Protein AF-0000000081670279 (afdb_homodimer)

Sequence (632 aa):
MAFVLDIVVDHLGWRWAYWITAVPGIIIAVVMVITVKEPPRKVHHSLCIFVLISMVISVLVLVTAVAQSLCSSFGAWIAGELVNNSSATQEDFLDSHSPFCSPLFIVLLITSALRCGGGYVFMYNIHNYFHRYYPGYPYEHFMTWIPVTMGIFGALLGGMLADKAAYYRGYIGRLYIFSISIFVSIPLSIGVLYLDPPWCFIVLIPNFAAIEMWGSVAMSAVVEQAPRGRQTLALAFYVFSINMFGGNLNIIVPFMKSVIELRYTLLVLYPGVYTLALIFCLLTIPLARIRMAHMQTLATDDERKPLLNEATESINMAFVLDIVVDHLGWRWAYWITAVPGIIIAVVMVITVKEPPRKVHHSLCIFVLISMVISVLVLVTAVAQSLCSSFGAWIAGELVNNSSATQEDFLDSHSPFCSPLFIVLLITSALRCGGGYVFMYNIHNYFHRYYPGYPYEHFMTWIPVTMGIFGALLGGMLADKAAYYRGYIGRLYIFSISIFVSIPLSIGVLYLDPPWCFIVLIPNFAAIEMWGSVAMSAVVEQAPRGRQTLALAFYVFSINMFGGNLNIIVPFMKSVIELRYTLLVLYPGVYTLALIFCLLTIPLARIRMAHMQTLATDDERKPLLNEATESIN

pLDDT: mean 71.74, std 22.95, range [26.83, 98.12]

Organism: Saccoglossus kowalevskii (NCBI:txid10224)

Structure (mmCIF, N/CA/C/O backbone):
data_AF-0000000081670279-model_v1
#
loop_
_entity.id
_entity.type
_entity.pdbx_description
1 polymer 'Uncharacterized protein LOC100373025'
#
loop_
_atom_site.group_PDB
_atom_site.id
_atom_site.type_symbol
_atom_site.label_atom_id
_atom_site.label_alt_id
_atom_site.label_comp_id
_atom_site.label_asym_id
_atom_site.label_entity_id
_atom_site.label_seq_id
_atom_site.pdbx_PDB_ins_code
_atom_site.Cartn_x
_atom_site.Cartn_y
_atom_site.Cartn_z
_atom_site.occupancy
_atom_site.B_iso_or_equiv
_atom_site.auth_seq_id
_atom_site.auth_comp_id
_atom_site.auth_asym_id
_atom_site.auth_atom_id
_atom_site.pdbx_PDB_model_num
ATOM 1 N N . MET A 1 1 ? -5.844 -9.773 31.797 1 27.08 1 MET A N 1
ATOM 2 C CA . MET A 1 1 ? -4.648 -9.984 30.969 1 27.08 1 MET A CA 1
ATOM 3 C C . MET A 1 1 ? -3.805 -8.719 30.906 1 27.08 1 MET A C 1
ATOM 5 O O . MET A 1 1 ? -2.574 -8.781 30.938 1 27.08 1 MET A O 1
ATOM 9 N N . ALA A 1 2 ? -4.457 -7.613 30.906 1 33.41 2 ALA A N 1
ATOM 10 C CA . ALA A 1 2 ? -3.797 -6.312 30.984 1 33.41 2 ALA A CA 1
ATOM 11 C C . ALA A 1 2 ? -3.104 -6.129 32.344 1 33.41 2 ALA A C 1
ATOM 13 O O . ALA A 1 2 ? -2.006 -5.566 32.406 1 33.41 2 ALA A O 1
ATOM 14 N N . PHE A 1 3 ? -3.773 -6.59 33.312 1 37.28 3 PHE A N 1
ATOM 15 C CA . PHE A 1 3 ? -3.273 -6.418 34.656 1 37.28 3 PHE A CA 1
ATOM 16 C C . PHE A 1 3 ? -1.998 -7.227 34.875 1 37.28 3 PHE A C 1
ATOM 18 O O . PHE A 1 3 ? -1.058 -6.754 35.531 1 37.28 3 PHE A O 1
ATOM 25 N N . VAL A 1 4 ? -2.018 -8.469 34.281 1 37.16 4 VAL A N 1
ATOM 26 C CA . VAL A 1 4 ? -0.835 -9.305 34.469 1 37.16 4 VAL A CA 1
ATOM 27 C C . VAL A 1 4 ? 0.332 -8.727 33.656 1 37.16 4 VAL A C 1
ATOM 29 O O . VAL A 1 4 ? 1.475 -8.742 34.125 1 37.16 4 VAL A O 1
ATOM 32 N N . LEU A 1 5 ? 0.015 -8.148 32.531 1 36.44 5 LEU A N 1
ATOM 33 C CA . LEU A 1 5 ? 1.086 -7.539 31.75 1 36.44 5 LEU A CA 1
ATOM 34 C C . LEU A 1 5 ? 1.68 -6.344 32.469 1 36.44 5 LEU A C 1
ATOM 36 O O . LEU A 1 5 ? 2.896 -6.141 32.469 1 36.44 5 LEU A O 1
ATOM 40 N N . ASP A 1 6 ? 0.858 -5.66 33.094 1 38.41 6 ASP A N 1
ATOM 41 C CA . ASP A 1 6 ? 1.332 -4.512 33.875 1 38.41 6 ASP A CA 1
ATOM 42 C C . ASP A 1 6 ? 2.256 -4.949 35 1 38.41 6 ASP A C 1
ATOM 44 O O . ASP A 1 6 ? 3.258 -4.289 35.281 1 38.41 6 ASP A O 1
ATOM 48 N N . ILE A 1 7 ? 1.92 -5.992 35.688 1 40.78 7 ILE A N 1
ATOM 49 C CA . ILE A 1 7 ? 2.701 -6.457 36.812 1 40.78 7 ILE A CA 1
ATOM 50 C C . ILE A 1 7 ? 4.059 -6.965 36.344 1 40.78 7 ILE A C 1
ATOM 52 O O . ILE A 1 7 ? 5.082 -6.715 36.969 1 40.78 7 ILE A O 1
ATOM 56 N N . VAL A 1 8 ? 4.086 -7.695 35.219 1 39.72 8 VAL A N 1
ATOM 57 C CA . VAL A 1 8 ? 5.328 -8.281 34.719 1 39.72 8 VAL A CA 1
ATOM 58 C C . VAL A 1 8 ? 6.234 -7.184 34.156 1 39.72 8 VAL A C 1
ATOM 60 O O . VAL A 1 8 ? 7.453 -7.219 34.375 1 39.72 8 VAL A O 1
ATOM 63 N N . VAL A 1 9 ? 5.707 -6.234 33.531 1 41.78 9 VAL A N 1
ATOM 64 C CA . VAL A 1 9 ? 6.527 -5.129 33.031 1 41.78 9 VAL A CA 1
ATOM 65 C C . VAL A 1 9 ? 7.117 -4.359 34.188 1 41.78 9 VAL A C 1
ATOM 67 O O . VAL A 1 9 ? 8.266 -3.908 34.156 1 41.78 9 VAL A O 1
ATOM 70 N N . ASP A 1 10 ? 6.422 -4.074 35.125 1 43.69 10 ASP A N 1
ATOM 71 C CA . ASP A 1 10 ? 6.945 -3.303 36.25 1 43.69 10 ASP A CA 1
ATOM 72 C C . ASP A 1 10 ? 8.141 -4.008 36.906 1 43.69 10 ASP A C 1
ATOM 74 O O . ASP A 1 10 ? 9.078 -3.357 37.375 1 43.69 10 ASP A O 1
ATOM 78 N N . HIS A 1 11 ? 8.039 -5.309 37.281 1 43.34 11 HIS A N 1
ATOM 79 C CA . HIS A 1 11 ? 9.109 -5.926 38.062 1 43.34 11 HIS A CA 1
ATOM 80 C C . HIS A 1 11 ? 10.188 -6.508 37.156 1 43.34 11 HIS A C 1
ATOM 82 O O . HIS A 1 11 ? 11.352 -6.605 37.562 1 43.34 11 HIS A O 1
ATOM 88 N N . LEU A 1 12 ? 9.852 -7.352 36.25 1 44 12 LEU A N 1
ATOM 89 C CA . LEU A 1 12 ? 10.906 -8.141 35.625 1 44 12 LEU A CA 1
ATOM 90 C C . LEU A 1 12 ? 11.406 -7.449 34.344 1 44 12 LEU A C 1
ATOM 92 O O . LEU A 1 12 ? 12.422 -7.855 33.781 1 44 12 LEU A O 1
ATOM 96 N N . GLY A 1 13 ? 11.305 -6.109 34.25 1 37.25 13 GLY A N 1
ATOM 97 C CA . GLY A 1 13 ? 11.766 -5.285 33.156 1 37.25 13 GLY A CA 1
ATOM 98 C C . GLY A 1 13 ? 11.188 -5.707 31.812 1 37.25 13 GLY A C 1
ATOM 99 O O . GLY A 1 13 ? 10.523 -6.742 31.703 1 37.25 13 GLY A O 1
ATOM 100 N N . TRP A 1 14 ? 11.125 -4.848 30.938 1 37.59 14 TRP A N 1
ATOM 101 C CA . TRP A 1 14 ? 10.477 -4.953 29.625 1 37.59 14 TRP A CA 1
ATOM 102 C C . TRP A 1 14 ? 11.062 -6.102 28.828 1 37.59 14 TRP A C 1
ATOM 104 O O . TRP A 1 14 ? 10.398 -6.656 27.938 1 37.59 14 TRP A O 1
ATOM 114 N N . ARG A 1 15 ? 12.258 -6.512 29.141 1 41.69 15 ARG A N 1
ATOM 115 C CA . ARG A 1 15 ? 12.938 -7.574 28.422 1 41.69 15 ARG A CA 1
ATOM 116 C C . ARG A 1 15 ? 12.273 -8.922 28.656 1 41.69 15 ARG A C 1
ATOM 118 O O . ARG A 1 15 ? 12.148 -9.734 27.734 1 41.69 15 ARG A O 1
ATOM 125 N N . TRP A 1 16 ? 12.086 -9.195 29.938 1 41.62 16 TRP A N 1
ATOM 126 C CA . TRP A 1 16 ? 11.531 -10.5 30.297 1 41.62 16 TRP A CA 1
ATOM 127 C C . TRP A 1 16 ? 10.094 -10.633 29.828 1 41.62 16 TRP A C 1
ATOM 129 O O . TRP A 1 16 ? 9.625 -11.742 29.547 1 41.62 16 TRP A O 1
ATOM 139 N N . ALA A 1 17 ? 9.422 -9.586 29.734 1 39.06 17 ALA A N 1
ATOM 140 C CA . ALA A 1 17 ? 8.07 -9.664 29.188 1 39.06 17 ALA A CA 1
ATOM 141 C C . ALA A 1 17 ? 8.094 -10.164 27.734 1 39.06 17 ALA A C 1
ATOM 143 O O . ALA A 1 17 ? 7.191 -10.891 27.312 1 39.06 17 ALA A O 1
ATOM 144 N N . TYR A 1 18 ? 9.242 -9.914 27.141 1 40.56 18 TYR A N 1
ATOM 145 C CA . TYR A 1 18 ? 9.477 -10.359 25.766 1 40.56 18 TYR A CA 1
ATOM 146 C C . TYR A 1 18 ? 9.672 -11.867 25.719 1 40.56 18 TYR A C 1
ATOM 148 O O . TYR A 1 18 ? 9.109 -12.539 24.844 1 40.56 18 TYR A O 1
ATOM 156 N N . TRP A 1 19 ? 10.516 -12.328 26.484 1 42.84 19 TRP A N 1
ATOM 157 C CA . TRP A 1 19 ? 10.828 -13.758 26.547 1 42.84 19 TRP A CA 1
ATOM 158 C C . TRP A 1 19 ? 9.609 -14.562 26.969 1 42.84 19 TRP A C 1
ATOM 160 O O . TRP A 1 19 ? 9.336 -15.633 26.406 1 42.84 19 TRP A O 1
ATOM 170 N N . ILE A 1 20 ? 8.883 -14.055 27.766 1 43.06 20 ILE A N 1
ATOM 171 C CA . ILE A 1 20 ? 7.773 -14.828 28.297 1 43.06 20 ILE A CA 1
ATOM 172 C C . ILE A 1 20 ? 6.641 -14.906 27.281 1 43.06 20 ILE A C 1
ATOM 174 O O . ILE A 1 20 ? 5.965 -15.93 27.156 1 43.06 20 ILE A O 1
ATOM 178 N N . THR A 1 21 ? 6.527 -13.852 26.484 1 41.44 21 THR A N 1
ATOM 179 C CA . THR A 1 21 ? 5.422 -13.898 25.531 1 41.44 21 THR A CA 1
ATOM 180 C C . THR A 1 21 ? 5.855 -14.547 24.219 1 41.44 21 THR A C 1
ATOM 182 O O . THR A 1 21 ? 5.078 -15.266 23.594 1 41.44 21 THR A O 1
ATOM 185 N N . ALA A 1 22 ? 7.07 -14.305 23.766 1 41.75 22 ALA A N 1
ATOM 186 C CA . ALA A 1 22 ? 7.57 -14.852 22.516 1 41.75 22 ALA A CA 1
ATOM 187 C C . ALA A 1 22 ? 7.949 -16.328 22.656 1 41.75 22 ALA A C 1
ATOM 189 O O . ALA A 1 22 ? 7.703 -17.125 21.75 1 41.75 22 ALA A O 1
ATOM 190 N N . VAL A 1 23 ? 8.562 -16.688 23.703 1 43.78 23 VAL A N 1
ATOM 191 C CA . VAL A 1 23 ? 9.062 -18.047 23.906 1 43.78 23 VAL A CA 1
ATOM 192 C C . VAL A 1 23 ? 7.898 -19.031 23.953 1 43.78 23 VAL A C 1
ATOM 194 O O . VAL A 1 23 ? 7.926 -20.062 23.281 1 43.78 23 VAL A O 1
ATOM 197 N N . PRO A 1 24 ? 6.891 -18.641 24.656 1 42.66 24 PRO A N 1
ATOM 198 C CA . PRO A 1 24 ? 5.82 -19.641 24.609 1 42.66 24 PRO A CA 1
ATOM 199 C C . PRO A 1 24 ? 5.195 -19.781 23.219 1 42.66 24 PRO A C 1
ATOM 201 O O . PRO A 1 24 ? 4.832 -20.875 22.797 1 42.66 24 PRO A O 1
ATOM 204 N N . GLY A 1 25 ? 5.16 -18.812 22.391 1 41.19 25 GLY A N 1
ATOM 205 C CA . GLY A 1 25 ? 4.625 -18.938 21.047 1 41.19 25 GLY A CA 1
ATOM 206 C C . GLY A 1 25 ? 5.512 -19.766 20.141 1 41.19 25 GLY A C 1
ATOM 207 O O . GLY A 1 25 ? 5.02 -20.625 19.406 1 41.19 25 GLY A O 1
ATOM 208 N N . ILE A 1 26 ? 6.793 -19.547 20.188 1 44.22 26 ILE A N 1
ATOM 209 C CA . ILE A 1 26 ? 7.719 -20.375 19.438 1 44.22 26 ILE A CA 1
ATOM 210 C C . ILE A 1 26 ? 7.676 -21.812 19.969 1 44.22 26 ILE A C 1
ATOM 212 O O . ILE A 1 26 ? 7.676 -22.766 19.188 1 44.22 26 ILE A O 1
ATOM 216 N N . ILE A 1 27 ? 7.672 -21.953 21.25 1 43.97 27 ILE A N 1
ATOM 217 C CA . ILE A 1 27 ? 7.617 -23.281 21.844 1 43.97 27 ILE A CA 1
ATOM 218 C C . ILE A 1 27 ? 6.324 -23.984 21.438 1 43.97 27 ILE A C 1
ATOM 220 O O . ILE A 1 27 ? 6.336 -25.156 21.047 1 43.97 27 ILE A O 1
ATOM 224 N N . ILE A 1 28 ? 5.309 -23.266 21.484 1 43.84 28 ILE A N 1
ATOM 225 C CA . ILE A 1 28 ? 4.055 -23.906 21.094 1 43.84 28 ILE A CA 1
ATOM 226 C C . ILE A 1 28 ? 4.094 -24.25 19.609 1 43.84 28 ILE A C 1
ATOM 228 O O . ILE A 1 28 ? 3.646 -25.328 19.203 1 43.84 28 ILE A O 1
ATOM 232 N N . ALA A 1 29 ? 4.703 -23.422 18.844 1 44.09 29 ALA A N 1
ATOM 233 C CA . ALA A 1 29 ? 4.84 -23.703 17.406 1 44.09 29 ALA A CA 1
ATOM 234 C C . ALA A 1 29 ? 5.734 -24.922 17.172 1 44.09 29 ALA A C 1
ATOM 236 O O . ALA A 1 29 ? 5.395 -25.797 16.391 1 44.09 29 ALA A O 1
ATOM 237 N N . VAL A 1 30 ? 6.77 -24.922 17.781 1 45.25 30 VAL A N 1
ATOM 238 C CA . VAL A 1 30 ? 7.672 -26.062 17.672 1 45.25 30 VAL A CA 1
ATOM 239 C C . VAL A 1 30 ? 7.004 -27.297 18.266 1 45.25 30 VAL A C 1
ATOM 241 O O . VAL A 1 30 ? 7.074 -28.391 17.672 1 45.25 30 VAL A O 1
ATOM 244 N N . VAL A 1 31 ? 6.41 -27.141 19.422 1 44.91 31 VAL A N 1
ATOM 245 C CA . VAL A 1 31 ? 5.762 -28.297 20.031 1 44.91 31 VAL A CA 1
ATOM 246 C C . VAL A 1 31 ? 4.625 -28.781 19.141 1 44.91 31 VAL A C 1
ATOM 248 O O . VAL A 1 31 ? 4.445 -29.984 18.969 1 44.91 31 VAL A O 1
ATOM 251 N N . MET A 1 32 ? 4 -27.812 18.641 1 41.62 32 MET A N 1
ATOM 252 C CA . MET A 1 32 ? 2.893 -28.234 17.781 1 41.62 32 MET A CA 1
ATOM 253 C C . MET A 1 32 ? 3.406 -28.938 16.531 1 41.62 32 MET A C 1
ATOM 255 O O . MET A 1 32 ? 2.832 -29.938 16.094 1 41.62 32 MET A O 1
ATOM 259 N N . VAL A 1 33 ? 4.363 -28.438 15.977 1 43.66 33 VAL A N 1
ATOM 260 C CA . VAL A 1 33 ? 4.953 -29.094 14.812 1 43.66 33 VAL A CA 1
ATOM 261 C C . VAL A 1 33 ? 5.438 -30.484 15.195 1 43.66 33 VAL A C 1
ATOM 263 O O . VAL A 1 33 ? 5.312 -31.438 14.414 1 43.66 33 VAL A O 1
ATOM 266 N N . ILE A 1 34 ? 6.012 -30.5 16.234 1 43 34 ILE A N 1
ATOM 267 C CA . ILE A 1 34 ? 6.559 -31.797 16.625 1 43 34 ILE A CA 1
ATOM 268 C C . ILE A 1 34 ? 5.441 -32.688 17.172 1 43 34 ILE A C 1
ATOM 270 O O . ILE A 1 34 ? 5.488 -33.906 17.031 1 43 34 ILE A O 1
ATOM 274 N N . THR A 1 35 ? 4.641 -32 18.031 1 41.66 35 THR A N 1
ATOM 275 C CA . THR A 1 35 ? 3.652 -32.875 18.688 1 41.66 35 THR A CA 1
ATOM 276 C C . THR A 1 35 ? 2.477 -33.125 17.75 1 41.66 35 THR A C 1
ATOM 278 O O . THR A 1 35 ? 1.667 -34.031 18 1 41.66 35 THR A O 1
ATOM 281 N N . VAL A 1 36 ? 2.023 -32 17.047 1 41.41 36 VAL A N 1
ATOM 282 C CA . VAL A 1 36 ? 0.815 -32.344 16.297 1 41.41 36 VAL A CA 1
ATOM 283 C C . VAL A 1 36 ? 1.127 -33.406 15.258 1 41.41 36 VAL A C 1
ATOM 285 O O . VAL A 1 36 ? 1.817 -33.156 14.273 1 41.41 36 VAL A O 1
ATOM 288 N N . LYS A 1 37 ? 1.425 -34.469 15.719 1 37.41 37 LYS A N 1
ATOM 289 C CA . LYS A 1 37 ? 1.266 -35.688 14.914 1 37.41 37 LYS A CA 1
ATOM 290 C C . LYS A 1 37 ? -0.096 -35.719 14.227 1 37.41 37 LYS A C 1
ATOM 292 O O . LYS A 1 37 ? -1.063 -35.156 14.727 1 37.41 37 LYS A O 1
ATOM 297 N N . GLU A 1 38 ? -0.187 -36.062 12.969 1 37.16 38 GLU A N 1
ATOM 298 C CA . GLU A 1 38 ? -1.368 -36.312 12.148 1 37.16 38 GLU A CA 1
ATOM 299 C C . GLU A 1 38 ? -2.527 -36.844 12.992 1 37.16 38 GLU A C 1
ATOM 301 O O . GLU A 1 38 ? -2.467 -37.938 13.523 1 37.16 38 GLU A O 1
ATOM 306 N N . PRO A 1 39 ? -3.156 -36 14.016 1 39.56 39 PRO A N 1
ATOM 307 C CA . PRO A 1 39 ? -4.191 -36.75 14.719 1 39.56 39 PRO A CA 1
ATOM 308 C C . PRO A 1 39 ? -5.184 -37.406 13.773 1 39.56 39 PRO A C 1
ATOM 310 O O . PRO A 1 39 ? -5.367 -36.969 12.641 1 39.56 39 PRO A O 1
ATOM 313 N N . PRO A 1 40 ? -5.715 -38.594 14.047 1 38.41 40 PRO A N 1
ATOM 314 C CA . PRO A 1 40 ? -6.812 -39.219 13.305 1 38.41 40 PRO A CA 1
ATOM 315 C C . PRO A 1 40 ? -7.941 -38.219 12.992 1 38.41 40 PRO A C 1
ATOM 317 O O . PRO A 1 40 ? -8.086 -37.219 13.672 1 38.41 40 PRO A O 1
ATOM 320 N N . ARG A 1 41 ? -8.82 -38.375 11.938 1 41.56 41 ARG A N 1
ATOM 321 C CA . ARG A 1 41 ? -9.859 -37.688 11.203 1 41.56 41 ARG A CA 1
ATOM 322 C C . ARG A 1 41 ? -10.797 -36.938 12.164 1 41.56 41 ARG A C 1
ATOM 324 O O . ARG A 1 41 ? -11.555 -36.062 11.742 1 41.56 41 ARG A O 1
ATOM 331 N N . LYS A 1 42 ? -11.172 -37.406 13.367 1 38.38 42 LYS A N 1
ATOM 332 C CA . LYS A 1 42 ? -12.312 -36.906 14.133 1 38.38 42 LYS A CA 1
ATOM 333 C C . LYS A 1 42 ? -11.922 -35.719 14.984 1 38.38 42 LYS A C 1
ATOM 335 O O . LYS A 1 42 ? -12.539 -35.438 16.016 1 38.38 42 LYS A O 1
ATOM 340 N N . VAL A 1 43 ? -10.828 -35.062 14.914 1 41.56 43 VAL A N 1
ATOM 341 C CA . VAL A 1 43 ? -10.391 -34.156 15.961 1 41.56 43 VAL A CA 1
ATOM 342 C C . VAL A 1 43 ? -11.289 -32.906 15.984 1 41.56 43 VAL A C 1
ATOM 344 O O . VAL A 1 43 ? -11.672 -32.406 14.93 1 41.56 43 VAL A O 1
ATOM 347 N N . HIS A 1 44 ? -11.914 -32.469 17.172 1 41.5 44 HIS A N 1
ATOM 348 C CA . HIS A 1 44 ? -12.914 -31.5 17.578 1 41.5 44 HIS A CA 1
ATOM 349 C C . HIS A 1 44 ? -12.547 -30.094 17.094 1 41.5 44 HIS A C 1
ATOM 351 O O . HIS A 1 44 ? -11.375 -29.703 17.141 1 41.5 44 HIS A O 1
ATOM 357 N N . HIS A 1 45 ? -13.438 -29.484 16.281 1 44.34 45 HIS A N 1
ATOM 358 C CA . HIS A 1 45 ? -13.531 -28.156 15.688 1 44.34 45 HIS A CA 1
ATOM 359 C C . HIS A 1 45 ? -13.039 -27.094 16.656 1 44.34 45 HIS A C 1
ATOM 361 O O . HIS A 1 45 ? -12.406 -26.109 16.234 1 44.34 45 HIS A O 1
ATOM 367 N N . SER A 1 46 ? -13.367 -27.375 17.969 1 44.22 46 SER A N 1
ATOM 368 C CA . SER A 1 46 ? -13.078 -26.328 18.953 1 44.22 46 SER A CA 1
ATOM 369 C C . SER A 1 46 ? -11.578 -26.172 19.172 1 44.22 46 SER A C 1
ATOM 371 O O . SER A 1 46 ? -11.078 -25.062 19.328 1 44.22 46 SER A O 1
ATOM 373 N N . LEU A 1 47 ? -10.914 -27.297 19.328 1 43.53 47 LEU A N 1
ATOM 374 C CA . LEU A 1 47 ? -9.477 -27.25 19.594 1 43.53 47 LEU A CA 1
ATOM 375 C C . LEU A 1 47 ? -8.734 -26.625 18.406 1 43.53 47 LEU A C 1
ATOM 377 O O . LEU A 1 47 ? -7.77 -25.891 18.609 1 43.53 47 LEU A O 1
ATOM 381 N N . CYS A 1 48 ? -9.336 -26.828 17.297 1 43.19 48 CYS A N 1
ATOM 382 C CA . CYS A 1 48 ? -8.719 -26.297 16.094 1 43.19 48 CYS A CA 1
ATOM 383 C C . CYS A 1 48 ? -8.789 -24.766 16.078 1 43.19 48 CYS A C 1
ATOM 385 O O . CYS A 1 48 ? -7.816 -24.109 15.711 1 43.19 48 CYS A O 1
ATOM 387 N N . ILE A 1 49 ? -9.93 -24.359 16.562 1 45.38 49 ILE A N 1
ATOM 388 C CA . ILE A 1 49 ? -10.109 -22.906 16.594 1 45.38 49 ILE A CA 1
ATOM 389 C C . ILE A 1 49 ? -9.148 -22.297 17.609 1 45.38 49 ILE A C 1
ATOM 391 O O . ILE A 1 49 ? -8.547 -21.25 17.344 1 45.38 49 ILE A O 1
ATOM 395 N N . PHE A 1 50 ? -9.031 -22.953 18.766 1 43.78 50 PHE A N 1
ATOM 396 C CA . PHE A 1 50 ? -8.141 -22.438 19.812 1 43.78 50 PHE A CA 1
ATOM 397 C C . PHE A 1 50 ? -6.691 -22.438 19.328 1 43.78 50 PHE A C 1
ATOM 399 O O . PHE A 1 50 ? -5.953 -21.484 19.562 1 43.78 50 PHE A O 1
ATOM 406 N N . VAL A 1 51 ? -6.336 -23.453 18.719 1 43.28 51 VAL A N 1
ATOM 407 C CA . VAL A 1 51 ? -4.969 -23.547 18.219 1 43.28 51 VAL A CA 1
ATOM 408 C C . VAL A 1 51 ? -4.734 -22.469 17.156 1 43.28 51 VAL A C 1
ATOM 410 O O . VAL A 1 51 ? -3.678 -21.828 17.141 1 43.28 51 VAL A O 1
ATOM 413 N N . LEU A 1 52 ? -5.77 -22.312 16.516 1 44.41 52 LEU A N 1
ATOM 414 C CA . LEU A 1 52 ? -5.695 -21.312 15.445 1 44.41 52 LEU A CA 1
ATOM 415 C C . LEU A 1 52 ? -5.547 -19.906 16.016 1 44.41 52 LEU A C 1
ATOM 417 O O . LEU A 1 52 ? -4.73 -19.125 15.531 1 44.41 52 LEU A O 1
ATOM 421 N N . ILE A 1 53 ? -6.367 -19.688 16.984 1 44.97 53 ILE A N 1
ATOM 422 C CA . ILE A 1 53 ? -6.301 -18.406 17.656 1 44.97 53 ILE A CA 1
ATOM 423 C C . ILE A 1 53 ? -4.934 -18.219 18.312 1 44.97 53 ILE A C 1
ATOM 425 O O . ILE A 1 53 ? -4.336 -17.141 18.234 1 44.97 53 ILE A O 1
ATOM 429 N N . SER A 1 54 ? -4.48 -19.234 18.797 1 44.09 54 SER A N 1
ATOM 430 C CA . SER A 1 54 ? -3.174 -19.172 19.453 1 44.09 54 SER A CA 1
ATOM 431 C C . SER A 1 54 ? -2.062 -18.938 18.438 1 44.09 54 SER A C 1
ATOM 433 O O . SER A 1 54 ? -1.128 -18.172 18.688 1 44.09 54 SER A O 1
ATOM 435 N N . MET A 1 55 ? -2.256 -19.484 17.375 1 43.34 55 MET A N 1
ATOM 436 C CA . MET A 1 55 ? -1.256 -19.312 16.328 1 43.34 55 MET A CA 1
ATOM 437 C C . MET A 1 55 ? -1.265 -17.891 15.789 1 43.34 55 MET A C 1
ATOM 439 O O . MET A 1 55 ? -0.207 -17.297 15.555 1 43.34 55 MET A O 1
ATOM 443 N N . VAL A 1 56 ? -2.445 -17.469 15.656 1 47.69 56 VAL A N 1
ATOM 444 C CA . VAL A 1 56 ? -2.582 -16.094 15.18 1 47.69 56 VAL A CA 1
ATOM 445 C C . VAL A 1 56 ? -1.993 -15.125 16.203 1 47.69 56 VAL A C 1
ATOM 447 O O . VAL A 1 56 ? -1.274 -14.188 15.836 1 47.69 56 VAL A O 1
ATOM 450 N N . ILE A 1 57 ? -2.27 -15.414 17.391 1 45.53 57 ILE A N 1
ATOM 451 C CA . ILE A 1 57 ? -1.745 -14.578 18.453 1 45.53 57 ILE A CA 1
ATOM 452 C C . ILE A 1 57 ? -0.222 -14.68 18.5 1 45.53 57 ILE A C 1
ATOM 454 O O . ILE A 1 57 ? 0.469 -13.672 18.672 1 45.53 57 ILE A O 1
ATOM 458 N N . SER A 1 58 ? 0.268 -15.789 18.234 1 42.19 58 SER A N 1
ATOM 459 C CA . SER A 1 58 ? 1.714 -15.992 18.25 1 42.19 58 SER A CA 1
ATOM 460 C C . SER A 1 58 ? 2.389 -15.234 17.109 1 42.19 58 SER A C 1
ATOM 462 O O . SER A 1 58 ? 3.447 -14.633 17.297 1 42.19 58 SER A O 1
ATOM 464 N N . VAL A 1 59 ? 1.795 -15.359 16.078 1 45 59 VAL A N 1
ATOM 465 C CA . VAL A 1 59 ? 2.357 -14.633 14.938 1 45 59 VAL A CA 1
ATOM 466 C C . VAL A 1 59 ? 2.299 -13.133 15.203 1 45 59 VAL A C 1
ATOM 468 O O . VAL A 1 59 ? 3.25 -12.406 14.898 1 45 59 VAL A O 1
ATOM 471 N N . LEU A 1 60 ? 1.229 -12.797 15.758 1 46.16 60 LEU A N 1
ATOM 472 C CA . LEU A 1 60 ? 1.056 -11.391 16.094 1 46.16 60 LEU A CA 1
ATOM 473 C C . LEU A 1 60 ? 2.105 -10.938 17.109 1 46.16 60 LEU A C 1
ATOM 475 O O . LEU A 1 60 ? 2.654 -9.844 17 1 46.16 60 LEU A O 1
ATOM 479 N N . VAL A 1 61 ? 2.297 -11.773 18.016 1 43.12 61 VAL A N 1
ATOM 480 C CA . VAL A 1 61 ? 3.311 -11.5 19.031 1 43.12 61 VAL A CA 1
ATOM 481 C C . VAL A 1 61 ? 4.691 -11.438 18.375 1 43.12 61 VAL A C 1
ATOM 483 O O . VAL A 1 61 ? 5.504 -10.57 18.703 1 43.12 61 VAL A O 1
ATOM 486 N N . LEU A 1 62 ? 4.871 -12.273 17.5 1 41.41 62 LEU A N 1
ATOM 487 C CA . LEU A 1 62 ? 6.148 -12.297 16.781 1 41.41 62 LEU A CA 1
ATOM 488 C C . LEU A 1 62 ? 6.32 -11.039 15.945 1 41.41 62 LEU A C 1
ATOM 490 O O . LEU A 1 62 ? 7.398 -10.438 15.93 1 41.41 62 LEU A O 1
ATOM 494 N N . VAL A 1 63 ? 5.336 -10.758 15.367 1 44.03 63 VAL A N 1
ATOM 495 C CA . VAL A 1 63 ? 5.41 -9.562 14.539 1 44.03 63 VAL A CA 1
ATOM 496 C C . VAL A 1 63 ? 5.621 -8.336 15.414 1 44.03 63 VAL A C 1
ATOM 498 O O . VAL A 1 63 ? 6.418 -7.453 15.078 1 44.03 63 VAL A O 1
ATOM 501 N N . THR A 1 64 ? 4.867 -8.312 16.453 1 43.44 64 THR A N 1
ATOM 502 C CA . THR A 1 64 ? 5.023 -7.199 17.375 1 43.44 64 THR A CA 1
ATOM 503 C C . THR A 1 64 ? 6.422 -7.195 17.984 1 43.44 64 THR A C 1
ATOM 505 O O . THR A 1 64 ? 7.02 -6.133 18.172 1 43.44 64 THR A O 1
ATOM 508 N N . ALA A 1 65 ? 6.863 -8.328 18.281 1 41.72 65 ALA A N 1
ATOM 509 C CA . ALA A 1 65 ? 8.203 -8.453 18.844 1 41.72 65 ALA A CA 1
ATOM 510 C C . ALA A 1 65 ? 9.266 -8.023 17.828 1 41.72 65 ALA A C 1
ATOM 512 O O . ALA A 1 65 ? 10.211 -7.316 18.172 1 41.72 65 ALA A O 1
ATOM 513 N N . VAL A 1 66 ? 9.086 -8.516 16.766 1 42 66 VAL A N 1
ATOM 514 C CA . VAL A 1 66 ? 10.031 -8.156 15.711 1 42 66 VAL A CA 1
ATOM 515 C C . VAL A 1 66 ? 9.945 -6.656 15.43 1 42 66 VAL A C 1
ATOM 517 O O . VAL A 1 66 ? 10.969 -5.984 15.289 1 42 66 VAL A O 1
ATOM 520 N N . ALA A 1 67 ? 8.75 -6.246 15.32 1 43.78 67 ALA A N 1
ATOM 521 C CA . ALA A 1 67 ? 8.555 -4.809 15.125 1 43.78 67 ALA A CA 1
ATOM 522 C C . ALA A 1 67 ? 9.18 -4.012 16.266 1 43.78 67 ALA A C 1
ATOM 524 O O . ALA A 1 67 ? 9.844 -2.996 16.031 1 43.78 67 ALA A O 1
ATOM 525 N N . GLN A 1 68 ? 8.914 -4.41 17.406 1 40.97 68 GLN A N 1
ATOM 526 C CA . GLN A 1 68 ? 9.492 -3.758 18.562 1 40.97 68 GLN A CA 1
ATOM 527 C C . GLN A 1 68 ? 11.008 -3.863 18.562 1 40.97 68 GLN A C 1
ATOM 529 O O . GLN A 1 68 ? 11.703 -2.895 18.875 1 40.97 68 GLN A O 1
ATOM 534 N N . SER A 1 69 ? 11.469 -5.082 18.359 1 41.03 69 SER A N 1
ATOM 535 C CA . SER A 1 69 ? 12.914 -5.277 18.266 1 41.03 69 SER A CA 1
ATOM 536 C C . SER A 1 69 ? 13.516 -4.449 17.141 1 41.03 69 SER A C 1
ATOM 538 O O . SER A 1 69 ? 14.57 -3.836 17.312 1 41.03 69 SER A O 1
ATOM 540 N N . LEU A 1 70 ? 12.945 -4.652 16.141 1 41.28 70 LEU A N 1
ATOM 541 C CA . LEU A 1 70 ? 13.445 -3.865 15.023 1 41.28 70 LEU A CA 1
ATOM 542 C C . LEU A 1 70 ? 13.375 -2.373 15.328 1 41.28 70 LEU A C 1
ATOM 544 O O . LEU A 1 70 ? 14.289 -1.62 14.992 1 41.28 70 LEU A O 1
ATOM 548 N N . CYS A 1 71 ? 12.234 -2.039 15.82 1 40.56 71 CYS A N 1
ATOM 549 C CA . CYS A 1 71 ? 12.094 -0.647 16.234 1 40.56 71 CYS A CA 1
ATOM 550 C C . CYS A 1 71 ? 13.148 -0.27 17.266 1 40.56 71 CYS A C 1
ATOM 552 O O . CYS A 1 71 ? 13.742 0.806 17.172 1 40.56 71 CYS A O 1
ATOM 554 N N . SER A 1 72 ? 13.352 -1.076 18.281 1 40.38 72 SER A N 1
ATOM 555 C CA . SER A 1 72 ? 14.367 -0.784 19.281 1 40.38 72 SER A CA 1
ATOM 556 C C . SER A 1 72 ? 15.766 -0.791 18.672 1 40.38 72 SER A C 1
ATOM 558 O O . SER A 1 72 ? 16.562 0.107 18.938 1 40.38 72 SER A O 1
ATOM 560 N N . SER A 1 73 ? 16.078 -1.886 18.062 1 40.22 73 SER A N 1
ATOM 561 C CA . SER A 1 73 ? 17.422 -1.996 17.531 1 40.22 73 SER A CA 1
ATOM 562 C C . SER A 1 73 ? 17.641 -1.035 16.359 1 40.22 73 SER A C 1
ATOM 564 O O . SER A 1 73 ? 18.656 -0.361 16.281 1 40.22 73 SER A O 1
ATOM 566 N N . PHE A 1 74 ? 16.828 -1.166 15.43 1 41.09 74 PHE A N 1
ATOM 567 C CA . PHE A 1 74 ? 17 -0.315 14.258 1 41.09 74 PHE A CA 1
ATOM 568 C C . PHE A 1 74 ? 16.781 1.15 14.617 1 41.09 74 PHE A C 1
ATOM 570 O O . PHE A 1 74 ? 17.484 2.029 14.125 1 41.09 74 PHE A O 1
ATOM 577 N N . GLY A 1 75 ? 15.773 1.494 15.352 1 39.09 75 GLY A N 1
ATOM 578 C CA . GLY A 1 75 ? 15.656 2.826 15.922 1 39.09 75 GLY A CA 1
ATOM 579 C C . GLY A 1 75 ? 16.922 3.275 16.641 1 39.09 75 GLY A C 1
ATOM 580 O O . GLY A 1 75 ? 17.359 4.414 16.484 1 39.09 75 GLY A O 1
ATOM 581 N N . ALA A 1 76 ? 17.453 2.373 17.469 1 40.53 76 ALA A N 1
ATOM 582 C CA . ALA A 1 76 ? 18.734 2.676 18.109 1 40.53 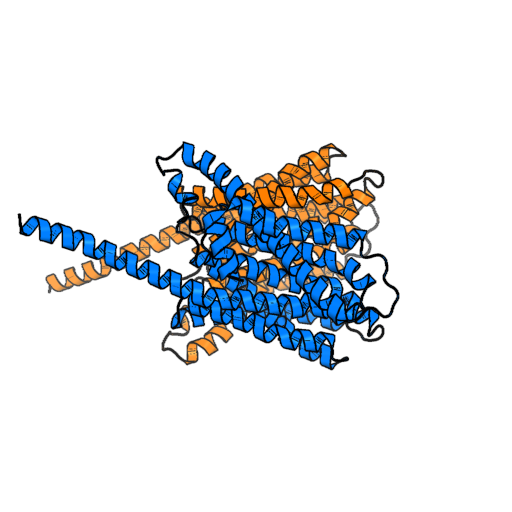76 ALA A CA 1
ATOM 583 C C . ALA A 1 76 ? 19.828 2.896 17.062 1 40.53 76 ALA A C 1
ATOM 585 O O . ALA A 1 76 ? 20.656 3.799 17.203 1 40.53 76 ALA A O 1
ATOM 586 N N . TRP A 1 77 ? 19.859 2.059 16.156 1 39.47 77 TRP A N 1
ATOM 587 C CA . TRP A 1 77 ? 20.891 2.186 15.133 1 39.47 77 TRP A CA 1
ATOM 588 C C . TRP A 1 77 ? 20.672 3.428 14.281 1 39.47 77 TRP A C 1
ATOM 590 O O . TRP A 1 77 ? 21.594 4.199 14.039 1 39.47 77 TRP A O 1
ATOM 600 N N . ILE A 1 78 ? 19.531 3.607 13.75 1 38.84 78 ILE A N 1
ATOM 601 C CA . ILE A 1 78 ? 19.234 4.805 12.969 1 38.84 78 ILE A CA 1
ATOM 602 C C . ILE A 1 78 ? 19.406 6.047 13.844 1 38.84 78 ILE A C 1
ATOM 604 O O . ILE A 1 78 ? 19.969 7.051 13.406 1 38.84 78 ILE A O 1
ATOM 608 N N . ALA A 1 79 ? 18.828 5.996 14.992 1 37.09 79 ALA A N 1
ATOM 609 C CA . ALA A 1 79 ? 19.031 7.074 15.961 1 37.09 79 ALA A CA 1
ATOM 610 C C . ALA A 1 79 ? 20.516 7.305 16.219 1 37.09 79 ALA A C 1
ATOM 612 O O . ALA A 1 79 ? 20.969 8.445 16.344 1 37.09 79 ALA A O 1
ATOM 613 N N . GLY A 1 80 ? 21.203 6.301 16.469 1 37.56 80 GLY A N 1
ATOM 614 C CA . GLY A 1 80 ? 22.625 6.52 16.672 1 37.56 80 GLY A CA 1
ATOM 615 C C . GLY A 1 80 ? 23.281 7.27 15.516 1 37.56 80 GLY A C 1
ATOM 616 O O . GLY A 1 80 ? 24.078 8.18 15.742 1 37.56 80 GLY A O 1
ATOM 617 N N . GLU A 1 81 ? 23.047 6.746 14.367 1 37.22 81 GLU A N 1
ATOM 618 C CA . GLU A 1 81 ? 23.766 7.367 13.258 1 37.22 81 GLU A CA 1
ATOM 619 C C . GLU A 1 81 ? 23.219 8.758 12.953 1 37.22 81 GLU A C 1
ATOM 621 O O . GLU A 1 81 ? 23.984 9.664 12.609 1 37.22 81 GLU A O 1
ATOM 626 N N . LEU A 1 82 ? 21.891 8.867 12.953 1 34.06 82 LEU A N 1
ATOM 627 C CA . LEU A 1 82 ? 21.359 10.203 12.727 1 34.06 82 LEU A CA 1
ATOM 628 C C . LEU A 1 82 ? 21.703 11.133 13.883 1 34.06 82 LEU A C 1
ATOM 630 O O . LEU A 1 82 ? 21.844 12.344 13.695 1 34.06 82 LEU A O 1
ATOM 634 N N . VAL A 1 83 ? 21.688 10.727 15.109 1 34.06 83 VAL A N 1
ATOM 635 C CA . VAL A 1 83 ? 22.078 11.516 16.266 1 34.06 83 VAL A CA 1
ATOM 636 C C . VAL A 1 83 ? 23.562 11.867 16.172 1 34.06 83 VAL A C 1
ATOM 638 O O . VAL A 1 83 ? 24.031 12.797 16.844 1 34.06 83 VAL A O 1
ATOM 641 N N . ASN A 1 84 ? 24.453 11.156 15.75 1 35.44 84 ASN A N 1
ATOM 642 C CA . ASN A 1 84 ? 25.781 11.758 15.82 1 35.44 84 ASN A CA 1
ATOM 643 C C . ASN A 1 84 ? 25.766 13.18 15.266 1 35.44 84 ASN A C 1
ATOM 645 O O . ASN A 1 84 ? 26.656 13.984 15.594 1 35.44 84 ASN A O 1
ATOM 649 N N . ASN A 1 85 ? 25.25 13.555 14.117 1 32.91 85 ASN A N 1
ATOM 650 C CA . ASN A 1 85 ? 25.516 14.953 13.789 1 32.91 85 ASN A CA 1
ATOM 651 C C . ASN A 1 85 ? 24.703 15.898 14.672 1 32.91 85 ASN A C 1
ATOM 653 O O . ASN A 1 85 ? 25.219 16.922 15.133 1 32.91 85 ASN A O 1
ATOM 657 N N . SER A 1 86 ? 23.406 16.359 14.461 1 32.84 86 SER A N 1
ATOM 658 C CA . SER A 1 86 ? 22.953 17.516 15.219 1 32.84 86 SER A CA 1
ATOM 659 C C . SER A 1 86 ? 22.703 17.156 16.688 1 32.84 86 SER A C 1
ATOM 661 O O . SER A 1 86 ? 22.5 15.992 17.016 1 32.84 86 SER A O 1
ATOM 663 N N . SER A 1 87 ? 22.891 18.078 17.797 1 33.12 87 SER A N 1
ATOM 664 C CA . SER A 1 87 ? 22.609 18.172 19.219 1 33.12 87 SER A CA 1
ATOM 665 C C . SER A 1 87 ? 21.312 17.469 19.578 1 33.12 87 SER A C 1
ATOM 667 O O . SER A 1 87 ? 20.797 17.641 20.688 1 33.12 87 SER A O 1
ATOM 669 N N . ALA A 1 88 ? 20.578 17.125 18.672 1 33.25 88 ALA A N 1
ATOM 670 C CA . ALA A 1 88 ? 19.281 16.578 19.062 1 33.25 88 ALA A CA 1
ATOM 671 C C . ALA A 1 88 ? 19.469 15.289 19.875 1 33.25 88 ALA A C 1
ATOM 673 O O . ALA A 1 88 ? 20.156 14.367 19.438 1 33.25 88 ALA A O 1
ATOM 674 N N . THR A 1 89 ? 19.516 15.305 21.25 1 31.33 89 THR A N 1
ATOM 675 C CA . THR A 1 89 ? 19.672 14.344 22.344 1 31.33 89 THR A CA 1
ATOM 676 C C . THR A 1 89 ? 19.062 13 21.969 1 31.33 89 THR A C 1
ATOM 678 O O . THR A 1 89 ? 18.016 12.945 21.312 1 31.33 89 THR A O 1
ATOM 681 N N . GLN A 1 90 ? 19.703 11.844 22 1 35.12 90 GLN A N 1
ATOM 682 C CA . GLN A 1 90 ? 19.422 10.414 22.062 1 35.12 90 GLN A CA 1
ATOM 683 C C . GLN A 1 90 ? 18.047 10.148 22.641 1 35.12 90 GLN A C 1
ATOM 685 O O . GLN A 1 90 ? 17.391 9.172 22.281 1 35.12 90 GLN A O 1
ATOM 690 N N . GLU A 1 91 ? 17.734 10.82 23.766 1 35.38 91 GLU A N 1
ATOM 691 C CA . GLU A 1 91 ? 16.594 10.617 24.656 1 35.38 91 GLU A CA 1
ATOM 692 C C . GLU A 1 91 ? 15.266 10.75 23.906 1 35.38 91 GLU A C 1
ATOM 694 O O . GLU A 1 91 ? 14.242 10.234 24.359 1 35.38 91 GLU A O 1
ATOM 699 N N . ASP A 1 92 ? 15.258 11.484 22.875 1 35.56 92 ASP A N 1
ATOM 700 C CA . ASP A 1 92 ? 13.938 11.844 22.359 1 35.56 92 ASP A CA 1
ATOM 701 C C . ASP A 1 92 ? 13.359 10.727 21.5 1 35.56 92 ASP A C 1
ATOM 703 O O . ASP A 1 92 ? 12.141 10.562 21.422 1 35.56 92 ASP A O 1
ATOM 707 N N . PHE A 1 93 ? 14.148 10.125 20.781 1 34.66 93 PHE A N 1
ATOM 708 C CA . PHE A 1 93 ? 13.539 9.156 19.875 1 34.66 93 PHE A CA 1
ATOM 709 C C . PHE A 1 93 ? 13.094 7.91 20.609 1 34.66 93 PHE A C 1
ATOM 711 O O . PHE A 1 93 ? 12.078 7.301 20.266 1 34.66 93 PHE A O 1
ATOM 718 N N . LEU A 1 94 ? 13.969 7.281 21.547 1 35.56 94 LEU A N 1
ATOM 719 C CA . LEU A 1 94 ? 13.664 6.098 22.344 1 35.56 94 LEU A CA 1
ATOM 720 C C . LEU A 1 94 ? 12.953 6.477 23.641 1 35.56 94 LEU A C 1
ATOM 722 O O . LEU A 1 94 ? 12.711 5.617 24.484 1 35.56 94 LEU A O 1
ATOM 726 N N . ASP A 1 95 ? 13.07 7.656 24.141 1 35.12 95 ASP A N 1
ATOM 727 C CA . ASP A 1 95 ? 12.344 7.918 25.375 1 35.12 95 ASP A CA 1
ATOM 728 C C . ASP A 1 95 ? 10.898 7.434 25.281 1 35.12 95 ASP A C 1
ATOM 730 O O . ASP A 1 95 ? 10.297 7.469 24.203 1 35.12 95 ASP A O 1
ATOM 734 N N . SER A 1 96 ? 10.516 6.547 26.219 1 38.41 96 SER A N 1
ATOM 735 C CA . SER A 1 96 ? 9.117 6.219 26.5 1 38.41 96 SER A CA 1
ATOM 736 C C . SER A 1 96 ? 8.172 7.188 25.797 1 38.41 96 SER A C 1
ATOM 738 O O . SER A 1 96 ? 6.973 6.926 25.688 1 38.41 96 SER A O 1
ATOM 740 N N . HIS A 1 97 ? 8.672 8.406 25.172 1 41.47 97 HIS A N 1
ATOM 741 C CA . HIS A 1 97 ? 7.957 9.531 24.578 1 41.47 97 HIS A CA 1
ATOM 742 C C . HIS A 1 97 ? 8.125 9.547 23.062 1 41.47 97 HIS A C 1
ATOM 744 O O . HIS A 1 97 ? 7.75 10.523 22.406 1 41.47 97 HIS A O 1
ATOM 750 N N . SER A 1 98 ? 8.945 8.562 22.562 1 48.69 98 SER A N 1
ATOM 751 C CA . SER A 1 98 ? 9.047 8.586 21.094 1 48.69 98 SER A CA 1
ATOM 752 C C . SER A 1 98 ? 7.715 8.234 20.438 1 48.69 98 SER A C 1
ATOM 754 O O . SER A 1 98 ? 7.031 7.301 20.875 1 48.69 98 SER A O 1
ATOM 756 N N . PRO A 1 99 ? 7.266 8.984 19.688 1 55.16 99 PRO A N 1
ATOM 757 C CA . PRO A 1 99 ? 5.926 8.883 19.109 1 55.16 99 PRO A CA 1
ATOM 758 C C . PRO A 1 99 ? 5.703 7.562 18.375 1 55.16 99 PRO A C 1
ATOM 760 O O . PRO A 1 99 ? 4.566 7.094 18.266 1 55.16 99 PRO A O 1
ATOM 763 N N . PHE A 1 100 ? 6.895 6.789 18.047 1 58.41 100 PHE A N 1
ATOM 764 C CA . PHE A 1 100 ? 6.691 5.527 17.328 1 58.41 100 PHE A CA 1
ATOM 765 C C . PHE A 1 100 ? 6.5 4.379 18.312 1 58.41 100 PHE A C 1
ATOM 767 O O . PHE A 1 100 ? 6.109 3.279 17.922 1 58.41 100 PHE A O 1
ATOM 774 N N . CYS A 1 101 ? 6.656 4.719 19.516 1 61.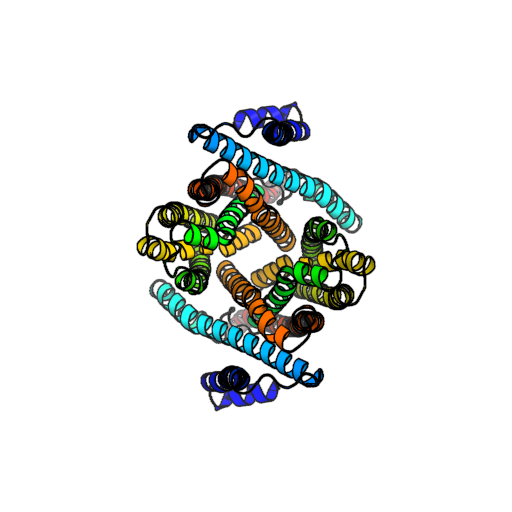81 101 CYS A N 1
ATOM 775 C CA . CYS A 1 101 ? 6.438 3.709 20.547 1 61.81 101 CYS A CA 1
ATOM 776 C C . CYS A 1 101 ? 5.148 3.979 21.312 1 61.81 101 CYS A C 1
ATOM 778 O O . CYS A 1 101 ? 4.895 3.355 22.344 1 61.81 101 CYS A O 1
ATOM 780 N N . SER A 1 102 ? 4.426 4.824 20.734 1 74.38 102 SER A N 1
ATOM 781 C CA . SER A 1 102 ? 3.131 5.062 21.359 1 74.38 102 SER A CA 1
ATOM 782 C C . SER A 1 102 ? 2.205 3.861 21.188 1 74.38 102 SER A C 1
ATOM 784 O O . SER A 1 102 ? 2.195 3.225 20.125 1 74.38 102 SER A O 1
ATOM 786 N N . PRO A 1 103 ? 1.59 3.455 22.312 1 78.25 103 PRO A N 1
ATOM 787 C CA . PRO A 1 103 ? 0.665 2.322 22.234 1 78.25 103 PRO A CA 1
ATOM 788 C C . PRO A 1 103 ? -0.345 2.467 21.094 1 78.25 103 PRO A C 1
ATOM 790 O O . PRO A 1 103 ? -0.703 1.476 20.453 1 78.25 103 PRO A O 1
ATOM 793 N N . LEU A 1 104 ? -0.75 3.658 20.859 1 85.56 104 LEU A N 1
ATOM 794 C CA . LEU A 1 104 ? -1.707 3.895 19.797 1 85.56 104 LEU A CA 1
ATOM 795 C C . LEU A 1 104 ? -1.106 3.525 18.438 1 85.56 104 LEU A C 1
ATOM 797 O O . LEU A 1 104 ? -1.747 2.846 17.641 1 85.56 104 LEU A O 1
ATOM 801 N N . PHE A 1 105 ? 0.141 3.91 18.25 1 86 105 PHE A N 1
ATOM 802 C CA . PHE A 1 105 ? 0.817 3.643 16.984 1 86 105 PHE A CA 1
ATOM 803 C C . PHE A 1 105 ? 1.021 2.145 16.781 1 86 105 PHE A C 1
ATOM 805 O O . PHE A 1 105 ? 0.731 1.61 15.711 1 86 105 PHE A O 1
ATOM 812 N N . ILE A 1 106 ? 1.328 1.506 17.75 1 81.19 106 ILE A N 1
ATOM 813 C CA . ILE A 1 106 ? 1.615 0.077 17.672 1 81.19 106 ILE A CA 1
ATOM 814 C C . ILE A 1 106 ? 0.326 -0.695 17.406 1 81.19 106 ILE A C 1
ATOM 816 O O . ILE A 1 106 ? 0.299 -1.589 16.562 1 81.19 106 ILE A O 1
ATOM 820 N N . VAL A 1 107 ? -0.707 -0.372 18.109 1 86.12 107 VAL A N 1
ATOM 821 C CA . VAL A 1 107 ? -1.979 -1.062 17.922 1 86.12 107 VAL A CA 1
ATOM 822 C C . VAL A 1 107 ? -2.516 -0.805 16.516 1 86.12 107 VAL A C 1
ATOM 824 O O . VAL A 1 107 ? -3.113 -1.691 15.906 1 86.12 107 VAL A O 1
ATOM 827 N N . LEU A 1 108 ? -2.24 0.363 16.047 1 91.06 108 LEU A N 1
ATOM 828 C CA . LEU A 1 108 ? -2.652 0.696 14.68 1 91.06 108 LEU A CA 1
ATOM 829 C C . LEU A 1 108 ? -1.911 -0.164 13.664 1 91.06 108 LEU A C 1
ATOM 831 O O . LEU A 1 108 ? -2.51 -0.647 12.703 1 91.06 108 LEU A O 1
ATOM 835 N N . LEU A 1 109 ? -0.636 -0.382 13.875 1 87.44 109 LEU A N 1
ATOM 836 C CA . LEU A 1 109 ? 0.166 -1.207 12.977 1 87.44 109 LEU A CA 1
ATOM 837 C C . LEU A 1 109 ? -0.297 -2.66 13.016 1 87.44 109 LEU A C 1
ATOM 839 O O . LEU A 1 109 ? -0.409 -3.307 11.977 1 87.44 109 LEU A O 1
ATOM 843 N N . ILE A 1 110 ? -0.646 -3.043 14.141 1 84.5 110 ILE A N 1
ATOM 844 C CA . ILE A 1 110 ? -1.097 -4.422 14.312 1 84.5 110 ILE A CA 1
ATOM 845 C C . ILE A 1 110 ? -2.447 -4.609 13.625 1 84.5 110 ILE A C 1
ATOM 847 O O . ILE A 1 110 ? -2.654 -5.594 12.906 1 84.5 110 ILE A O 1
ATOM 851 N N . THR A 1 111 ? -3.318 -3.688 13.883 1 92.12 111 THR A N 1
ATOM 852 C CA . THR A 1 111 ? -4.637 -3.734 13.258 1 92.12 111 THR A CA 1
ATOM 853 C C . THR A 1 111 ? -4.516 -3.797 11.734 1 92.12 111 THR A C 1
ATOM 855 O O . THR A 1 111 ? -5.164 -4.621 11.094 1 92.12 111 THR A O 1
ATOM 858 N N . SER A 1 112 ? -3.66 -3 11.242 1 92.75 112 SER A N 1
ATOM 859 C CA . SER A 1 112 ? -3.494 -2.93 9.797 1 92.75 112 SER A CA 1
ATOM 860 C C . SER A 1 112 ? -2.867 -4.207 9.25 1 92.75 112 SER A C 1
ATOM 862 O O . SER A 1 112 ? -3.25 -4.684 8.172 1 92.75 112 SER A O 1
ATOM 864 N N . ALA A 1 113 ? -1.956 -4.734 9.969 1 88.25 113 ALA A N 1
ATOM 865 C CA . ALA A 1 113 ? -1.303 -5.977 9.562 1 88.25 113 ALA A CA 1
ATOM 866 C C . ALA A 1 113 ? -2.297 -7.133 9.531 1 88.25 113 ALA A C 1
ATOM 868 O O . ALA A 1 113 ? -2.322 -7.91 8.57 1 88.25 113 ALA A O 1
ATOM 869 N N . LEU A 1 114 ? -3.117 -7.203 10.492 1 88.81 114 LEU A N 1
ATOM 870 C CA . LEU A 1 114 ? -4.117 -8.266 10.57 1 88.81 114 LEU A CA 1
ATOM 871 C C . LEU A 1 114 ? -5.156 -8.109 9.461 1 88.81 114 LEU A C 1
ATOM 873 O O . LEU A 1 114 ? -5.512 -9.086 8.797 1 88.81 114 LEU A O 1
ATOM 877 N N . ARG A 1 115 ? -5.551 -6.922 9.344 1 92 115 ARG A N 1
ATOM 878 C CA . ARG A 1 115 ? -6.543 -6.656 8.305 1 92 115 ARG A CA 1
ATOM 879 C C . ARG A 1 115 ? -5.996 -6.996 6.922 1 92 115 ARG A C 1
ATOM 881 O O . ARG A 1 115 ? -6.711 -7.547 6.086 1 92 115 ARG A O 1
ATOM 888 N N . CYS A 1 116 ? -4.797 -6.602 6.727 1 90.94 116 CYS A N 1
ATOM 889 C CA . CYS A 1 116 ? -4.172 -6.895 5.441 1 90.94 116 CYS A CA 1
ATOM 890 C C . CYS A 1 116 ? -3.945 -8.391 5.277 1 90.94 116 CYS A C 1
ATOM 892 O O . CYS A 1 116 ? -4.215 -8.953 4.211 1 90.94 116 CYS A O 1
ATOM 894 N N . GLY A 1 117 ? -3.529 -9.031 6.281 1 88.62 117 GLY A N 1
ATOM 895 C CA . GLY A 1 117 ? -3.264 -10.461 6.242 1 88.62 117 GLY A CA 1
ATOM 896 C C . GLY A 1 117 ? -4.492 -11.289 5.914 1 88.62 117 GLY A C 1
ATOM 897 O O . GLY A 1 117 ? -4.438 -12.18 5.066 1 88.62 117 GLY A O 1
ATOM 898 N N . GLY A 1 118 ? -5.57 -11.008 6.594 1 91.5 118 GLY A N 1
ATOM 899 C CA . GLY A 1 118 ? -6.805 -11.711 6.297 1 91.5 118 GLY A CA 1
ATOM 900 C C . GLY A 1 118 ? -7.25 -11.555 4.852 1 91.5 118 GLY A C 1
ATOM 901 O O . GLY A 1 118 ? -7.719 -12.516 4.238 1 91.5 118 GLY A O 1
ATOM 902 N N . GLY A 1 119 ? -7.09 -10.383 4.332 1 90.88 119 GLY A N 1
ATOM 903 C CA . GLY A 1 119 ? -7.445 -10.141 2.943 1 90.88 119 GLY A CA 1
ATOM 904 C C . GLY A 1 119 ? -6.582 -10.914 1.964 1 90.88 119 GLY A C 1
ATOM 905 O O . GLY A 1 119 ? -7.086 -11.461 0.979 1 90.88 119 GLY A O 1
ATOM 906 N N . TYR A 1 120 ? -5.348 -10.984 2.246 1 86.25 120 TYR A N 1
ATOM 907 C CA . TYR A 1 120 ? -4.434 -11.711 1.369 1 86.25 120 TYR A CA 1
ATOM 908 C C . TYR A 1 120 ? -4.719 -13.203 1.395 1 86.25 120 TYR A C 1
ATOM 910 O O . TYR A 1 120 ? -4.625 -13.883 0.365 1 86.25 120 TYR A O 1
ATOM 918 N N . VAL A 1 121 ? -5.012 -13.68 2.508 1 88.5 121 VAL A N 1
ATOM 919 C CA . VAL A 1 121 ? -5.359 -15.094 2.604 1 88.5 121 VAL A CA 1
ATOM 920 C C . VAL A 1 121 ? -6.535 -15.406 1.682 1 88.5 121 VAL A C 1
ATOM 922 O O . VAL A 1 121 ? -6.512 -16.391 0.949 1 88.5 121 VAL A O 1
ATOM 925 N N . PHE A 1 122 ? -7.477 -14.57 1.725 1 92 122 PHE A N 1
ATOM 926 C CA . PHE A 1 122 ? -8.641 -14.75 0.866 1 92 122 PHE A CA 1
ATOM 927 C C . PHE A 1 122 ? -8.258 -14.617 -0.603 1 92 122 PHE A C 1
ATOM 929 O O . PHE A 1 122 ? -8.633 -15.453 -1.426 1 92 122 PHE A O 1
ATOM 936 N N . MET A 1 123 ? -7.484 -13.656 -0.947 1 85.31 123 MET A N 1
ATOM 937 C CA . MET A 1 123 ? -7.121 -13.375 -2.334 1 85.31 123 MET A CA 1
ATOM 938 C C . MET A 1 123 ? -6.293 -14.516 -2.92 1 85.31 123 MET A C 1
ATOM 940 O O . MET A 1 123 ? -6.48 -14.891 -4.078 1 85.31 123 MET A O 1
ATOM 944 N N . TYR A 1 124 ? -5.484 -15.062 -2.127 1 81.12 124 TYR A N 1
ATOM 945 C CA . TYR A 1 124 ? -4.59 -16.109 -2.617 1 81.12 124 TYR A CA 1
ATOM 946 C C . TYR A 1 124 ? -5.324 -17.438 -2.734 1 81.12 124 TYR A C 1
ATOM 948 O O . TYR A 1 124 ? -4.91 -18.312 -3.498 1 81.12 124 TYR A O 1
ATOM 956 N N . ASN A 1 125 ? -6.434 -17.594 -2.07 1 88.06 125 ASN A N 1
ATOM 957 C CA . ASN A 1 125 ? -7.074 -18.906 -2.021 1 88.06 125 ASN A CA 1
ATOM 958 C C . ASN A 1 125 ? -8.461 -18.875 -2.652 1 88.06 125 ASN A C 1
ATOM 960 O O . ASN A 1 125 ? -9.164 -19.891 -2.676 1 88.06 125 ASN A O 1
ATOM 964 N N . ILE A 1 126 ? -8.82 -17.781 -3.189 1 88.81 126 ILE A N 1
ATOM 965 C CA . ILE A 1 126 ? -10.188 -17.609 -3.662 1 88.81 126 ILE A CA 1
ATOM 966 C C . ILE A 1 126 ? -10.453 -18.516 -4.852 1 88.81 126 ILE A C 1
ATOM 968 O O . ILE A 1 126 ? -11.516 -19.125 -4.953 1 88.81 126 ILE A O 1
ATOM 972 N N . HIS A 1 127 ? -9.539 -18.672 -5.711 1 84.31 127 HIS A N 1
ATOM 973 C CA . HIS A 1 127 ? -9.734 -19.516 -6.883 1 84.31 127 HIS A CA 1
ATOM 974 C C . HIS A 1 127 ? -9.781 -21 -6.492 1 84.31 127 HIS A C 1
ATOM 976 O O . HIS A 1 127 ? -10.633 -21.75 -6.977 1 84.31 127 HIS A O 1
ATOM 982 N N . ASN A 1 128 ? -8.883 -21.344 -5.648 1 87.12 128 ASN A N 1
ATOM 983 C CA . ASN A 1 128 ? -8.883 -22.719 -5.148 1 87.12 128 ASN A CA 1
ATOM 984 C C . ASN A 1 128 ? -10.188 -23.047 -4.422 1 87.12 128 ASN A C 1
ATOM 986 O O . ASN A 1 128 ? -10.695 -24.156 -4.539 1 87.12 128 ASN A O 1
ATOM 990 N N . TYR A 1 129 ? -10.664 -22.172 -3.727 1 93.31 129 TYR A N 1
ATOM 991 C CA . TYR A 1 129 ? -11.891 -22.391 -2.963 1 93.31 129 TYR A CA 1
ATOM 992 C C . TYR A 1 129 ? -13.078 -22.625 -3.889 1 93.31 129 TYR A C 1
ATOM 994 O O . TYR A 1 129 ? -13.789 -23.625 -3.746 1 93.31 129 TYR A O 1
ATOM 1002 N N . PHE A 1 130 ? -13.281 -21.828 -4.906 1 92.81 130 PHE A N 1
ATOM 1003 C CA . PHE A 1 130 ? -14.445 -21.953 -5.773 1 92.81 130 PHE A CA 1
ATOM 1004 C C . PHE A 1 130 ? -14.289 -23.109 -6.734 1 92.81 130 PHE A C 1
ATOM 1006 O O . PHE A 1 130 ? -15.273 -23.766 -7.102 1 92.81 130 PHE A O 1
ATOM 1013 N N . HIS A 1 131 ? -13.047 -23.344 -7.059 1 90.75 131 HIS A N 1
ATOM 1014 C CA . HIS A 1 131 ? -12.812 -24.5 -7.91 1 90.75 131 HIS A CA 1
ATOM 1015 C C . HIS A 1 131 ? -13.117 -25.797 -7.168 1 90.75 131 HIS A C 1
ATOM 1017 O O . HIS A 1 131 ? -13.656 -26.734 -7.754 1 90.75 131 HIS A O 1
ATOM 1023 N N . ARG A 1 132 ? -12.836 -25.875 -5.949 1 91.56 132 ARG A N 1
ATOM 1024 C CA . ARG A 1 132 ? -13.008 -27.078 -5.141 1 91.56 132 ARG A CA 1
ATOM 1025 C C . ARG A 1 132 ? -14.477 -27.297 -4.785 1 91.56 132 ARG A C 1
ATOM 1027 O O . ARG A 1 132 ? -14.984 -28.406 -4.879 1 91.56 132 ARG A O 1
ATOM 1034 N N . TYR A 1 133 ? -15.172 -26.328 -4.449 1 93.38 133 TYR A N 1
ATOM 1035 C CA . TYR A 1 133 ? -16.516 -26.5 -3.908 1 93.38 133 TYR A CA 1
ATOM 1036 C C . TYR A 1 133 ? -17.562 -26.297 -4.992 1 93.38 133 TYR A C 1
ATOM 1038 O O . TYR A 1 133 ? -18.672 -26.844 -4.895 1 93.38 133 TYR A O 1
ATOM 1046 N N . TYR A 1 134 ? -17.141 -25.578 -6.113 1 94.12 134 TYR A N 1
ATOM 1047 C CA . TYR A 1 134 ? -18.078 -25.344 -7.207 1 94.12 134 TYR A CA 1
ATOM 1048 C C . TYR A 1 134 ? -17.391 -25.484 -8.555 1 94.12 134 TYR A C 1
ATOM 1050 O O . TYR A 1 134 ? -17.406 -24.562 -9.367 1 94.12 134 TYR A O 1
ATOM 1058 N N . PRO A 1 135 ? -16.766 -26.516 -8.945 1 87.5 135 PRO A N 1
ATOM 1059 C CA . PRO A 1 135 ? -15.969 -26.703 -10.156 1 87.5 135 PRO A CA 1
ATOM 1060 C C . PRO A 1 135 ? -16.766 -26.422 -11.438 1 87.5 135 PRO A C 1
ATOM 1062 O O . PRO A 1 135 ? -16.203 -25.953 -12.43 1 87.5 135 PRO A O 1
ATOM 1065 N N . GLY A 1 136 ? -17.891 -26.375 -11.523 1 88.25 136 GLY A N 1
ATOM 1066 C CA . GLY A 1 136 ? -18.688 -26.203 -12.727 1 88.25 136 GLY A CA 1
ATOM 1067 C C . GLY A 1 136 ? -19.266 -24.812 -12.859 1 88.25 136 GLY A C 1
ATOM 1068 O O . GLY A 1 136 ? -19.828 -24.453 -13.906 1 88.25 136 GLY A O 1
ATOM 1069 N N . TYR A 1 137 ? -19.125 -24.047 -11.898 1 91.5 137 TYR A N 1
ATOM 1070 C CA . TYR A 1 137 ? -19.641 -22.688 -11.93 1 91.5 137 TYR A CA 1
ATOM 1071 C C . TYR A 1 137 ? -18.609 -21.734 -12.523 1 91.5 137 TYR A C 1
ATOM 1073 O O . TYR A 1 137 ? -17.422 -21.844 -12.25 1 91.5 137 TYR A O 1
ATOM 1081 N N . PRO A 1 138 ? -19 -20.859 -13.398 1 90.25 138 PRO A N 1
ATOM 1082 C CA . PRO A 1 138 ? -18.062 -19.906 -14.008 1 90.25 138 PRO A CA 1
ATOM 1083 C C . PRO A 1 138 ? -17.625 -18.812 -13.039 1 90.25 138 PRO A C 1
ATOM 1085 O O . PRO A 1 138 ? -17.891 -17.625 -13.281 1 90.25 138 PRO A O 1
ATOM 1088 N N . TYR A 1 139 ? -16.906 -19.078 -11.969 1 88.75 139 TYR A N 1
ATOM 1089 C CA . TYR A 1 139 ? -16.5 -18.156 -10.922 1 88.75 139 TYR A CA 1
ATOM 1090 C C . TYR A 1 139 ? -15.445 -17.172 -11.43 1 88.75 139 TYR A C 1
ATOM 1092 O O . TYR A 1 139 ? -15.32 -16.062 -10.906 1 88.75 139 TYR A O 1
ATOM 1100 N N . GLU A 1 140 ? -14.656 -17.547 -12.422 1 80.19 140 GLU A N 1
ATOM 1101 C CA . GLU A 1 140 ? -13.578 -16.719 -12.945 1 80.19 140 GLU A CA 1
ATOM 1102 C C . GLU A 1 140 ? -14.117 -15.398 -13.492 1 80.19 140 GLU A C 1
ATOM 1104 O O . GLU A 1 140 ? -13.461 -14.359 -13.367 1 80.19 140 GLU A O 1
ATOM 1109 N N . HIS A 1 141 ? -15.25 -15.539 -14.062 1 81.75 141 HIS A N 1
ATOM 1110 C CA . HIS A 1 141 ? -15.859 -14.336 -14.609 1 81.75 141 HIS A CA 1
ATOM 1111 C C . HIS A 1 141 ? -16.172 -13.328 -13.516 1 81.75 141 HIS A C 1
ATOM 1113 O O . HIS A 1 141 ? -15.906 -12.133 -13.664 1 81.75 141 HIS A O 1
ATOM 1119 N N . PHE A 1 142 ? -16.688 -13.781 -12.398 1 85.69 142 PHE A N 1
ATOM 1120 C CA . PHE A 1 142 ? -17.062 -12.914 -11.289 1 85.69 142 PHE A CA 1
ATOM 1121 C C . PHE A 1 142 ? -15.812 -12.383 -10.586 1 85.69 142 PHE A C 1
ATOM 1123 O O . PHE A 1 142 ? -15.773 -11.219 -10.18 1 85.69 142 PHE A O 1
ATOM 1130 N N . MET A 1 143 ? -14.773 -13.227 -10.578 1 85.5 143 MET A N 1
ATOM 1131 C CA . MET A 1 143 ? -13.555 -12.852 -9.875 1 85.5 143 MET A CA 1
ATOM 1132 C C . MET A 1 143 ? -12.719 -11.883 -10.703 1 85.5 143 MET A C 1
ATOM 1134 O O . MET A 1 143 ? -11.812 -11.234 -10.172 1 85.5 143 MET A O 1
ATOM 1138 N N . THR A 1 144 ? -13.047 -11.773 -11.906 1 71.56 144 THR A N 1
ATOM 1139 C CA . THR A 1 144 ? -12.297 -10.867 -12.773 1 71.56 144 THR A CA 1
ATOM 1140 C C . THR A 1 144 ? -12.758 -9.43 -12.57 1 71.56 144 THR A C 1
ATOM 1142 O O . THR A 1 144 ? -11.938 -8.523 -12.406 1 71.56 144 THR A O 1
ATOM 1145 N N . TRP A 1 145 ? -14.016 -9.211 -12.469 1 77.5 145 TRP A N 1
ATOM 1146 C CA . TRP A 1 145 ? -14.453 -7.816 -12.492 1 77.5 145 TRP A CA 1
ATOM 1147 C C . TRP A 1 145 ? -14.852 -7.344 -11.102 1 77.5 145 TRP A C 1
ATOM 1149 O O . TRP A 1 145 ? -14.727 -6.156 -10.781 1 77.5 145 TRP A O 1
ATOM 1159 N N . ILE A 1 146 ? -15.305 -8.188 -10.188 1 86.12 146 ILE A N 1
ATOM 1160 C CA . ILE A 1 146 ? -15.828 -7.766 -8.891 1 86.12 146 ILE A CA 1
ATOM 1161 C C . ILE A 1 146 ? -14.711 -7.129 -8.07 1 86.12 146 ILE A C 1
ATOM 1163 O O . ILE A 1 146 ? -14.859 -6.012 -7.562 1 86.12 146 ILE A O 1
ATOM 1167 N N . PRO A 1 147 ? -13.531 -7.762 -7.957 1 82.56 147 PRO A N 1
ATOM 1168 C CA . PRO A 1 147 ? -12.469 -7.156 -7.148 1 82.56 147 PRO A CA 1
ATOM 1169 C C . PRO A 1 147 ? -12.016 -5.801 -7.688 1 82.56 147 PRO A C 1
ATOM 1171 O O . PRO A 1 147 ? -11.75 -4.879 -6.914 1 82.56 147 PRO A O 1
ATOM 1174 N N . VAL A 1 148 ? -12.008 -5.676 -8.938 1 74 148 VAL A N 1
ATOM 1175 C CA . VAL A 1 148 ? -11.5 -4.457 -9.555 1 74 148 VAL A CA 1
ATOM 1176 C C . VAL A 1 148 ? -12.523 -3.332 -9.391 1 74 148 VAL A C 1
ATOM 1178 O O . VAL A 1 148 ? -12.188 -2.254 -8.891 1 74 148 VAL A O 1
ATOM 1181 N N . THR A 1 149 ? -13.703 -3.555 -9.742 1 79.12 149 THR A N 1
ATOM 1182 C CA . THR A 1 149 ? -14.734 -2.525 -9.719 1 79.12 149 THR A CA 1
ATOM 1183 C C . THR A 1 149 ? -15.078 -2.139 -8.281 1 79.12 149 THR A C 1
ATOM 1185 O O . THR A 1 149 ? -15.109 -0.954 -7.938 1 79.12 149 THR A O 1
ATOM 1188 N N . MET A 1 150 ? -15.281 -3.15 -7.492 1 86.75 150 MET A N 1
ATOM 1189 C CA . MET A 1 150 ? -15.68 -2.867 -6.117 1 86.75 150 MET A CA 1
ATOM 1190 C C . MET A 1 150 ? -14.477 -2.422 -5.281 1 86.75 150 MET A C 1
ATOM 1192 O O . MET A 1 150 ? -14.641 -1.71 -4.289 1 86.75 150 MET A O 1
ATOM 1196 N N . GLY A 1 151 ? -13.336 -2.838 -5.734 1 83.06 151 GLY A N 1
ATOM 1197 C CA . GLY A 1 151 ? -12.133 -2.328 -5.094 1 83.06 151 GLY A CA 1
ATOM 1198 C C . GLY A 1 151 ? -11.961 -0.83 -5.258 1 83.06 151 GLY A C 1
ATOM 1199 O O . GLY A 1 151 ? -11.641 -0.128 -4.297 1 83.06 151 GLY A O 1
ATOM 1200 N N . ILE A 1 152 ? -12.188 -0.392 -6.41 1 76.56 152 ILE A N 1
ATOM 1201 C CA . ILE A 1 152 ? -12.102 1.034 -6.707 1 76.56 152 ILE A CA 1
ATOM 1202 C C . ILE A 1 152 ? -13.164 1.792 -5.914 1 76.56 152 ILE A C 1
ATOM 1204 O O . ILE A 1 152 ? -12.859 2.773 -5.234 1 76.56 152 ILE A O 1
ATOM 1208 N N . PHE A 1 153 ? -14.273 1.271 -6.023 1 83.88 153 PHE A N 1
ATOM 1209 C CA . PHE A 1 153 ? -15.406 1.897 -5.348 1 83.88 153 PHE A CA 1
ATOM 1210 C C . PHE A 1 153 ? -15.172 1.955 -3.844 1 83.88 153 PHE A C 1
ATOM 1212 O O . PHE A 1 153 ? -15.367 3 -3.219 1 83.88 153 PHE A O 1
ATOM 1219 N N . GLY A 1 154 ? -14.773 0.89 -3.299 1 89.25 154 GLY A N 1
ATOM 1220 C CA . GLY A 1 154 ? -14.555 0.815 -1.863 1 89.25 154 GLY A CA 1
ATOM 1221 C C . GLY A 1 154 ? -13.445 1.729 -1.382 1 89.25 154 GLY A C 1
ATOM 1222 O O . GLY A 1 154 ? -13.586 2.404 -0.36 1 89.25 154 GLY A O 1
ATOM 1223 N N . ALA A 1 155 ? -12.375 1.752 -2.086 1 87.5 155 ALA A N 1
ATOM 1224 C CA . ALA A 1 155 ? -11.234 2.58 -1.706 1 87.5 155 ALA A CA 1
ATOM 1225 C C . ALA A 1 155 ? -11.609 4.059 -1.691 1 87.5 155 ALA A C 1
ATOM 1227 O O . ALA A 1 155 ? -11.297 4.777 -0.738 1 87.5 155 ALA A O 1
ATOM 1228 N N . LEU A 1 156 ? -12.25 4.5 -2.66 1 84.06 156 LEU A N 1
ATOM 1229 C CA . LEU A 1 156 ? -12.633 5.906 -2.764 1 84.06 156 LEU A CA 1
ATOM 1230 C C . LEU A 1 156 ? -13.711 6.254 -1.745 1 84.06 156 LEU A C 1
ATOM 1232 O O . LEU A 1 156 ? -13.672 7.324 -1.133 1 84.06 156 LEU A O 1
ATOM 1236 N N . LEU A 1 157 ? -14.602 5.32 -1.648 1 89.56 157 LEU A N 1
ATOM 1237 C CA . LEU A 1 157 ? -15.648 5.531 -0.649 1 89.56 157 LEU A CA 1
ATOM 1238 C C . LEU A 1 157 ? -15.047 5.641 0.748 1 89.56 157 LEU A C 1
ATOM 1240 O O . LEU A 1 157 ? -15.445 6.504 1.532 1 89.56 157 LEU A O 1
ATOM 1244 N N . GLY A 1 158 ? -14.188 4.781 1.013 1 92.25 158 GLY A N 1
ATOM 1245 C CA . GLY A 1 158 ? -13.516 4.832 2.303 1 92.25 158 GLY A CA 1
ATOM 1246 C C . GLY A 1 158 ? -12.789 6.141 2.543 1 92.25 158 GLY A C 1
ATOM 1247 O O . GLY A 1 158 ? -12.891 6.727 3.623 1 92.25 158 GLY A O 1
ATOM 1248 N N . GLY A 1 159 ? -12.031 6.57 1.566 1 91.12 159 GLY A N 1
ATOM 1249 C CA . GLY A 1 159 ? -11.328 7.836 1.682 1 91.12 159 GLY A CA 1
ATOM 1250 C C . GLY A 1 159 ? -12.258 9.016 1.897 1 91.12 159 GLY A C 1
ATOM 1251 O O . GLY A 1 159 ? -12 9.859 2.758 1 91.12 159 GLY A O 1
ATOM 1252 N N . MET A 1 160 ? -13.266 9.023 1.228 1 88.88 160 MET A N 1
ATOM 1253 C CA . MET A 1 160 ? -14.234 10.117 1.328 1 88.88 160 MET A CA 1
ATOM 1254 C C . MET A 1 160 ? -14.922 10.109 2.688 1 88.88 160 MET A C 1
ATOM 1256 O O . MET A 1 160 ? -15.055 11.148 3.328 1 88.88 160 MET A O 1
ATOM 1260 N N . LEU A 1 161 ? -15.328 8.961 3.061 1 92.75 161 LEU A N 1
ATOM 1261 C CA . LEU A 1 161 ? -16.031 8.844 4.336 1 92.75 161 LEU A CA 1
ATOM 1262 C C . LEU A 1 161 ? -15.094 9.172 5.5 1 92.75 161 LEU A C 1
ATOM 1264 O O . LEU A 1 161 ? -15.523 9.781 6.484 1 92.75 161 LEU A O 1
ATOM 1268 N N . ALA A 1 162 ? -13.898 8.766 5.34 1 95.06 162 ALA A N 1
ATOM 1269 C CA . ALA A 1 162 ? -12.93 9.023 6.402 1 95.06 162 ALA A CA 1
ATOM 1270 C C . ALA A 1 162 ? -12.648 10.523 6.535 1 95.06 162 ALA A C 1
ATOM 1272 O O . ALA A 1 162 ? -12.562 11.047 7.648 1 95.06 162 ALA A O 1
ATOM 1273 N N . ASP A 1 163 ? -12.461 11.195 5.449 1 91.12 163 ASP A N 1
ATOM 1274 C CA . ASP A 1 163 ? -12.219 12.633 5.492 1 91.12 163 ASP A CA 1
ATOM 1275 C C . ASP A 1 163 ? -13.43 13.375 6.059 1 91.12 163 ASP A C 1
ATOM 1277 O O . ASP A 1 163 ? -13.281 14.328 6.828 1 91.12 163 ASP A O 1
ATOM 1281 N N . LYS A 1 164 ? -14.555 12.906 5.656 1 90.75 164 LYS A N 1
ATOM 1282 C CA . LYS A 1 164 ? -15.781 13.516 6.18 1 90.75 164 LYS A CA 1
ATOM 1283 C C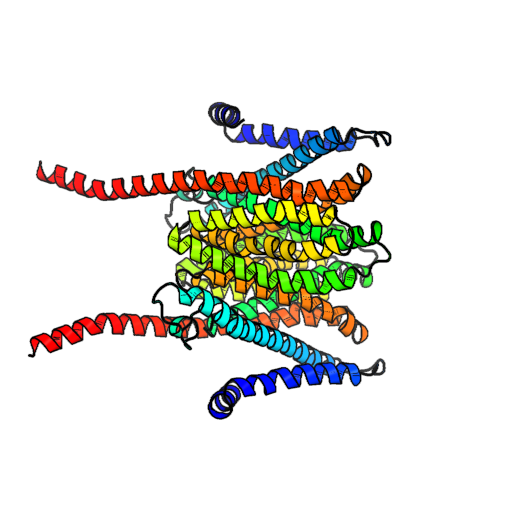 . LYS A 1 164 ? -15.906 13.281 7.684 1 90.75 164 LYS A C 1
ATOM 1285 O O . LYS A 1 164 ? -16.25 14.203 8.43 1 90.75 164 LYS A O 1
ATOM 1290 N N . ALA A 1 165 ? -15.68 12.141 8.078 1 93.88 165 ALA A N 1
ATOM 1291 C CA . ALA A 1 165 ? -15.742 11.82 9.5 1 93.88 165 ALA A CA 1
ATOM 1292 C C . ALA A 1 165 ? -14.695 12.602 10.289 1 93.88 165 ALA A C 1
ATOM 1294 O O . ALA A 1 165 ? -14.945 13.016 11.422 1 93.88 165 ALA A O 1
ATOM 1295 N N . ALA A 1 166 ? -13.586 12.719 9.711 1 92.56 166 ALA A N 1
ATOM 1296 C CA . ALA A 1 166 ? -12.523 13.484 10.367 1 92.56 166 ALA A CA 1
ATOM 1297 C C . ALA A 1 166 ? -12.906 14.953 10.5 1 92.56 166 ALA A C 1
ATOM 1299 O O . ALA A 1 166 ? -12.492 15.625 11.445 1 92.56 166 ALA A O 1
ATOM 1300 N N . TYR A 1 167 ? -13.602 15.406 9.523 1 89.44 167 TYR A N 1
ATOM 1301 C CA . TYR A 1 167 ? -14.086 16.781 9.562 1 89.44 167 TYR A CA 1
ATOM 1302 C C . TYR A 1 167 ? -14.984 17.016 10.766 1 89.44 167 TYR A C 1
ATOM 1304 O O . TYR A 1 167 ? -14.906 18.062 11.414 1 89.44 167 TYR A O 1
ATOM 1312 N N . TYR A 1 168 ? -15.766 16.031 11.117 1 90.69 168 TYR A N 1
ATOM 1313 C CA . TYR A 1 168 ? -16.75 16.203 12.18 1 90.69 168 TYR A CA 1
ATOM 1314 C C . TYR A 1 168 ? -16.172 15.781 13.523 1 90.69 168 TYR A C 1
ATOM 1316 O O . TYR A 1 168 ? -16.484 16.375 14.555 1 90.69 168 TYR A O 1
ATOM 1324 N N . ARG A 1 169 ? -15.383 14.758 13.578 1 92.81 169 ARG A N 1
ATOM 1325 C CA . ARG A 1 169 ? -14.969 14.188 14.859 1 92.81 169 ARG A CA 1
ATOM 1326 C C . ARG A 1 169 ? -13.445 14.141 14.969 1 92.81 169 ARG A C 1
ATOM 1328 O O . ARG A 1 169 ? -12.898 13.477 15.852 1 92.81 169 ARG A O 1
ATOM 1335 N N . GLY A 1 170 ? -12.789 14.703 14.023 1 92.38 170 GLY A N 1
ATOM 1336 C CA . GLY A 1 170 ? -11.336 14.727 14.062 1 92.38 170 GLY A CA 1
ATOM 1337 C C . GLY A 1 170 ? -10.711 13.367 13.805 1 92.38 170 GLY A C 1
ATOM 1338 O O . GLY A 1 170 ? -11.211 12.594 12.984 1 92.38 170 GLY A O 1
ATOM 1339 N N . TYR A 1 171 ? -9.594 13.148 14.5 1 93.12 171 TYR A N 1
ATOM 1340 C CA . TYR A 1 171 ? -8.805 11.93 14.328 1 93.12 171 TYR A CA 1
ATOM 1341 C C . TYR A 1 171 ? -9.641 10.695 14.664 1 93.12 171 TYR A C 1
ATOM 1343 O O . TYR A 1 171 ? -9.539 9.672 13.992 1 93.12 171 TYR A O 1
ATOM 1351 N N . ILE A 1 172 ? -10.531 10.797 15.656 1 95.06 172 ILE A N 1
ATOM 1352 C CA . ILE A 1 172 ? -11.336 9.672 16.109 1 95.06 172 ILE A CA 1
ATOM 1353 C C . ILE A 1 172 ? -12.352 9.289 15.039 1 95.06 172 ILE A C 1
ATOM 1355 O O . ILE A 1 172 ? -12.727 8.117 14.914 1 95.06 172 ILE A O 1
ATOM 1359 N N . GLY A 1 173 ? -12.758 10.234 14.266 1 95.5 173 GLY A N 1
ATOM 1360 C CA . GLY A 1 173 ? -13.648 9.961 13.148 1 95.5 173 GLY A CA 1
ATOM 1361 C C . GLY A 1 173 ? -13.055 8.992 12.141 1 95.5 173 GLY A C 1
ATOM 1362 O O . GLY A 1 173 ? -13.75 8.109 11.633 1 95.5 173 GLY A O 1
ATOM 1363 N N . ARG A 1 174 ? -11.828 9.148 11.859 1 94.56 174 ARG A N 1
ATOM 1364 C CA . ARG A 1 174 ? -11.133 8.25 10.938 1 94.56 174 ARG A CA 1
ATOM 1365 C C . ARG A 1 174 ? -11.086 6.832 11.484 1 94.56 174 ARG A C 1
ATOM 1367 O O . ARG A 1 174 ? -11.25 5.867 10.734 1 94.56 174 ARG A O 1
ATOM 1374 N N . LEU A 1 175 ? -10.859 6.75 12.766 1 96.62 175 LEU A N 1
ATOM 1375 C CA . LEU A 1 175 ? -10.773 5.434 13.398 1 96.62 175 LEU A CA 1
ATOM 1376 C C . LEU A 1 175 ? -12.125 4.734 13.391 1 96.62 175 LEU A C 1
ATOM 1378 O O . LEU A 1 175 ? -12.188 3.508 13.266 1 96.62 175 LEU A O 1
ATOM 1382 N N . TYR A 1 176 ? -13.164 5.539 13.453 1 96.75 176 TYR A N 1
ATOM 1383 C CA . TYR A 1 176 ? -14.5 4.965 13.375 1 96.75 176 TYR A CA 1
ATOM 1384 C C . TYR A 1 176 ? -14.75 4.355 12 1 96.75 176 TYR A C 1
ATOM 1386 O O . TYR A 1 176 ? -15.289 3.254 11.891 1 96.75 176 TYR A O 1
ATOM 1394 N N . ILE A 1 177 ? -14.391 5.066 10.992 1 96.94 177 ILE A N 1
ATOM 1395 C CA . ILE A 1 177 ? -14.602 4.562 9.641 1 96.94 177 ILE A CA 1
ATOM 1396 C C . ILE A 1 177 ? -13.758 3.309 9.422 1 96.94 177 ILE A C 1
ATOM 1398 O O . ILE A 1 177 ? -14.203 2.355 8.781 1 96.94 177 ILE A O 1
ATOM 1402 N N . PHE A 1 178 ? -12.508 3.361 9.93 1 97.19 178 PHE A N 1
ATOM 1403 C CA . PHE A 1 178 ? -11.648 2.184 9.898 1 97.19 178 PHE A CA 1
ATOM 1404 C C . PHE A 1 178 ? -12.336 0.993 10.555 1 97.19 178 PHE A C 1
ATOM 1406 O O . PHE A 1 178 ? -12.398 -0.092 9.969 1 97.19 178 PHE A O 1
ATOM 1413 N N . SER A 1 179 ? -12.938 1.171 11.703 1 97.56 179 SER A N 1
ATOM 1414 C CA . SER A 1 179 ? -13.602 0.112 12.461 1 97.56 179 SER A CA 1
ATOM 1415 C C . SER A 1 179 ? -14.859 -0.37 11.75 1 97.56 179 SER A C 1
ATOM 1417 O O . SER A 1 179 ? -15.125 -1.572 11.688 1 97.56 179 SER A O 1
ATOM 1419 N N . ILE A 1 180 ? -15.602 0.517 11.195 1 97.25 180 ILE A N 1
ATOM 1420 C CA . ILE A 1 180 ? -16.828 0.18 10.5 1 97.25 180 ILE A CA 1
ATOM 1421 C C . ILE A 1 180 ? -16.516 -0.651 9.258 1 97.25 180 ILE A C 1
ATOM 1423 O O . ILE A 1 180 ? -17.234 -1.598 8.938 1 97.25 180 ILE A O 1
ATOM 1427 N N . SER A 1 181 ? -15.508 -0.27 8.57 1 96.69 181 SER A N 1
ATOM 1428 C CA . SER A 1 181 ? -15.117 -1.015 7.375 1 96.69 181 SER A CA 1
ATOM 1429 C C . SER A 1 181 ? -14.797 -2.467 7.711 1 96.69 181 SER A C 1
ATOM 1431 O O . SER A 1 181 ? -15.188 -3.379 6.98 1 96.69 181 SER A O 1
ATOM 1433 N N . ILE A 1 182 ? -14.07 -2.693 8.828 1 97.38 182 ILE A N 1
ATOM 1434 C CA . ILE A 1 182 ? -13.727 -4.051 9.234 1 97.38 182 ILE A CA 1
ATOM 1435 C C . ILE A 1 182 ? -14.984 -4.785 9.703 1 97.38 182 ILE A C 1
ATOM 1437 O O . ILE A 1 182 ? -15.203 -5.941 9.336 1 97.38 182 ILE A O 1
ATOM 1441 N N . PHE A 1 183 ? -15.789 -4.109 10.445 1 97.69 183 PHE A N 1
ATOM 1442 C CA . PHE A 1 183 ? -17 -4.703 11.008 1 97.69 183 PHE A CA 1
ATOM 1443 C C . PHE A 1 183 ? -17.922 -5.199 9.914 1 97.69 183 PHE A C 1
ATOM 1445 O O . PHE A 1 183 ? -18.422 -6.324 9.977 1 97.69 183 PHE A O 1
ATOM 1452 N N . VAL A 1 184 ? -18.156 -4.379 8.93 1 97.75 184 VAL A N 1
ATOM 1453 C CA . VAL A 1 184 ? -19.078 -4.711 7.84 1 97.75 184 VAL A CA 1
ATOM 1454 C C . VAL A 1 184 ? -18.516 -5.867 7.023 1 97.75 184 VAL A C 1
ATOM 1456 O O . VAL A 1 184 ? -19.266 -6.707 6.52 1 97.75 184 VAL A O 1
ATOM 1459 N N . SER A 1 185 ? -17.219 -5.98 6.906 1 97.44 185 SER A N 1
ATOM 1460 C CA . SER A 1 185 ? -16.578 -6.996 6.086 1 97.44 185 SER A CA 1
ATOM 1461 C C . SER A 1 185 ? -16.688 -8.375 6.723 1 97.44 185 SER A C 1
ATOM 1463 O O . SER A 1 185 ? -16.672 -9.391 6.023 1 97.44 185 SER A O 1
ATOM 1465 N N . ILE A 1 186 ? -16.828 -8.43 8.039 1 97.31 186 ILE A N 1
ATOM 1466 C CA . ILE A 1 186 ? -16.797 -9.703 8.758 1 97.31 186 ILE A CA 1
ATOM 1467 C C . ILE A 1 186 ? -18.016 -10.539 8.367 1 97.31 186 ILE A C 1
ATOM 1469 O O . ILE A 1 186 ? -17.875 -11.641 7.82 1 97.31 186 ILE A O 1
ATOM 1473 N N . PRO A 1 187 ? -19.234 -10.062 8.531 1 97.75 187 PRO A N 1
ATOM 1474 C CA . PRO A 1 187 ? -20.391 -10.883 8.148 1 97.75 187 PRO A CA 1
ATOM 1475 C C . PRO A 1 187 ? -20.453 -11.156 6.652 1 97.75 187 PRO A C 1
ATOM 1477 O O . PRO A 1 187 ? -20.891 -12.234 6.23 1 97.75 187 PRO A O 1
ATOM 1480 N N . LEU A 1 188 ? -20.078 -10.289 5.855 1 98.12 188 LEU A N 1
ATOM 1481 C CA . LEU A 1 188 ? -20.094 -10.469 4.41 1 98.12 188 LEU A CA 1
ATOM 1482 C C . LEU A 1 188 ? -19.094 -11.547 3.984 1 98.12 188 LEU A C 1
ATOM 1484 O O . LEU A 1 188 ? -19.391 -12.344 3.094 1 98.12 188 LEU A O 1
ATOM 1488 N N . SER A 1 189 ? -17.953 -11.5 4.641 1 97.5 189 SER A N 1
ATOM 1489 C CA . SER A 1 189 ? -16.938 -12.508 4.328 1 97.5 189 SER A CA 1
ATOM 1490 C C . SER A 1 189 ? -17.422 -13.906 4.719 1 97.5 189 SER A C 1
ATOM 1492 O O . SER A 1 189 ? -17.141 -14.883 4.023 1 97.5 189 SER A O 1
ATOM 1494 N N . ILE A 1 190 ? -18.109 -14.008 5.82 1 97.25 190 ILE A N 1
ATOM 1495 C CA . ILE A 1 190 ? -18.703 -15.281 6.227 1 97.25 190 ILE A CA 1
ATOM 1496 C C . ILE A 1 190 ? -19.75 -15.711 5.207 1 97.25 190 ILE A C 1
ATOM 1498 O O . ILE A 1 190 ? -19.828 -16.891 4.832 1 97.25 190 ILE A O 1
ATOM 1502 N N . GLY A 1 191 ? -20.531 -14.766 4.727 1 96.94 191 GLY A N 1
ATOM 1503 C CA . GLY A 1 191 ? -21.547 -15.047 3.727 1 96.94 191 GLY A CA 1
ATOM 1504 C C . GLY A 1 191 ? -20.969 -15.555 2.418 1 96.94 191 GLY A C 1
ATOM 1505 O O . GLY A 1 191 ? -21.531 -16.453 1.795 1 96.94 191 GLY A O 1
ATOM 1506 N N . VAL A 1 192 ? -19.844 -15.016 2.033 1 96.69 192 VAL A N 1
ATOM 1507 C CA . VAL A 1 192 ? -19.203 -15.43 0.791 1 96.69 192 VAL A CA 1
ATOM 1508 C C . VAL A 1 192 ? -18.781 -16.891 0.887 1 96.69 192 VAL A C 1
ATOM 1510 O O . VAL A 1 192 ? -18.906 -17.641 -0.084 1 96.69 192 VAL A O 1
ATOM 1513 N N . LEU A 1 193 ? -18.375 -17.328 2.066 1 95.69 193 LEU A N 1
ATOM 1514 C CA . LEU A 1 193 ? -17.828 -18.672 2.236 1 95.69 193 LEU A CA 1
ATOM 1515 C C . LEU A 1 193 ? -18.938 -19.672 2.551 1 95.69 193 LEU A C 1
ATOM 1517 O O . LEU A 1 193 ? -18.766 -20.875 2.355 1 95.69 193 LEU A O 1
ATOM 1521 N N . TYR A 1 194 ? -20.094 -19.172 2.963 1 93.5 194 TYR A N 1
ATOM 1522 C CA . TYR A 1 194 ? -21.141 -20.094 3.408 1 93.5 194 TYR A CA 1
ATOM 1523 C C . TYR A 1 194 ? -22.25 -20.203 2.375 1 93.5 194 TYR A C 1
ATOM 1525 O O . TYR A 1 194 ? -22.922 -21.234 2.27 1 93.5 194 TYR A O 1
ATOM 1533 N N . LEU A 1 195 ? -22.453 -19.266 1.608 1 95.25 195 LEU A N 1
ATOM 1534 C CA . LEU A 1 195 ? -23.562 -19.266 0.65 1 95.25 195 LEU A CA 1
ATOM 1535 C C . LEU A 1 195 ? -23.156 -19.953 -0.644 1 95.25 195 LEU A C 1
ATOM 1537 O O . LEU A 1 195 ? -21.969 -19.953 -1.012 1 95.25 195 LEU A O 1
ATOM 1541 N N . ASP A 1 196 ? -24.094 -20.484 -1.322 1 94.88 196 ASP A N 1
ATOM 1542 C CA . ASP A 1 196 ? -23.875 -21.125 -2.617 1 94.88 196 ASP A CA 1
ATOM 1543 C C . ASP A 1 196 ? -24.062 -20.125 -3.76 1 94.88 196 ASP A C 1
ATOM 1545 O O . ASP A 1 196 ? -24.734 -19.109 -3.602 1 94.88 196 ASP A O 1
ATOM 1549 N N . PRO A 1 197 ? -23.484 -20.453 -4.855 1 93.88 197 PRO A N 1
ATOM 1550 C CA . PRO A 1 197 ? -23.734 -19.609 -6.031 1 93.88 197 PRO A CA 1
ATOM 1551 C C . PRO A 1 197 ? -25.203 -19.578 -6.449 1 93.88 197 PRO A C 1
ATOM 1553 O O . PRO A 1 197 ? -25.906 -20.594 -6.316 1 93.88 197 PRO A O 1
ATOM 1556 N N . PRO A 1 198 ? -25.719 -18.438 -6.863 1 94.19 198 PRO A N 1
ATOM 1557 C CA . PRO A 1 198 ? -25.016 -17.203 -7.184 1 94.19 198 PRO A CA 1
ATOM 1558 C C . PRO A 1 198 ? -24.953 -16.234 -6 1 94.19 198 PRO A C 1
ATOM 1560 O O . PRO A 1 198 ? -24.375 -15.156 -6.113 1 94.19 198 PRO A O 1
ATOM 1563 N N . TRP A 1 199 ? -25.531 -16.625 -4.887 1 95.38 199 TRP A N 1
ATOM 1564 C CA . TRP A 1 199 ? -25.656 -15.742 -3.729 1 95.38 199 TRP A CA 1
ATOM 1565 C C . TRP A 1 199 ? -24.281 -15.367 -3.174 1 95.38 199 TRP A C 1
ATOM 1567 O O . TRP A 1 199 ? -24.078 -14.258 -2.684 1 95.38 199 TRP A O 1
ATOM 1577 N N . CYS A 1 200 ? -23.312 -16.297 -3.195 1 96.06 200 CYS A N 1
ATOM 1578 C CA . CYS A 1 200 ? -21.969 -16 -2.701 1 96.06 200 CYS A CA 1
ATOM 1579 C C . CYS A 1 200 ? -21.328 -14.867 -3.5 1 96.06 200 CYS A C 1
ATOM 1581 O O . CYS A 1 200 ? -20.625 -14.023 -2.941 1 96.06 200 CYS A O 1
ATOM 1583 N N . PHE A 1 201 ? -21.672 -14.75 -4.77 1 95.44 201 PHE A N 1
ATOM 1584 C CA . PHE A 1 201 ? -21.094 -13.703 -5.613 1 95.44 201 PHE A CA 1
ATOM 1585 C C . PHE A 1 201 ? -21.844 -12.383 -5.418 1 95.44 201 PHE A C 1
ATOM 1587 O O . PHE A 1 201 ? -21.234 -11.312 -5.504 1 95.44 201 PHE A O 1
ATOM 1594 N N . ILE A 1 202 ? -23.062 -12.508 -5.156 1 96.12 202 ILE A N 1
ATOM 1595 C CA . ILE A 1 202 ? -23.828 -11.297 -4.871 1 96.12 202 ILE A CA 1
ATOM 1596 C C . ILE A 1 202 ? -23.328 -10.664 -3.576 1 96.12 202 ILE A C 1
ATOM 1598 O O . ILE A 1 202 ? -23.188 -9.438 -3.492 1 96.12 202 ILE A O 1
ATOM 1602 N N . VAL A 1 203 ? -23.016 -11.469 -2.625 1 97.19 203 VAL A N 1
ATOM 1603 C CA . VAL A 1 203 ? -22.516 -10.984 -1.347 1 97.19 203 VAL A CA 1
ATOM 1604 C C . VAL A 1 203 ? -21.062 -10.531 -1.502 1 97.19 203 VAL A C 1
ATOM 1606 O O . VAL A 1 203 ? -20.594 -9.641 -0.78 1 97.19 203 VAL A O 1
ATOM 1609 N N . LEU A 1 204 ? -20.438 -11.117 -2.455 1 96.69 204 LEU A N 1
ATOM 1610 C CA . LEU A 1 204 ? -19.047 -10.773 -2.721 1 96.69 204 LEU A CA 1
ATOM 1611 C C . LEU A 1 204 ? -18.922 -9.32 -3.162 1 96.69 204 LEU A C 1
ATOM 1613 O O . LEU A 1 204 ? -17.906 -8.672 -2.891 1 96.69 204 LEU A O 1
ATOM 1617 N N . ILE A 1 205 ? -19.938 -8.805 -3.752 1 95.56 205 ILE A N 1
ATOM 1618 C CA . ILE A 1 205 ? -19.922 -7.441 -4.273 1 95.56 205 ILE A CA 1
ATOM 1619 C C . ILE A 1 205 ? -19.766 -6.449 -3.121 1 95.56 205 ILE A C 1
ATOM 1621 O O . ILE A 1 205 ? -18.781 -5.723 -3.051 1 95.56 205 ILE A O 1
ATOM 1625 N N . PRO A 1 206 ? -20.641 -6.445 -2.17 1 96.38 206 PRO A N 1
ATOM 1626 C CA . PRO A 1 206 ? -20.438 -5.523 -1.049 1 96.38 206 PRO A CA 1
ATOM 1627 C C . PRO A 1 206 ? -19.25 -5.902 -0.181 1 96.38 206 PRO A C 1
ATOM 1629 O O . PRO A 1 206 ? -18.656 -5.039 0.473 1 96.38 206 PRO A O 1
ATOM 1632 N N . ASN A 1 207 ? -18.875 -7.156 -0.202 1 96.56 207 ASN A N 1
ATOM 1633 C CA . ASN A 1 207 ? -17.719 -7.578 0.582 1 96.56 207 ASN A CA 1
ATOM 1634 C C . ASN A 1 207 ? -16.422 -6.938 0.072 1 96.56 207 ASN A C 1
ATOM 1636 O O . ASN A 1 207 ? -15.648 -6.395 0.856 1 96.56 207 ASN A O 1
ATOM 1640 N N . PHE A 1 208 ? -16.297 -6.961 -1.201 1 94.12 208 PHE A N 1
ATOM 1641 C CA . PHE A 1 208 ? -15.086 -6.375 -1.776 1 94.12 208 PHE A CA 1
ATOM 1642 C C . PHE A 1 208 ? -15.078 -4.863 -1.589 1 94.12 208 PHE A C 1
ATOM 1644 O O . PHE A 1 208 ? -14.016 -4.266 -1.373 1 94.12 208 PHE A O 1
ATOM 1651 N N . ALA A 1 209 ? -16.188 -4.254 -1.627 1 92.44 209 ALA A N 1
ATOM 1652 C CA . ALA A 1 209 ? -16.281 -2.816 -1.368 1 92.44 209 ALA A CA 1
ATOM 1653 C C . ALA A 1 209 ? -15.867 -2.494 0.067 1 92.44 209 ALA A C 1
ATOM 1655 O O . ALA A 1 209 ? -15.094 -1.564 0.304 1 92.44 209 ALA A O 1
ATOM 1656 N N . ALA A 1 210 ? -16.312 -3.311 0.942 1 94.19 210 ALA A N 1
ATOM 1657 C CA . ALA A 1 210 ? -16.031 -3.092 2.359 1 94.19 210 ALA A CA 1
ATOM 1658 C C . ALA A 1 210 ? -14.57 -3.375 2.68 1 94.19 210 ALA A C 1
ATOM 1660 O O . ALA A 1 210 ? -13.945 -2.652 3.463 1 94.19 210 ALA A O 1
ATOM 1661 N N . ILE A 1 211 ? -14.023 -4.363 2.066 1 91.44 211 ILE A N 1
ATOM 1662 C CA . ILE A 1 211 ? -12.664 -4.781 2.398 1 91.44 211 ILE A CA 1
ATOM 1663 C C . ILE A 1 211 ? -11.664 -3.781 1.827 1 91.44 211 ILE A C 1
ATOM 1665 O O . ILE A 1 211 ? -10.562 -3.619 2.363 1 91.44 211 ILE A O 1
ATOM 1669 N N . GLU A 1 212 ? -12.047 -3.002 0.848 1 89.25 212 GLU A N 1
ATOM 1670 C CA . GLU A 1 212 ? -11.102 -2.086 0.22 1 89.25 212 GLU A CA 1
ATOM 1671 C C . GLU A 1 212 ? -11.18 -0.695 0.842 1 89.25 212 GLU A C 1
ATOM 1673 O O . GLU A 1 212 ? -10.352 0.169 0.557 1 89.25 212 GLU A O 1
ATOM 1678 N N . MET A 1 213 ? -12.016 -0.479 1.769 1 92.94 213 MET A N 1
ATOM 1679 C CA . MET A 1 213 ? -12.234 0.823 2.395 1 92.94 213 MET A CA 1
ATOM 1680 C C . MET A 1 213 ? -11.125 1.136 3.393 1 92.94 213 MET A C 1
ATOM 1682 O O . MET A 1 213 ? -10.836 2.303 3.66 1 92.94 213 MET A O 1
ATOM 1686 N N . TRP A 1 214 ? -10.336 0.281 3.812 1 92.31 214 TRP A N 1
ATOM 1687 C CA . TRP A 1 214 ? -9.508 0.425 5.004 1 92.31 214 TRP A CA 1
ATOM 1688 C C . TRP A 1 214 ? -8.164 1.055 4.66 1 92.31 214 TRP A C 1
ATOM 1690 O O . TRP A 1 214 ? -7.574 1.763 5.48 1 92.31 214 TRP A O 1
ATOM 1700 N N . GLY A 1 215 ? -7.602 0.798 3.525 1 92.12 215 GLY A N 1
ATOM 1701 C CA . GLY A 1 215 ? -6.203 1.08 3.229 1 92.12 215 GLY A CA 1
ATOM 1702 C C . GLY A 1 215 ? -5.848 2.547 3.383 1 92.12 215 GLY A C 1
ATOM 1703 O O . GLY A 1 215 ? -4.938 2.893 4.141 1 92.12 215 GLY A O 1
ATOM 1704 N N . SER A 1 216 ? -6.551 3.361 2.723 1 92.81 216 SER A N 1
ATOM 1705 C CA . SER A 1 216 ? -6.273 4.793 2.764 1 92.81 216 SER A CA 1
ATOM 1706 C C . SER A 1 216 ? -6.559 5.375 4.145 1 92.81 216 SER A C 1
ATOM 1708 O O . SER A 1 216 ? -5.859 6.285 4.598 1 92.81 216 SER A O 1
ATOM 1710 N N . VAL A 1 217 ? -7.523 4.781 4.75 1 95.38 217 VAL A N 1
ATOM 1711 C CA . VAL A 1 217 ? -7.902 5.258 6.074 1 95.38 217 VAL A CA 1
ATOM 1712 C C . VAL A 1 217 ? -6.793 4.945 7.074 1 95.38 217 VAL A C 1
ATOM 1714 O O . VAL A 1 217 ? -6.398 5.809 7.867 1 95.38 217 VAL A O 1
ATOM 1717 N N . ALA A 1 218 ? -6.293 3.768 6.949 1 95.62 218 ALA A N 1
ATOM 1718 C CA . ALA A 1 218 ? -5.211 3.361 7.844 1 95.62 218 ALA A CA 1
ATOM 1719 C C . ALA A 1 218 ? -3.963 4.207 7.621 1 95.62 218 ALA A C 1
ATOM 1721 O O . ALA A 1 218 ? -3.316 4.637 8.578 1 95.62 218 ALA A O 1
ATOM 1722 N N . MET A 1 219 ? -3.688 4.488 6.43 1 95.44 219 MET A N 1
ATOM 1723 C CA . MET A 1 219 ? -2.5 5.27 6.102 1 95.44 219 MET A CA 1
ATOM 1724 C C . MET A 1 219 ? -2.623 6.695 6.633 1 95.44 219 MET A C 1
ATOM 1726 O O . MET A 1 219 ? -1.673 7.238 7.199 1 95.44 219 MET A O 1
ATOM 1730 N N . SER A 1 220 ? -3.734 7.238 6.426 1 95.06 220 SER A N 1
ATOM 1731 C CA . SER A 1 220 ? -3.934 8.602 6.91 1 95.06 220 SER A CA 1
ATOM 1732 C C . SER A 1 220 ? -3.898 8.656 8.43 1 95.06 220 SER A C 1
ATOM 1734 O O . SER A 1 220 ? -3.412 9.633 9.008 1 95.06 220 SER A O 1
ATOM 1736 N N . ALA A 1 221 ? -4.426 7.621 9.023 1 94.81 221 ALA A N 1
ATOM 1737 C CA . ALA A 1 221 ? -4.371 7.562 10.484 1 94.81 221 ALA A CA 1
ATOM 1738 C C . ALA A 1 221 ? -2.928 7.48 10.977 1 94.81 221 ALA A C 1
ATOM 1740 O O . ALA A 1 221 ? -2.572 8.094 11.984 1 94.81 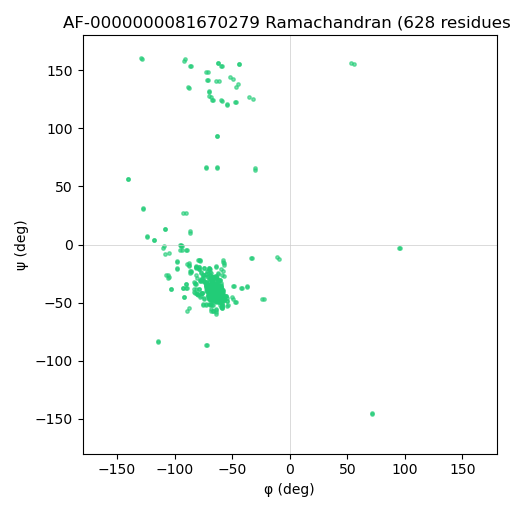221 ALA A O 1
ATOM 1741 N N . VAL A 1 222 ? -2.121 6.785 10.281 1 93.19 222 VAL A N 1
ATOM 1742 C CA . VAL A 1 222 ? -0.716 6.621 10.641 1 93.19 222 VAL A CA 1
ATOM 1743 C C . VAL A 1 222 ? 0.016 7.953 10.484 1 93.19 222 VAL A C 1
ATOM 1745 O O . VAL A 1 222 ? 0.762 8.367 11.375 1 93.19 222 VAL A O 1
ATOM 1748 N N . VAL A 1 223 ? -0.287 8.625 9.43 1 91.75 223 VAL A N 1
ATOM 1749 C CA . VAL A 1 223 ? 0.388 9.883 9.141 1 91.75 223 VAL A CA 1
ATOM 1750 C C . VAL A 1 223 ? -0.011 10.938 10.18 1 91.75 223 VAL A C 1
ATOM 1752 O O . VAL A 1 223 ? 0.832 11.703 10.648 1 91.75 223 VAL A O 1
ATOM 1755 N N . GLU A 1 224 ? -1.245 10.93 10.453 1 90.44 224 GLU A N 1
ATOM 1756 C CA . GLU A 1 224 ? -1.746 11.93 11.391 1 90.44 224 GLU A CA 1
ATOM 1757 C C . GLU A 1 224 ? -1.197 11.695 12.797 1 90.44 224 GLU A C 1
ATOM 1759 O O . GLU A 1 224 ? -1.023 12.641 13.562 1 90.44 224 GLU A O 1
ATOM 1764 N N . GLN A 1 225 ? -0.904 10.492 13.094 1 87.81 225 GLN A N 1
ATOM 1765 C CA . GLN A 1 225 ? -0.415 10.156 14.43 1 87.81 225 GLN A CA 1
ATOM 1766 C C . GLN A 1 225 ? 1.103 10.305 14.508 1 87.81 225 GLN A C 1
ATOM 1768 O O . GLN A 1 225 ? 1.667 10.359 15.602 1 87.81 225 GLN A O 1
ATOM 1773 N N . ALA A 1 226 ? 1.726 10.344 13.43 1 85.94 226 ALA A N 1
ATOM 1774 C CA . ALA A 1 226 ? 3.184 10.414 13.391 1 85.94 226 ALA A CA 1
ATOM 1775 C C . ALA A 1 226 ? 3.674 11.797 13.836 1 85.94 226 ALA A C 1
ATOM 1777 O O . ALA A 1 226 ? 3.033 12.812 13.547 1 85.94 226 ALA A O 1
ATOM 1778 N N . PRO A 1 227 ? 4.773 11.789 14.578 1 79.25 227 PRO A N 1
ATOM 1779 C CA . PRO A 1 227 ? 5.355 13.078 14.945 1 79.25 227 PRO A CA 1
ATOM 1780 C C . PRO A 1 227 ? 5.738 13.914 13.727 1 79.25 227 PRO A C 1
ATOM 1782 O O . PRO A 1 227 ? 6.035 13.367 12.664 1 79.25 227 PRO A O 1
ATOM 1785 N N . ARG A 1 228 ? 5.723 15.195 14 1 80.75 228 ARG A N 1
ATOM 1786 C CA . ARG A 1 228 ? 6.074 16.109 12.922 1 80.75 228 ARG A CA 1
ATOM 1787 C C . ARG A 1 228 ? 7.48 15.828 12.398 1 80.75 228 ARG A C 1
ATOM 1789 O O . ARG A 1 228 ? 8.422 15.672 13.18 1 80.75 228 ARG A O 1
ATOM 1796 N N . GLY A 1 229 ? 7.594 15.586 11.164 1 82.38 229 GLY A N 1
ATOM 1797 C CA . GLY A 1 229 ? 8.891 15.383 10.547 1 82.38 229 GLY A CA 1
ATOM 1798 C C . GLY A 1 229 ? 9.273 13.922 10.43 1 82.38 229 GLY A C 1
ATOM 1799 O O . GLY A 1 229 ? 10.344 13.594 9.906 1 82.38 229 GLY A O 1
ATOM 1800 N N . ARG A 1 230 ? 8.438 13.07 10.938 1 86.69 230 ARG A N 1
ATOM 1801 C CA . ARG A 1 230 ? 8.742 11.648 10.859 1 86.69 230 ARG A CA 1
ATOM 1802 C C . ARG A 1 230 ? 7.574 10.875 10.258 1 86.69 230 ARG A C 1
ATOM 1804 O O . ARG A 1 230 ? 7.324 9.727 10.625 1 86.69 230 ARG A O 1
ATOM 1811 N N . GLN A 1 231 ? 6.891 11.516 9.414 1 90.19 231 GLN A N 1
ATOM 1812 C CA . GLN A 1 231 ? 5.699 10.922 8.82 1 90.19 231 GLN A CA 1
ATOM 1813 C C . GLN A 1 231 ? 6.074 9.828 7.82 1 90.19 231 GLN A C 1
ATOM 1815 O O . GLN A 1 231 ? 5.402 8.797 7.738 1 90.19 231 GLN A O 1
ATOM 1820 N N . THR A 1 232 ? 7.148 10.078 7.141 1 91.69 232 THR A N 1
ATOM 1821 C CA . THR A 1 232 ? 7.543 9.102 6.137 1 91.69 232 THR A CA 1
ATOM 1822 C C . THR A 1 232 ? 8.047 7.82 6.805 1 91.69 232 THR A C 1
ATOM 1824 O O . THR A 1 232 ? 7.754 6.715 6.348 1 91.69 232 THR A O 1
ATOM 1827 N N . LEU A 1 233 ? 8.766 7.984 7.809 1 86.94 233 LEU A N 1
ATOM 1828 C CA . LEU A 1 233 ? 9.258 6.828 8.555 1 86.94 233 LEU A CA 1
ATOM 1829 C C . LEU A 1 233 ? 8.102 6.039 9.156 1 86.94 233 LEU A C 1
ATOM 1831 O O . LEU A 1 233 ? 8.125 4.809 9.164 1 86.94 233 LEU A O 1
ATOM 1835 N N . ALA A 1 234 ? 7.125 6.77 9.68 1 89.12 234 ALA A N 1
ATOM 1836 C CA . ALA A 1 234 ? 5.934 6.109 10.211 1 89.12 234 ALA A CA 1
ATOM 1837 C C . ALA A 1 234 ? 5.246 5.273 9.133 1 89.12 234 ALA A C 1
ATOM 1839 O O . ALA A 1 234 ? 4.836 4.141 9.391 1 89.12 234 ALA A O 1
ATOM 1840 N N . LEU A 1 235 ? 5.176 5.793 7.969 1 92.5 235 LEU A N 1
ATOM 1841 C CA . LEU A 1 235 ? 4.574 5.074 6.852 1 92.5 235 LEU A CA 1
ATOM 1842 C C . LEU A 1 235 ? 5.422 3.867 6.461 1 92.5 235 LEU A C 1
ATOM 1844 O O . LEU A 1 235 ? 4.887 2.838 6.043 1 92.5 235 LEU A O 1
ATOM 1848 N N . ALA A 1 236 ? 6.703 4.055 6.629 1 88.44 236 ALA A N 1
ATOM 1849 C CA . ALA A 1 236 ? 7.582 2.922 6.348 1 88.44 236 ALA A CA 1
ATOM 1850 C C . ALA A 1 236 ? 7.312 1.765 7.305 1 88.44 236 ALA A C 1
ATOM 1852 O O . ALA A 1 236 ? 7.258 0.605 6.887 1 88.44 236 ALA A O 1
ATOM 1853 N N . PHE A 1 237 ? 7.121 2.086 8.5 1 84.12 237 PHE A N 1
ATOM 1854 C CA . PHE A 1 237 ? 6.789 1.064 9.484 1 84.12 237 PHE A CA 1
ATOM 1855 C C . PHE A 1 237 ? 5.441 0.429 9.18 1 84.12 237 PHE A C 1
ATOM 1857 O O . PHE A 1 237 ? 5.266 -0.779 9.344 1 84.12 237 PHE A O 1
ATOM 1864 N N . TYR A 1 238 ? 4.586 1.245 8.797 1 89.25 238 TYR A N 1
ATOM 1865 C CA . TYR A 1 238 ? 3.266 0.765 8.398 1 89.25 238 TYR A CA 1
ATOM 1866 C C . TYR A 1 238 ? 3.373 -0.237 7.258 1 89.25 238 TYR A C 1
ATOM 1868 O O . TYR A 1 238 ? 2.797 -1.326 7.324 1 89.25 238 TYR A O 1
ATOM 1876 N N . VAL A 1 239 ? 4.059 0.144 6.23 1 85.06 239 VAL A N 1
ATOM 1877 C CA . VAL A 1 239 ? 4.211 -0.709 5.055 1 85.06 239 VAL A CA 1
ATOM 1878 C C . VAL A 1 239 ? 4.949 -1.989 5.438 1 85.06 239 VAL A C 1
ATOM 1880 O O . VAL A 1 239 ? 4.605 -3.076 4.969 1 85.06 239 VAL A O 1
ATOM 1883 N N . PHE A 1 240 ? 5.863 -1.807 6.27 1 79.31 240 PHE A N 1
ATOM 1884 C CA . PHE A 1 240 ? 6.594 -2.975 6.75 1 79.31 240 PHE A CA 1
ATOM 1885 C C . PHE A 1 240 ? 5.66 -3.941 7.465 1 79.31 240 PHE A C 1
ATOM 1887 O O . PHE A 1 240 ? 5.699 -5.148 7.219 1 79.31 240 PHE A O 1
ATOM 1894 N N . SER A 1 241 ? 4.891 -3.369 8.258 1 81.44 241 SER A N 1
ATOM 1895 C CA . SER A 1 241 ? 3.99 -4.191 9.062 1 81.44 241 SER A CA 1
ATOM 1896 C C . SER A 1 241 ? 3 -4.945 8.18 1 81.44 241 SER A C 1
ATOM 1898 O O . SER A 1 241 ? 2.775 -6.141 8.375 1 81.44 241 SER A O 1
ATOM 1900 N N . ILE A 1 242 ? 2.457 -4.297 7.184 1 85.75 242 ILE A N 1
ATOM 1901 C CA . ILE A 1 242 ? 1.42 -4.941 6.383 1 85.75 242 ILE A CA 1
ATOM 1902 C C . ILE A 1 242 ? 2.055 -5.945 5.426 1 85.75 242 ILE A C 1
ATOM 1904 O O . ILE A 1 242 ? 1.454 -6.977 5.109 1 85.75 242 ILE A O 1
ATOM 1908 N N . ASN A 1 243 ? 3.309 -5.707 5 1 73.19 243 ASN A N 1
ATOM 1909 C CA . ASN A 1 243 ? 3.963 -6.629 4.078 1 73.19 243 ASN A CA 1
ATOM 1910 C C . ASN A 1 243 ? 4.488 -7.863 4.801 1 73.19 243 ASN A C 1
ATOM 1912 O O . ASN A 1 243 ? 4.453 -8.969 4.258 1 73.19 243 ASN A O 1
ATOM 1916 N N . MET A 1 244 ? 4.953 -7.613 5.895 1 68.88 244 MET A N 1
ATOM 1917 C CA . MET A 1 244 ? 5.5 -8.734 6.66 1 68.88 244 MET A CA 1
ATOM 1918 C C . MET A 1 244 ? 4.391 -9.664 7.129 1 68.88 244 MET A C 1
ATOM 1920 O O . MET A 1 244 ? 4.523 -10.891 7.047 1 68.88 244 MET A O 1
ATOM 1924 N N . PHE A 1 245 ? 3.33 -9.102 7.43 1 64.62 245 PHE A N 1
ATOM 1925 C CA . PHE A 1 245 ? 2.248 -9.922 7.961 1 64.62 245 PHE A CA 1
ATOM 1926 C C . PHE A 1 245 ? 1.331 -10.398 6.84 1 64.62 245 PHE A C 1
ATOM 1928 O O . PHE A 1 245 ? 0.883 -11.547 6.844 1 64.62 245 PHE A O 1
ATOM 1935 N N . GLY A 1 246 ? 1.024 -9.523 6.023 1 60.91 246 GLY A N 1
ATOM 1936 C CA . GLY A 1 246 ? 0.074 -9.859 4.977 1 60.91 246 GLY A CA 1
ATOM 1937 C C . GLY A 1 246 ? 0.523 -11.031 4.121 1 60.91 246 GLY A C 1
ATOM 1938 O O . GLY A 1 246 ? -0.235 -11.977 3.908 1 60.91 246 GLY A O 1
ATOM 1939 N N . GLY A 1 247 ? 1.775 -11.039 3.805 1 58.84 247 GLY A N 1
ATOM 1940 C CA . GLY A 1 247 ? 2.264 -12.109 2.945 1 58.84 247 GLY A CA 1
ATOM 1941 C C . GLY A 1 247 ? 2.541 -13.398 3.695 1 58.84 247 GLY A C 1
ATOM 1942 O O . GLY A 1 247 ? 2.439 -14.484 3.125 1 58.84 247 GLY A O 1
ATOM 1943 N N . ASN A 1 248 ? 2.691 -13.336 4.926 1 65.88 248 ASN A N 1
ATOM 1944 C CA . ASN A 1 248 ? 3.139 -14.508 5.668 1 65.88 248 ASN A CA 1
ATOM 1945 C C . ASN A 1 248 ? 1.968 -15.242 6.309 1 65.88 248 ASN A C 1
ATOM 1947 O O . ASN A 1 248 ? 2.096 -16.406 6.691 1 65.88 248 ASN A O 1
ATOM 1951 N N . LEU A 1 249 ? 0.837 -14.555 6.367 1 75.31 249 LEU A N 1
ATOM 1952 C CA . LEU A 1 249 ? -0.319 -15.219 6.965 1 75.31 249 LEU A CA 1
ATOM 1953 C C . LEU A 1 249 ? -0.801 -16.359 6.082 1 75.31 249 LEU A C 1
ATOM 1955 O O . LEU A 1 249 ? -1.32 -17.359 6.582 1 75.31 249 LEU A O 1
ATOM 1959 N N . ASN A 1 250 ? -0.552 -16.203 4.844 1 78.31 250 ASN A N 1
ATOM 1960 C CA . ASN A 1 250 ? -1.001 -17.219 3.908 1 78.31 250 ASN A CA 1
ATOM 1961 C C . ASN A 1 250 ? -0.202 -18.516 4.062 1 78.31 250 ASN A C 1
ATOM 1963 O O . ASN A 1 250 ? -0.65 -19.578 3.645 1 78.31 250 ASN A O 1
ATOM 1967 N N . ILE A 1 251 ? 0.937 -18.453 4.621 1 70.62 251 ILE A N 1
ATOM 1968 C CA . ILE A 1 251 ? 1.78 -19.625 4.812 1 70.62 251 ILE A CA 1
ATOM 1969 C C . ILE A 1 251 ? 1.095 -20.609 5.762 1 70.62 251 ILE A C 1
ATOM 1971 O O . ILE A 1 251 ? 1.341 -21.812 5.703 1 70.62 251 ILE A O 1
ATOM 1975 N N . ILE A 1 252 ? 0.166 -20.156 6.496 1 76.38 252 ILE A N 1
ATOM 1976 C CA . ILE A 1 252 ? -0.516 -20.953 7.5 1 76.38 252 ILE A CA 1
ATOM 1977 C C . ILE A 1 252 ? -1.595 -21.812 6.832 1 76.38 252 ILE A C 1
ATOM 1979 O O . ILE A 1 252 ? -1.988 -22.859 7.363 1 76.38 252 ILE A O 1
ATOM 1983 N N . VAL A 1 253 ? -2.02 -21.469 5.672 1 81.81 253 VAL A N 1
ATOM 1984 C CA . VAL A 1 253 ? -3.186 -22.078 5.039 1 81.81 253 VAL A CA 1
ATOM 1985 C C . VAL A 1 253 ? -2.891 -23.547 4.711 1 81.81 253 VAL A C 1
ATOM 1987 O O . VAL A 1 253 ? -3.668 -24.438 5.066 1 81.81 253 VAL A O 1
ATOM 1990 N N . PRO A 1 254 ? -1.753 -23.828 4.086 1 75.88 254 PRO A N 1
ATOM 1991 C CA . PRO A 1 254 ? -1.497 -25.234 3.768 1 75.88 254 PRO A CA 1
ATOM 1992 C C . PRO A 1 254 ? -1.392 -26.109 5.016 1 75.88 254 PRO A C 1
ATOM 1994 O O . PRO A 1 254 ? -1.814 -27.266 4.996 1 75.88 254 PRO A O 1
ATOM 1997 N N . PHE A 1 255 ? -0.861 -25.641 6.062 1 70.38 255 PHE A N 1
ATOM 1998 C CA . PHE A 1 255 ? -0.726 -26.406 7.297 1 70.38 255 PHE A CA 1
ATOM 1999 C C . PHE A 1 255 ? -2.088 -26.641 7.941 1 70.38 255 PHE A C 1
ATOM 2001 O O . PHE A 1 255 ? -2.363 -27.734 8.453 1 70.38 255 PHE A O 1
ATOM 2008 N N . MET A 1 256 ? -2.93 -25.703 7.844 1 79.5 256 MET A N 1
ATOM 2009 C CA . MET A 1 256 ? -4.242 -25.781 8.477 1 79.5 256 MET A CA 1
ATOM 2010 C C . MET A 1 256 ? -5.215 -26.578 7.621 1 79.5 256 MET A C 1
ATOM 2012 O O . MET A 1 256 ? -6.074 -27.297 8.148 1 79.5 256 MET A O 1
ATOM 2016 N N . LYS A 1 257 ? -4.996 -26.422 6.398 1 82.12 257 LYS A N 1
ATOM 2017 C CA . LYS A 1 257 ? -5.867 -27.125 5.465 1 82.12 257 LYS A CA 1
ATOM 2018 C C . LYS A 1 257 ? -5.688 -28.641 5.59 1 82.12 257 LYS A C 1
ATOM 2020 O O . LYS A 1 257 ? -6.613 -29.406 5.309 1 82.12 257 LYS A O 1
ATOM 2025 N N . SER A 1 258 ? -4.504 -29.078 5.98 1 77.69 258 SER A N 1
ATOM 2026 C CA . SER A 1 258 ? -4.227 -30.5 6.152 1 77.69 258 SER A CA 1
ATOM 2027 C C . SER A 1 258 ? -4.973 -31.062 7.355 1 77.69 258 SER A C 1
ATOM 2029 O O . SER A 1 258 ? -5.219 -32.281 7.426 1 77.69 258 SER A O 1
ATOM 2031 N N . VAL A 1 259 ? -5.379 -30.234 8.242 1 73.19 259 VAL A N 1
ATOM 2032 C CA . VAL A 1 259 ? -6.027 -30.672 9.469 1 73.19 259 VAL A CA 1
ATOM 2033 C C . VAL A 1 259 ? -7.535 -30.453 9.367 1 73.19 259 VAL A C 1
ATOM 2035 O O . VAL A 1 259 ? -8.328 -31.281 9.82 1 73.19 259 VAL A O 1
ATOM 2038 N N . ILE A 1 260 ? -7.848 -29.375 8.773 1 83.19 260 ILE A N 1
ATOM 2039 C CA . ILE A 1 260 ? -9.258 -29.031 8.617 1 83.19 260 ILE A CA 1
ATOM 2040 C C . ILE A 1 260 ? -9.547 -28.703 7.156 1 83.19 260 ILE A C 1
ATOM 2042 O O . ILE A 1 260 ? -8.633 -28.422 6.383 1 83.19 260 ILE A O 1
ATOM 2046 N N . GLU A 1 261 ? -10.789 -28.797 6.871 1 87.94 261 GLU A N 1
ATOM 2047 C CA . GLU A 1 261 ? -11.203 -28.516 5.5 1 87.94 261 GLU A CA 1
ATOM 2048 C C . GLU A 1 261 ? -10.891 -27.078 5.113 1 87.94 261 GLU A C 1
ATOM 2050 O O . GLU A 1 261 ? -10.789 -26.203 5.98 1 87.94 261 GLU A O 1
ATOM 2055 N N . LEU A 1 262 ? -10.758 -26.859 3.857 1 91.12 262 LEU A N 1
ATOM 2056 C CA . LEU A 1 262 ? -10.359 -25.562 3.314 1 91.12 262 LEU A CA 1
ATOM 2057 C C . LEU A 1 262 ? -11.344 -24.469 3.729 1 91.12 262 LEU A C 1
ATOM 2059 O O . LEU A 1 262 ? -10.938 -23.359 4.074 1 91.12 262 LEU A O 1
ATOM 2063 N N . ARG A 1 263 ? -12.594 -24.828 3.74 1 92.5 263 ARG A N 1
ATOM 2064 C CA . ARG A 1 263 ? -13.609 -23.844 4.082 1 92.5 263 ARG A CA 1
ATOM 2065 C C . ARG A 1 263 ? -13.422 -23.328 5.504 1 92.5 263 ARG A C 1
ATOM 2067 O O . ARG A 1 263 ? -13.445 -22.109 5.742 1 92.5 263 ARG A O 1
ATOM 2074 N N . TYR A 1 264 ? -13.188 -24.156 6.363 1 89.75 264 TYR A N 1
ATOM 2075 C CA . TYR A 1 264 ? -13.016 -23.781 7.762 1 89.75 264 TYR A CA 1
ATOM 2076 C C . TYR A 1 264 ? -11.688 -23.078 7.98 1 89.75 264 TYR A C 1
ATOM 2078 O O . TYR A 1 264 ? -11.578 -22.172 8.82 1 89.75 264 TYR A O 1
ATOM 2086 N N . THR A 1 265 ? -10.711 -23.516 7.23 1 90.56 265 THR A N 1
ATOM 2087 C CA . THR A 1 265 ? -9.43 -22.844 7.273 1 90.56 265 THR A CA 1
ATOM 2088 C C . THR A 1 265 ? -9.578 -21.375 6.875 1 90.56 265 THR A C 1
ATOM 2090 O O . THR A 1 265 ? -9.078 -20.484 7.566 1 90.56 265 THR A O 1
ATOM 2093 N N . LEU A 1 266 ? -10.375 -21.156 5.871 1 94.38 266 LEU A N 1
ATOM 2094 C CA . LEU A 1 266 ? -10.578 -19.797 5.387 1 94.38 266 LEU A CA 1
ATOM 2095 C C . LEU A 1 266 ? -11.469 -19 6.336 1 94.38 266 LEU A C 1
ATOM 2097 O O . LEU A 1 266 ? -11.297 -17.797 6.492 1 94.38 266 LEU A O 1
ATOM 2101 N N . LEU A 1 267 ? -12.359 -19.672 6.957 1 93 267 LEU A N 1
ATOM 2102 C CA . LEU A 1 267 ? -13.227 -19 7.914 1 93 267 LEU A CA 1
ATOM 2103 C C . LEU A 1 267 ? -12.414 -18.469 9.094 1 93 267 LEU A C 1
ATOM 2105 O O . LEU A 1 267 ? -12.695 -17.375 9.609 1 93 267 LEU A O 1
ATOM 2109 N N . VAL A 1 268 ? -11.453 -19.125 9.414 1 89.25 268 VAL A N 1
ATOM 2110 C CA . VAL A 1 268 ? -10.633 -18.734 10.555 1 89.25 268 VAL A CA 1
ATOM 2111 C C . VAL A 1 268 ? -9.641 -17.656 10.133 1 89.25 268 VAL A C 1
ATOM 2113 O O . VAL A 1 268 ? -9.461 -16.656 10.844 1 89.25 268 VAL A O 1
ATOM 2116 N N . LEU A 1 269 ? -9.055 -17.797 8.984 1 91.12 269 LEU A N 1
ATOM 2117 C CA . LEU A 1 269 ? -7.918 -16.953 8.602 1 91.12 269 LEU A CA 1
ATOM 2118 C C . LEU A 1 269 ? -8.383 -15.734 7.816 1 91.12 269 LEU A C 1
ATOM 2120 O O . LEU A 1 269 ? -7.578 -14.859 7.5 1 91.12 269 LEU A O 1
ATOM 2124 N N . TYR A 1 270 ? -9.625 -15.719 7.551 1 93.75 270 TYR A N 1
ATOM 2125 C CA . TYR A 1 270 ? -10.164 -14.562 6.844 1 93.75 270 TYR A CA 1
ATOM 2126 C C . TYR A 1 270 ? -11.133 -13.789 7.727 1 93.75 270 TYR A C 1
ATOM 2128 O O . TYR A 1 270 ? -10.727 -12.938 8.516 1 93.75 270 TYR A O 1
ATOM 2136 N N . PRO A 1 271 ? -12.43 -14.094 7.887 1 95.81 271 PRO A N 1
ATOM 2137 C CA . PRO A 1 271 ? -13.273 -13.352 8.82 1 95.81 271 PRO A CA 1
ATOM 2138 C C . PRO A 1 271 ? -12.812 -13.484 10.266 1 95.81 271 PRO A C 1
ATOM 2140 O O . PRO A 1 271 ? -12.992 -12.555 11.062 1 95.81 271 PRO A O 1
ATOM 2143 N N . GLY A 1 272 ? -12.227 -14.609 10.625 1 92.25 272 GLY A N 1
ATOM 2144 C CA . GLY A 1 272 ? -11.672 -14.75 11.969 1 92.25 272 GLY A CA 1
ATOM 2145 C C . GLY A 1 272 ? -10.586 -13.742 12.273 1 92.25 272 GLY A C 1
ATOM 2146 O O . GLY A 1 272 ? -10.609 -13.102 13.328 1 92.25 272 GLY A O 1
ATOM 2147 N N . VAL A 1 273 ? -9.688 -13.609 11.414 1 92.31 273 VAL A N 1
ATOM 2148 C CA . VAL A 1 273 ? -8.602 -12.656 11.594 1 92.31 273 VAL A CA 1
ATOM 2149 C C . VAL A 1 273 ? -9.156 -11.234 11.531 1 92.31 273 VAL A C 1
ATOM 2151 O O . VAL A 1 273 ? -8.672 -10.344 12.234 1 92.31 273 VAL A O 1
ATOM 2154 N N . TYR A 1 274 ? -10.188 -10.961 10.688 1 95.19 274 TYR A N 1
ATOM 2155 C CA . TYR A 1 274 ? -10.852 -9.656 10.656 1 95.19 274 TYR A CA 1
ATOM 2156 C C . TYR A 1 274 ? -11.469 -9.328 12.008 1 95.19 274 TYR A C 1
ATOM 2158 O O . TYR A 1 274 ? -11.477 -8.172 12.43 1 95.19 274 TYR A O 1
ATOM 2166 N N . THR A 1 275 ? -12 -10.344 12.641 1 94.25 275 THR A N 1
ATOM 2167 C CA . THR A 1 275 ? -12.578 -10.125 13.961 1 94.25 275 THR A CA 1
ATOM 2168 C C . THR A 1 275 ? -11.508 -9.695 14.961 1 94.25 275 THR A C 1
ATOM 2170 O O . THR A 1 275 ? -11.727 -8.766 15.742 1 94.25 275 THR A O 1
ATOM 2173 N N . LEU A 1 276 ? -10.406 -10.328 14.883 1 88.94 276 LEU A N 1
ATOM 2174 C CA . LEU A 1 276 ? -9.289 -9.938 15.727 1 88.94 276 LEU A CA 1
ATOM 2175 C C . LEU A 1 276 ? -8.836 -8.516 15.406 1 88.94 276 LEU A C 1
ATOM 2177 O O . LEU A 1 276 ? -8.547 -7.73 16.312 1 88.94 276 LEU A O 1
ATOM 2181 N N . ALA A 1 277 ? -8.75 -8.195 14.117 1 93.12 277 ALA A N 1
ATOM 2182 C CA . ALA A 1 277 ? -8.383 -6.848 13.688 1 93.12 277 ALA A CA 1
ATOM 2183 C C . ALA A 1 277 ? -9.367 -5.812 14.219 1 93.12 277 ALA A C 1
ATOM 2185 O O . ALA A 1 277 ? -8.961 -4.711 14.617 1 93.12 277 ALA A O 1
ATOM 2186 N N . LEU A 1 278 ? -10.641 -6.191 14.227 1 95.19 278 LEU A N 1
ATOM 2187 C CA . LEU A 1 278 ? -11.664 -5.277 14.711 1 95.19 278 LEU A CA 1
ATOM 2188 C C . LEU A 1 278 ? -11.469 -4.98 16.203 1 95.19 278 LEU A C 1
ATOM 2190 O O . LEU A 1 278 ? -11.617 -3.838 16.625 1 95.19 278 LEU A O 1
ATOM 2194 N N . ILE A 1 279 ? -11.125 -5.973 16.969 1 91.75 279 ILE A N 1
ATOM 2195 C CA . ILE A 1 279 ? -10.906 -5.809 18.391 1 91.75 279 ILE A CA 1
ATOM 2196 C C . ILE A 1 279 ? -9.75 -4.836 18.641 1 91.75 279 ILE A C 1
ATOM 2198 O O . ILE A 1 279 ? -9.867 -3.902 19.438 1 91.75 279 ILE A O 1
ATOM 2202 N N . PHE A 1 280 ? -8.68 -4.984 17.938 1 89.56 280 PHE A N 1
ATOM 2203 C CA . PHE A 1 280 ? -7.539 -4.09 18.078 1 89.56 280 PHE A CA 1
ATOM 2204 C C . PHE A 1 280 ? -7.883 -2.691 17.562 1 89.56 280 PHE A C 1
ATOM 2206 O O . PHE A 1 280 ? -7.438 -1.693 18.141 1 89.56 280 PHE A O 1
ATOM 2213 N N . CYS A 1 281 ? -8.633 -2.682 16.5 1 95.5 281 CYS A N 1
ATOM 2214 C CA . CYS A 1 281 ? -9.023 -1.383 15.961 1 95.5 281 CYS A CA 1
ATOM 2215 C C . CYS A 1 281 ? -9.875 -0.605 16.953 1 95.5 281 CYS A C 1
ATOM 2217 O O . CYS A 1 281 ? -9.68 0.599 17.141 1 95.5 281 CYS A O 1
ATOM 2219 N N . LEU A 1 282 ? -10.805 -1.291 17.578 1 94.44 282 LEU A N 1
ATOM 2220 C CA . LEU A 1 282 ? -11.656 -0.641 18.578 1 94.44 282 LEU A CA 1
ATOM 2221 C C . LEU A 1 282 ? -10.836 -0.175 19.766 1 94.44 282 LEU A C 1
ATOM 2223 O O . LEU A 1 282 ? -11.18 0.82 20.422 1 94.44 282 LEU A O 1
ATOM 2227 N N . LEU A 1 283 ? -9.758 -0.819 20.031 1 89.25 283 LEU A N 1
ATOM 2228 C CA . LEU A 1 283 ? -8.875 -0.435 21.125 1 89.25 283 LEU A CA 1
ATOM 2229 C C . LEU A 1 283 ? -8.133 0.855 20.797 1 89.25 283 LEU A C 1
ATOM 2231 O O . LEU A 1 283 ? -7.676 1.559 21.703 1 89.25 283 LEU A O 1
ATOM 2235 N N . THR A 1 284 ? -8.008 1.153 19.531 1 92.06 284 THR A N 1
ATOM 2236 C CA . THR A 1 284 ? -7.316 2.379 19.156 1 92.06 284 THR A CA 1
ATOM 2237 C C . THR A 1 284 ? -8.133 3.607 19.547 1 92.06 284 THR A C 1
ATOM 2239 O O . THR A 1 284 ? -7.57 4.676 19.797 1 92.06 284 THR A O 1
ATOM 2242 N N . ILE A 1 285 ? -9.469 3.51 19.656 1 93.25 285 ILE A N 1
ATOM 2243 C CA . ILE A 1 285 ? -10.344 4.648 19.922 1 93.25 285 ILE A CA 1
ATOM 2244 C C . ILE A 1 285 ? -10.125 5.152 21.344 1 93.25 285 ILE A C 1
ATOM 2246 O O . ILE A 1 285 ? -9.797 6.324 21.547 1 93.25 285 ILE A O 1
ATOM 2250 N N . PRO A 1 286 ? -10.172 4.281 22.359 1 89.19 286 PRO A N 1
ATOM 2251 C CA . PRO A 1 286 ? -9.875 4.785 23.703 1 89.19 286 PRO A CA 1
ATOM 2252 C C . PRO A 1 286 ? -8.422 5.223 23.875 1 89.19 286 PRO A C 1
ATOM 2254 O O . PRO A 1 286 ? -8.133 6.172 24.609 1 89.19 286 PRO A O 1
ATOM 2257 N N . LEU A 1 287 ? -7.516 4.59 23.25 1 85.88 287 LEU A N 1
ATOM 2258 C CA . LEU A 1 287 ? -6.113 4.988 23.297 1 85.88 287 LEU A CA 1
ATOM 2259 C C . LEU A 1 287 ? -5.922 6.375 22.688 1 85.88 287 LEU A C 1
ATOM 2261 O O . LEU A 1 287 ? -5.129 7.176 23.203 1 85.88 287 LEU A O 1
ATOM 2265 N N . ALA A 1 288 ? -6.613 6.586 21.625 1 90.5 288 ALA A N 1
ATOM 2266 C CA . ALA A 1 288 ? -6.543 7.895 20.984 1 90.5 288 ALA A CA 1
ATOM 2267 C C . ALA A 1 288 ? -7.133 8.984 21.875 1 90.5 288 ALA A C 1
ATOM 2269 O O . ALA A 1 288 ? -6.602 10.094 21.938 1 90.5 288 ALA A O 1
ATOM 2270 N N . ARG A 1 289 ? -8.188 8.703 22.562 1 89.44 289 ARG A N 1
ATOM 2271 C CA . ARG A 1 289 ? -8.812 9.656 23.469 1 89.44 289 ARG A CA 1
ATOM 2272 C C . ARG A 1 289 ? -7.883 9.992 24.641 1 89.44 289 ARG A C 1
ATOM 2274 O O . ARG A 1 289 ? -7.789 11.148 25.062 1 89.44 289 ARG A O 1
ATOM 2281 N N . ILE A 1 290 ? -7.211 8.977 25.094 1 83.62 290 ILE A N 1
ATOM 2282 C CA . ILE A 1 290 ? -6.273 9.172 26.203 1 83.62 290 ILE A CA 1
ATOM 2283 C C . ILE A 1 290 ? -5.109 10.047 25.734 1 83.62 290 ILE A C 1
ATOM 2285 O O . ILE A 1 290 ? -4.688 10.953 26.453 1 83.62 290 ILE A O 1
ATOM 2289 N N . ARG A 1 291 ? -4.652 9.789 24.609 1 80.94 291 ARG A N 1
ATOM 2290 C CA . ARG A 1 291 ? -3.527 10.555 24.078 1 80.94 291 ARG A CA 1
ATOM 2291 C C . ARG A 1 291 ? -3.92 12.008 23.828 1 80.94 291 ARG A C 1
ATOM 2293 O O . ARG A 1 291 ? -3.143 12.922 24.109 1 80.94 291 ARG A O 1
ATOM 2300 N N . MET A 1 292 ? -5.051 12.203 23.297 1 82.44 292 MET A N 1
ATOM 2301 C CA . MET A 1 292 ? -5.531 13.555 23.031 1 82.44 292 MET A CA 1
ATOM 2302 C C . MET A 1 292 ? -5.73 14.32 24.344 1 82.44 292 MET A C 1
ATOM 2304 O O . MET A 1 292 ? -5.453 15.516 24.406 1 82.44 292 MET A O 1
ATOM 2308 N N . ALA A 1 293 ? -6.176 13.648 25.297 1 78.31 293 ALA A N 1
ATOM 2309 C CA . ALA A 1 293 ? -6.359 14.273 26.609 1 78.31 293 ALA A CA 1
ATOM 2310 C C . ALA A 1 293 ? -5.02 14.656 27.219 1 78.31 293 ALA A C 1
ATOM 2312 O O . ALA A 1 293 ? -4.895 15.719 27.844 1 78.31 293 ALA A O 1
ATOM 2313 N N . HIS A 1 294 ? -4.109 13.781 27.016 1 75 294 HIS A N 1
ATOM 2314 C CA . HIS A 1 294 ? -2.775 14.047 27.547 1 75 294 HIS A CA 1
ATOM 2315 C C . HIS A 1 294 ? -2.139 15.25 26.844 1 75 294 HIS A C 1
ATOM 2317 O O . HIS A 1 294 ? -1.479 16.062 27.5 1 75 294 HIS A O 1
ATOM 2323 N N . MET A 1 295 ? -2.332 15.352 25.562 1 74.88 295 MET A N 1
ATOM 2324 C CA . MET A 1 295 ? -1.754 16.453 24.781 1 74.88 295 MET A CA 1
ATOM 2325 C C . MET A 1 295 ? -2.416 17.781 25.141 1 74.88 295 MET A C 1
ATOM 2327 O O . MET A 1 295 ? -1.768 18.828 25.125 1 74.88 295 MET A O 1
ATOM 2331 N N . GLN A 1 296 ? -3.607 17.766 25.375 1 70.81 296 GLN A N 1
ATOM 2332 C CA . GLN A 1 296 ? -4.32 18.984 25.781 1 70.81 296 GLN A CA 1
ATOM 2333 C C . GLN A 1 296 ? -3.861 19.453 27.156 1 70.81 296 GLN A C 1
ATOM 2335 O O . GLN A 1 296 ? -3.729 20.656 27.391 1 70.81 296 GLN A O 1
ATOM 2340 N N . THR A 1 297 ? -3.592 18.484 28 1 68.5 297 THR A N 1
ATOM 2341 C CA . THR A 1 297 ? -3.115 18.828 29.328 1 68.5 297 THR A CA 1
ATOM 2342 C C . THR A 1 297 ? -1.719 19.438 29.266 1 68.5 297 THR A C 1
ATOM 2344 O O . THR A 1 297 ? -1.419 20.406 29.984 1 68.5 297 THR A O 1
ATOM 2347 N N . LEU A 1 298 ? -0.921 18.922 28.422 1 67 298 LEU A N 1
ATOM 2348 C CA . LEU A 1 298 ? 0.426 19.453 28.25 1 67 298 LEU A CA 1
ATOM 2349 C C . LEU A 1 298 ? 0.384 20.859 27.641 1 67 298 LEU A C 1
ATOM 2351 O O . LEU A 1 298 ? 1.171 21.734 28.031 1 67 298 LEU A O 1
ATOM 2355 N N . ALA A 1 299 ? -0.477 21.156 26.734 1 69.5 299 ALA A N 1
ATOM 2356 C CA . ALA A 1 299 ? -0.625 22.453 26.094 1 69.5 299 ALA A CA 1
ATOM 2357 C C . ALA A 1 299 ? -1.123 23.5 27.094 1 69.5 299 ALA A C 1
ATOM 2359 O O . ALA A 1 299 ? -0.664 24.641 27.094 1 69.5 299 ALA A O 1
ATOM 2360 N N . THR A 1 300 ? -1.956 23.047 27.891 1 69.88 300 THR A N 1
ATOM 2361 C CA . THR A 1 300 ? -2.477 23.938 28.922 1 69.88 300 THR A CA 1
ATOM 2362 C C . THR A 1 300 ? -1.409 24.25 29.969 1 69.88 300 THR A C 1
ATOM 2364 O O . THR A 1 300 ? -1.31 25.375 30.453 1 69.88 300 THR A O 1
ATOM 2367 N N . ASP A 1 301 ? -0.602 23.266 30.219 1 65.69 301 ASP A N 1
ATOM 2368 C CA . ASP A 1 301 ? 0.471 23.453 31.188 1 65.69 301 ASP A CA 1
ATOM 2369 C C . ASP A 1 301 ? 1.557 24.375 30.641 1 65.69 301 ASP A C 1
ATOM 2371 O O . ASP A 1 301 ? 2.123 25.188 31.375 1 65.69 301 ASP A O 1
ATOM 2375 N N . ASP A 1 302 ? 1.872 24.203 29.359 1 63.22 302 ASP A N 1
ATOM 2376 C CA . ASP A 1 302 ? 2.873 25.047 28.719 1 63.22 302 ASP A CA 1
ATOM 2377 C C . ASP A 1 302 ? 2.404 26.5 28.641 1 63.22 302 ASP A C 1
ATOM 2379 O O . ASP A 1 302 ? 3.215 27.422 28.703 1 63.22 302 ASP A O 1
ATOM 2383 N N . GLU A 1 303 ? 1.139 26.719 28.375 1 63.31 303 GLU A N 1
ATOM 2384 C CA . GLU A 1 303 ? 0.577 28.062 28.359 1 63.31 303 GLU A CA 1
ATOM 2385 C C . GLU A 1 303 ? 0.562 28.672 29.766 1 63.31 303 GLU A C 1
ATOM 2387 O O . GLU A 1 303 ? 0.687 29.875 29.922 1 63.31 303 GLU A O 1
ATOM 2392 N N . ARG A 1 304 ? 0.463 27.969 30.75 1 63.5 304 ARG A N 1
ATOM 2393 C CA . ARG A 1 304 ? 0.399 28.453 32.125 1 63.5 304 ARG A CA 1
ATOM 2394 C C . ARG A 1 304 ? 1.791 28.766 32.656 1 63.5 304 ARG A C 1
ATOM 2396 O O . ARG A 1 304 ? 1.94 29.594 33.562 1 63.5 304 ARG A O 1
ATOM 2403 N N . LYS A 1 305 ? 2.699 28.094 32.094 1 66.62 305 LYS A N 1
ATOM 2404 C CA . LYS A 1 305 ? 4.055 28.25 32.625 1 66.62 305 LYS A CA 1
ATOM 2405 C C . LYS A 1 305 ? 4.512 29.703 32.531 1 66.62 305 LYS A C 1
ATOM 2407 O O . LYS A 1 305 ? 5.008 30.281 33.5 1 66.62 305 LYS A O 1
ATOM 2412 N N . PRO A 1 306 ? 4.398 30.172 31.297 1 61.38 306 PRO A N 1
ATOM 2413 C CA . PRO A 1 306 ? 4.832 31.578 31.281 1 61.38 306 PRO A CA 1
ATOM 2414 C C . PRO A 1 306 ? 3.992 32.469 32.219 1 61.38 306 PRO A C 1
ATOM 2416 O O . PRO A 1 306 ? 4.508 33.406 32.781 1 61.38 306 PRO A O 1
ATOM 2419 N N . LEU A 1 307 ? 2.793 32.156 32.344 1 64.44 307 LEU A N 1
ATOM 2420 C CA . LEU A 1 307 ? 1.917 32.969 33.188 1 64.44 307 LEU A CA 1
ATOM 2421 C C . LEU A 1 307 ? 2.314 32.844 34.656 1 64.44 307 LEU A C 1
ATOM 2423 O O . LEU A 1 307 ? 2.268 33.844 35.406 1 64.44 307 LEU A O 1
ATOM 2427 N N . LEU A 1 308 ? 2.695 31.734 34.969 1 62.16 308 LEU A N 1
ATOM 2428 C CA . LEU A 1 308 ? 3.143 31.516 36.344 1 62.16 308 LEU A CA 1
ATOM 2429 C C . LEU A 1 308 ? 4.492 32.188 36.594 1 62.16 308 LEU A C 1
ATOM 2431 O O . LEU A 1 308 ? 4.73 32.75 37.656 1 62.16 308 LEU A O 1
ATOM 2435 N N . ASN A 1 309 ? 5.289 32.062 35.562 1 63.06 309 ASN A N 1
ATOM 2436 C CA . ASN A 1 309 ? 6.574 32.719 35.688 1 63.06 309 ASN A CA 1
ATOM 2437 C C . ASN A 1 309 ? 6.402 34.25 35.781 1 63.06 309 ASN A C 1
ATOM 2439 O O . ASN A 1 309 ? 7.109 34.906 36.531 1 63.06 309 ASN A O 1
ATOM 2443 N N . GLU A 1 310 ? 5.559 34.75 35 1 63.09 310 GLU A N 1
ATOM 2444 C CA . GLU A 1 310 ? 5.266 36.188 35.062 1 63.09 310 GLU A CA 1
ATOM 2445 C C . GLU A 1 310 ? 4.648 36.594 36.375 1 63.09 310 GLU A C 1
ATOM 2447 O O . GLU A 1 310 ? 4.969 37.625 36.938 1 63.09 310 GLU A O 1
ATOM 2452 N N . ALA A 1 311 ? 3.861 35.844 36.938 1 69.69 311 ALA A N 1
ATOM 2453 C CA . ALA A 1 311 ? 3.242 36.094 38.219 1 69.69 311 ALA A CA 1
ATOM 2454 C C . ALA A 1 311 ? 4.277 36.062 39.344 1 69.69 311 ALA A C 1
ATOM 2456 O O . ALA A 1 311 ? 4.246 36.875 40.25 1 69.69 311 ALA A O 1
ATOM 2457 N N . THR A 1 312 ? 5.145 35.219 39.188 1 66.5 312 THR A N 1
ATOM 2458 C CA . THR A 1 312 ? 6.195 35.125 40.188 1 66.5 312 THR A CA 1
ATOM 2459 C C . THR A 1 312 ? 7.152 36.312 40.094 1 66.5 312 THR A C 1
ATOM 2461 O O . THR A 1 312 ? 7.641 36.812 41.094 1 66.5 312 THR A O 1
ATOM 2464 N N . GLU A 1 313 ? 7.312 36.781 38.906 1 66.69 313 GLU A N 1
ATOM 2465 C CA . GLU A 1 313 ? 8.18 37.938 38.719 1 66.69 313 GLU A CA 1
ATOM 2466 C C . GLU A 1 313 ? 7.504 39.219 39.188 1 66.69 313 GLU A C 1
ATOM 2468 O O . GLU A 1 313 ? 8.172 40.125 39.688 1 66.69 313 GLU A O 1
ATOM 2473 N N . SER A 1 314 ? 6.258 39.219 39.156 1 64.88 314 SER A N 1
ATOM 2474 C CA . SER A 1 314 ? 5.547 40.406 39.625 1 64.88 314 SER A CA 1
ATOM 2475 C C . SER A 1 314 ? 5.477 40.469 41.156 1 64.88 314 SER A C 1
ATOM 2477 O O . SER A 1 314 ? 5.215 41.5 41.75 1 64.88 314 SER A O 1
ATOM 2479 N N . ILE A 1 315 ? 5.633 39.375 41.719 1 67.5 315 ILE A N 1
ATOM 2480 C CA . ILE A 1 315 ? 5.59 39.344 43.156 1 67.5 315 ILE A CA 1
ATOM 2481 C C . ILE A 1 315 ? 6.969 39.656 43.75 1 67.5 315 ILE A C 1
ATOM 2483 O O . ILE A 1 315 ? 7.082 40.156 44.875 1 67.5 315 ILE A O 1
ATOM 2487 N N . ASN A 1 316 ? 7.906 39.406 42.969 1 52.97 316 ASN A N 1
ATOM 2488 C CA . ASN A 1 316 ? 9.211 39.812 43.469 1 52.97 316 ASN A CA 1
ATOM 2489 C C . ASN A 1 316 ? 9.508 41.281 43.094 1 52.97 316 ASN A C 1
ATOM 2491 O O . ASN A 1 316 ? 9.352 41.656 41.938 1 52.97 316 ASN A O 1
ATOM 2495 N N . MET B 1 1 ? 6.32 18.375 -27.688 1 26.83 1 MET B N 1
ATOM 2496 C CA . MET B 1 1 ? 5.184 17.531 -27.328 1 26.83 1 MET B CA 1
ATOM 2497 C C . MET B 1 1 ? 4.262 18.219 -26.344 1 26.83 1 MET B C 1
ATOM 2499 O O . MET B 1 1 ? 3.039 18.125 -26.453 1 26.83 1 MET B O 1
ATOM 2503 N N . ALA B 1 2 ? 4.859 18.984 -25.453 1 33.38 2 ALA B N 1
ATOM 2504 C CA . ALA B 1 2 ? 4.102 19.828 -24.547 1 33.38 2 ALA B CA 1
ATOM 2505 C C . ALA B 1 2 ? 3.357 20.938 -25.297 1 33.38 2 ALA B C 1
ATOM 2507 O O . ALA B 1 2 ? 2.219 21.266 -24.953 1 33.38 2 ALA B O 1
ATOM 2508 N N . PHE B 1 3 ? 4.031 21.406 -26.25 1 36.97 3 PHE B N 1
ATOM 2509 C CA . PHE B 1 3 ? 3.484 22.516 -27.016 1 36.97 3 PHE B CA 1
ATOM 2510 C C . PHE B 1 3 ? 2.262 22.078 -27.812 1 36.97 3 PHE B C 1
ATOM 2512 O O . PHE B 1 3 ? 1.277 22.812 -27.906 1 36.97 3 PHE B O 1
ATOM 2519 N N . VAL B 1 4 ? 2.391 20.812 -28.375 1 36.47 4 VAL B N 1
ATOM 2520 C CA . VAL B 1 4 ? 1.268 20.344 -29.172 1 36.47 4 VAL B CA 1
ATOM 2521 C C . VAL B 1 4 ? 0.077 20.047 -28.266 1 36.47 4 VAL B C 1
ATOM 2523 O O . VAL B 1 4 ? -1.07 20.312 -28.625 1 36.47 4 VAL B O 1
ATOM 2526 N N . LEU B 1 5 ? 0.359 19.578 -27.094 1 35.97 5 LEU B N 1
ATOM 2527 C CA . LEU B 1 5 ? -0.737 19.297 -26.172 1 35.97 5 LEU B CA 1
ATOM 2528 C C . LEU B 1 5 ? -1.428 20.594 -25.75 1 35.97 5 LEU B C 1
ATOM 2530 O O . LEU B 1 5 ? -2.654 20.641 -25.641 1 35.97 5 LEU B O 1
ATOM 2534 N N . ASP B 1 6 ? -0.667 21.547 -25.594 1 37.88 6 ASP B N 1
ATOM 2535 C CA . ASP B 1 6 ? -1.237 22.844 -25.234 1 37.88 6 ASP B CA 1
ATOM 2536 C C . ASP B 1 6 ? -2.152 23.375 -26.344 1 37.88 6 ASP B C 1
ATOM 2538 O O . ASP B 1 6 ? -3.205 23.953 -26.062 1 37.88 6 ASP B O 1
ATOM 2542 N N . ILE B 1 7 ? -1.767 23.234 -27.562 1 40.31 7 ILE B N 1
ATOM 2543 C CA . ILE B 1 7 ? -2.537 23.766 -28.688 1 40.31 7 ILE B CA 1
ATOM 2544 C C . ILE B 1 7 ? -3.846 23 -28.828 1 40.31 7 ILE B C 1
ATOM 2546 O O . ILE B 1 7 ? -4.895 23.578 -29.094 1 40.31 7 ILE B O 1
ATOM 2550 N N . VAL B 1 8 ? -3.801 21.672 -28.641 1 39.41 8 VAL B N 1
ATOM 2551 C CA . VAL B 1 8 ? -4.992 20.844 -28.844 1 39.41 8 VAL B CA 1
ATOM 2552 C C . VAL B 1 8 ? -5.965 21.078 -27.688 1 39.41 8 VAL B C 1
ATOM 2554 O O . VAL B 1 8 ? -7.18 21.125 -27.891 1 39.41 8 VAL B O 1
ATOM 2557 N N . VAL B 1 9 ? -5.492 21.234 -26.531 1 41.38 9 VAL B N 1
ATOM 2558 C CA . VAL B 1 9 ? -6.383 21.516 -25.406 1 41.38 9 VAL B CA 1
ATOM 2559 C C . VAL B 1 9 ? -7.039 22.875 -25.609 1 41.38 9 VAL B C 1
ATOM 2561 O O . VAL B 1 9 ? -8.219 23.062 -25.281 1 41.38 9 VAL B O 1
ATOM 2564 N N . ASP B 1 10 ? -6.379 23.828 -25.969 1 43.5 10 ASP B N 1
ATOM 2565 C CA . ASP B 1 10 ? -6.969 25.156 -26.109 1 43.5 10 ASP B CA 1
ATOM 2566 C C . ASP B 1 10 ? -8.117 25.125 -27.109 1 43.5 10 ASP B C 1
ATOM 2568 O O . ASP B 1 10 ? -9.102 25.859 -26.953 1 43.5 10 ASP B O 1
ATOM 2572 N N . HIS B 1 11 ? -7.953 24.562 -28.328 1 43 11 HIS B N 1
ATOM 2573 C CA . HIS B 1 11 ? -8.984 24.719 -29.359 1 43 11 HIS B CA 1
ATOM 2574 C C . HIS B 1 11 ? -10.016 23.594 -29.25 1 43 11 HIS B C 1
ATOM 2576 O O . HIS B 1 11 ? -11.18 23.781 -29.641 1 43 11 HIS B O 1
ATOM 2582 N N . LEU B 1 12 ? -9.641 22.391 -29.328 1 43.31 12 LEU B N 1
ATOM 2583 C CA . LEU B 1 12 ? -10.633 21.344 -29.562 1 43.31 12 LEU B CA 1
ATOM 2584 C C . LEU B 1 12 ? -11.18 20.812 -28.234 1 43.31 12 LEU B C 1
ATOM 2586 O O . LEU B 1 12 ? -12.164 20.078 -28.219 1 43.31 12 LEU B O 1
ATOM 2590 N N . GLY B 1 13 ? -11.188 21.609 -27.156 1 36.41 13 GLY B N 1
ATOM 2591 C CA . GLY B 1 13 ? -11.695 21.297 -25.828 1 36.41 13 GLY B CA 1
ATOM 2592 C C . GLY B 1 13 ? -11.109 20.016 -25.266 1 36.41 13 GLY B C 1
ATOM 2593 O O . GLY B 1 13 ? -10.391 19.297 -25.953 1 36.41 13 GLY B O 1
ATOM 2594 N N . TRP B 1 14 ? -11.109 19.922 -24.047 1 36.88 14 TRP B N 1
ATOM 2595 C CA . TRP B 1 14 ? -10.461 18.891 -23.25 1 36.88 14 TRP B CA 1
ATOM 2596 C C . TRP B 1 14 ? -10.992 17.5 -23.609 1 36.88 14 TRP B C 1
ATOM 2598 O O . TRP B 1 14 ? -10.32 16.5 -23.391 1 36.88 14 TRP B O 1
ATOM 2608 N N . ARG B 1 15 ? -12.164 17.469 -24.188 1 40.84 15 ARG B N 1
ATOM 2609 C CA . ARG B 1 15 ? -12.805 16.203 -24.547 1 40.84 15 ARG B CA 1
ATOM 2610 C C . ARG B 1 15 ? -12.062 15.523 -25.703 1 40.84 15 ARG B C 1
ATOM 2612 O O . ARG B 1 15 ? -11.906 14.305 -25.719 1 40.84 15 ARG B O 1
ATOM 2619 N N . TRP B 1 16 ? -11.859 16.328 -26.734 1 40.88 16 TRP B N 1
ATOM 2620 C CA . TRP B 1 16 ? -11.242 15.773 -27.938 1 40.88 16 TRP B CA 1
ATOM 2621 C C . TRP B 1 16 ? -9.805 15.359 -27.672 1 40.88 16 TRP B C 1
ATOM 2623 O O . TRP B 1 16 ? -9.273 14.469 -28.328 1 40.88 16 TRP B O 1
ATOM 2633 N N . ALA B 1 17 ? -9.188 15.992 -26.781 1 38.59 17 ALA B N 1
ATOM 2634 C CA . ALA B 1 17 ? -7.836 15.562 -26.438 1 38.59 17 ALA B CA 1
ATOM 2635 C C . ALA B 1 17 ? -7.84 14.133 -25.875 1 38.59 17 ALA B C 1
ATOM 2637 O O . ALA B 1 17 ? -6.902 13.367 -26.125 1 38.59 17 ALA B O 1
ATOM 2638 N N . TYR B 1 18 ? -9 13.805 -25.344 1 39.78 18 TYR B N 1
ATOM 2639 C CA . TYR B 1 18 ? -9.211 12.461 -24.812 1 39.78 18 TYR B CA 1
ATOM 2640 C C . TYR B 1 18 ? -9.344 11.438 -25.922 1 39.78 18 TYR B C 1
ATOM 2642 O O . TYR B 1 18 ? -8.75 10.359 -25.859 1 39.78 18 TYR B O 1
ATOM 2650 N N . TRP B 1 19 ? -10.164 11.711 -26.812 1 41.97 19 TRP B N 1
ATOM 2651 C CA . TRP B 1 19 ? -10.406 10.828 -27.953 1 41.97 19 TRP B CA 1
ATOM 2652 C C . TRP B 1 19 ? -9.148 10.664 -28.797 1 41.97 19 TRP B C 1
ATOM 2654 O O . TRP B 1 19 ? -8.836 9.555 -29.234 1 41.97 19 TRP B O 1
ATOM 2664 N N . ILE B 1 20 ? -8.438 11.609 -28.891 1 42.53 20 ILE B N 1
ATOM 2665 C CA . ILE B 1 20 ? -7.293 11.539 -29.797 1 42.53 20 ILE B CA 1
ATOM 2666 C C . ILE B 1 20 ? -6.168 10.742 -29.141 1 42.53 20 ILE B C 1
ATOM 2668 O O . ILE B 1 20 ? -5.441 10.008 -29.812 1 42.53 20 ILE B O 1
ATOM 2672 N N . THR B 1 21 ? -6.09 10.828 -27.812 1 40.59 21 THR B N 1
ATOM 2673 C CA . THR B 1 21 ? -4.98 10.109 -27.188 1 40.59 21 THR B CA 1
ATOM 2674 C C . THR B 1 21 ? -5.387 8.68 -26.844 1 40.59 21 THR B C 1
ATOM 2676 O O . THR B 1 21 ? -4.578 7.758 -26.953 1 40.59 21 THR B O 1
ATOM 2679 N N . ALA B 1 22 ? -6.613 8.461 -26.406 1 41.12 22 ALA B N 1
ATOM 2680 C CA . ALA B 1 22 ? -7.09 7.141 -26.016 1 41.12 22 ALA B CA 1
ATOM 2681 C C . ALA B 1 22 ? -7.414 6.293 -27.25 1 41.12 22 ALA B C 1
ATOM 2683 O O . ALA B 1 22 ? -7.145 5.09 -27.266 1 41.12 22 ALA B O 1
ATOM 2684 N N . VAL B 1 23 ? -8.008 6.824 -28.219 1 43.25 23 VAL B N 1
ATOM 2685 C CA . VAL B 1 23 ? -8.461 6.094 -29.406 1 43.25 23 VAL B CA 1
ATOM 2686 C C . VAL B 1 23 ? -7.254 5.527 -30.141 1 43.25 23 VAL B C 1
ATOM 2688 O O . VAL B 1 23 ? -7.238 4.344 -30.5 1 43.25 23 VAL B O 1
ATOM 2691 N N . PRO B 1 24 ? -6.266 6.344 -30.266 1 41.84 24 PRO B N 1
ATOM 2692 C CA . PRO B 1 24 ? -5.16 5.688 -30.969 1 41.84 24 PRO B CA 1
ATOM 2693 C C . PRO B 1 24 ? -4.523 4.566 -30.156 1 41.84 24 PRO B C 1
ATOM 2695 O O . PRO B 1 24 ? -4.125 3.539 -30.703 1 41.84 24 PRO B O 1
ATOM 2698 N N . GLY B 1 25 ? -4.508 4.566 -28.891 1 40.84 25 GLY B N 1
ATOM 2699 C CA . GLY B 1 25 ? -3.967 3.475 -28.094 1 40.84 25 GLY B CA 1
ATOM 2700 C C . GLY B 1 25 ? -4.816 2.219 -28.156 1 40.84 25 GLY B C 1
ATOM 2701 O O . GLY B 1 25 ? -4.293 1.116 -28.328 1 40.84 25 GLY B O 1
ATOM 2702 N N . ILE B 1 26 ? -6.113 2.359 -28.047 1 43.94 26 ILE B N 1
ATOM 2703 C CA . ILE B 1 26 ? -7.004 1.218 -28.219 1 43.94 26 ILE B CA 1
ATOM 2704 C C . ILE B 1 26 ? -6.906 0.708 -29.656 1 43.94 26 ILE B C 1
ATOM 2706 O O . ILE B 1 26 ? -6.867 -0.503 -29.891 1 43.94 26 ILE B O 1
ATOM 2710 N N . ILE B 1 27 ? -6.891 1.592 -30.578 1 43.66 27 ILE B N 1
ATOM 2711 C CA . ILE B 1 27 ? -6.785 1.195 -31.984 1 43.66 27 ILE B CA 1
ATOM 2712 C C . ILE B 1 27 ? -5.461 0.47 -32.219 1 43.66 27 ILE B C 1
ATOM 2714 O O . ILE B 1 27 ? -5.426 -0.577 -32.875 1 43.66 27 ILE B O 1
ATOM 2718 N N . ILE B 1 28 ? -4.473 0.984 -31.672 1 43.66 28 ILE B N 1
ATOM 2719 C CA . ILE B 1 28 ? -3.195 0.308 -31.875 1 43.66 28 ILE B CA 1
ATOM 2720 C C . ILE B 1 28 ? -3.215 -1.049 -31.172 1 43.66 28 ILE B C 1
ATOM 2722 O O . ILE B 1 28 ? -2.727 -2.043 -31.719 1 43.66 28 ILE B O 1
ATOM 2726 N N . ALA B 1 29 ? -3.855 -1.137 -30.047 1 44.03 29 ALA B N 1
ATOM 2727 C CA . ALA B 1 29 ? -3.979 -2.414 -29.359 1 44.03 29 ALA B CA 1
ATOM 2728 C C . ALA B 1 29 ? -4.828 -3.396 -30.156 1 44.03 29 ALA B C 1
ATOM 2730 O O . ALA B 1 29 ? -4.461 -4.562 -30.312 1 44.03 29 ALA B O 1
ATOM 2731 N N . VAL B 1 30 ? -5.863 -2.951 -30.578 1 44.72 30 VAL B N 1
ATOM 2732 C CA . VAL B 1 30 ? -6.723 -3.791 -31.406 1 44.72 30 VAL B CA 1
ATOM 2733 C C . VAL B 1 30 ? -6.012 -4.125 -32.719 1 44.72 30 VAL B C 1
ATOM 2735 O O . VAL B 1 30 ? -6.039 -5.27 -33.156 1 44.72 30 VAL B O 1
ATOM 2738 N N . VAL B 1 31 ? -5.418 -3.117 -33.312 1 44.47 31 VAL B N 1
ATOM 2739 C CA . VAL B 1 31 ? -4.734 -3.373 -34.594 1 44.47 31 VAL B CA 1
ATOM 2740 C C . VAL B 1 31 ? -3.57 -4.336 -34.344 1 44.47 31 VAL B C 1
ATOM 2742 O O . VAL B 1 31 ? -3.342 -5.246 -35.156 1 44.47 31 VAL B O 1
ATOM 2745 N N . MET B 1 32 ? -2.975 -4.098 -33.281 1 41.47 32 MET B N 1
ATOM 2746 C CA . MET B 1 32 ? -1.852 -4.992 -33 1 41.47 32 MET B CA 1
ATOM 2747 C C . MET B 1 32 ? -2.338 -6.418 -32.75 1 41.47 32 MET B C 1
ATOM 2749 O O . MET B 1 32 ? -1.723 -7.379 -33.219 1 41.47 32 MET B O 1
ATOM 2753 N N . VAL B 1 33 ? -3.316 -6.547 -32.062 1 43.41 33 VAL B N 1
ATOM 2754 C CA . VAL B 1 33 ? -3.879 -7.871 -31.828 1 43.41 33 VAL B CA 1
ATOM 2755 C C . VAL B 1 33 ? -4.312 -8.484 -33.156 1 43.41 33 VAL B C 1
ATOM 2757 O O . VAL B 1 33 ? -4.148 -9.688 -33.375 1 43.41 33 VAL B O 1
ATOM 2760 N N . ILE B 1 34 ? -4.898 -7.727 -33.844 1 42.47 34 ILE B N 1
ATOM 2761 C CA . ILE B 1 34 ? -5.391 -8.266 -35.125 1 42.47 34 ILE B CA 1
ATOM 2762 C C . ILE B 1 34 ? -4.242 -8.375 -36.125 1 42.47 34 ILE B C 1
ATOM 2764 O O . ILE B 1 34 ? -4.23 -9.281 -36.969 1 42.47 34 ILE B O 1
ATOM 2768 N N . THR B 1 35 ? -3.465 -7.273 -36.125 1 41.28 35 THR B N 1
ATOM 2769 C CA . THR B 1 35 ? -2.445 -7.305 -37.156 1 41.28 35 THR B CA 1
ATOM 2770 C C . THR B 1 35 ? -1.259 -8.164 -36.719 1 41.28 35 THR B C 1
ATOM 2772 O O . THR B 1 35 ? -0.417 -8.531 -37.562 1 41.28 35 THR B O 1
ATOM 2775 N N . VAL B 1 36 ? -0.853 -7.977 -35.406 1 41.31 36 VAL B N 1
ATOM 2776 C CA . VAL B 1 36 ? 0.37 -8.727 -35.156 1 41.31 36 VAL B CA 1
ATOM 2777 C C . VAL B 1 36 ? 0.108 -10.219 -35.312 1 41.31 36 VAL B C 1
ATOM 2779 O O . VAL B 1 36 ? -0.588 -10.836 -34.531 1 41.31 36 VAL B O 1
ATOM 2782 N N . LYS B 1 37 ? -0.181 -10.562 -36.469 1 37.16 37 LYS B N 1
ATOM 2783 C CA . LYS B 1 37 ? 0.038 -11.945 -36.875 1 37.16 37 LYS B CA 1
ATOM 2784 C C . LYS B 1 37 ? 1.402 -12.453 -36.406 1 37.16 37 LYS B C 1
ATOM 2786 O O . LYS B 1 37 ? 2.338 -11.664 -36.25 1 37.16 37 LYS B O 1
ATOM 2791 N N . GLU B 1 38 ? 1.521 -13.656 -35.906 1 36.97 38 GLU B N 1
ATOM 2792 C CA . GLU B 1 38 ? 2.715 -14.422 -35.531 1 36.97 38 GLU B CA 1
ATOM 2793 C C . GLU B 1 38 ? 3.898 -14.039 -36.406 1 36.97 38 GLU B C 1
ATOM 2795 O O . GLU B 1 38 ? 3.891 -14.305 -37.625 1 36.97 38 GLU B O 1
ATOM 2800 N N . PRO B 1 39 ? 4.465 -12.695 -36.375 1 39.38 39 PRO B N 1
ATOM 2801 C CA . PRO B 1 39 ? 5.531 -12.555 -37.375 1 39.38 39 PRO B CA 1
ATOM 2802 C C . PRO B 1 39 ? 6.555 -13.68 -37.312 1 39.38 39 PRO B C 1
ATOM 2804 O O . PRO B 1 39 ? 6.727 -14.297 -36.25 1 39.38 39 PRO B O 1
ATOM 2807 N N . PRO B 1 40 ? 7.098 -14.195 -38.375 1 38.25 40 PRO B N 1
ATOM 2808 C CA . PRO B 1 40 ? 8.227 -15.133 -38.375 1 38.25 40 PRO B CA 1
ATOM 2809 C C . PRO B 1 40 ? 9.32 -14.719 -37.406 1 38.25 40 PRO B C 1
ATOM 2811 O O . PRO B 1 40 ? 9.422 -13.547 -37.031 1 38.25 40 PRO B O 1
ATOM 2814 N N . ARG B 1 41 ? 10.219 -15.609 -36.844 1 41.34 41 ARG B N 1
ATOM 2815 C CA . ARG B 1 41 ? 11.258 -15.688 -35.812 1 41.34 41 ARG B CA 1
ATOM 2816 C C . ARG B 1 41 ? 12.125 -14.438 -35.812 1 41.34 41 ARG B C 1
ATOM 2818 O O . ARG B 1 41 ? 12.859 -14.18 -34.875 1 41.34 41 ARG B O 1
ATOM 2825 N N . LYS B 1 42 ? 12.492 -13.781 -36.969 1 37.84 42 LYS B N 1
ATOM 2826 C CA . LYS B 1 42 ? 13.594 -12.82 -37.031 1 37.84 42 LYS B CA 1
ATOM 2827 C C . LYS B 1 42 ? 13.133 -11.422 -36.656 1 37.84 42 LYS B C 1
ATOM 2829 O O . LYS B 1 42 ? 13.703 -10.43 -37.125 1 37.84 42 LYS B O 1
ATOM 2834 N N . VAL B 1 43 ? 12.023 -11.109 -36.156 1 41.56 43 VAL B N 1
ATOM 2835 C CA . VAL B 1 43 ? 11.531 -9.734 -36.125 1 41.56 43 VAL B CA 1
ATOM 2836 C C . VAL B 1 43 ? 12.391 -8.906 -35.156 1 41.56 43 VAL B C 1
ATOM 2838 O O . VAL B 1 43 ? 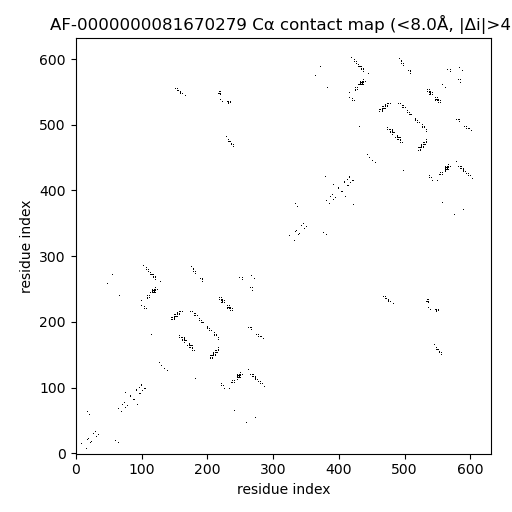12.773 -9.367 -34.094 1 41.56 43 VAL B O 1
ATOM 2841 N N . HIS B 1 44 ? 12.992 -7.695 -35.594 1 41 44 HIS B N 1
ATOM 2842 C CA . HIS B 1 44 ? 13.961 -6.727 -35.094 1 41 44 HIS B CA 1
ATOM 2843 C C . HIS B 1 44 ? 13.562 -6.195 -33.719 1 41 44 HIS B C 1
ATOM 2845 O O . HIS B 1 44 ? 12.375 -5.938 -33.469 1 41 44 HIS B O 1
ATOM 2851 N N . HIS B 1 45 ? 14.43 -6.406 -32.688 1 44.31 45 HIS B N 1
ATOM 2852 C CA . HIS B 1 45 ? 14.492 -6.004 -31.297 1 44.31 45 HIS B CA 1
ATOM 2853 C C . HIS B 1 45 ? 13.969 -4.586 -31.109 1 44.31 45 HIS B C 1
ATOM 2855 O O . HIS B 1 45 ? 13.312 -4.289 -30.109 1 44.31 45 HIS B O 1
ATOM 2861 N N . SER B 1 46 ? 14.305 -3.76 -32.188 1 43.88 46 SER B N 1
ATOM 2862 C CA . SER B 1 46 ? 13.992 -2.342 -32.031 1 43.88 46 SER B CA 1
ATOM 2863 C C . SER B 1 46 ? 12.492 -2.094 -32.062 1 43.88 46 SER B C 1
ATOM 2865 O O . SER B 1 46 ? 11.969 -1.265 -31.312 1 43.88 46 SER B O 1
ATOM 2867 N N . LEU B 1 47 ? 11.836 -2.699 -33.031 1 43.19 47 LEU B N 1
ATOM 2868 C CA . LEU B 1 47 ? 10.398 -2.49 -33.188 1 43.19 47 LEU B CA 1
ATOM 2869 C C . LEU B 1 47 ? 9.648 -2.996 -31.953 1 43.19 47 LEU B C 1
ATOM 2871 O O . LEU B 1 47 ? 8.664 -2.389 -31.531 1 43.19 47 LEU B O 1
ATOM 2875 N N . CYS B 1 48 ? 10.234 -3.975 -31.391 1 42.78 48 CYS B N 1
ATOM 2876 C CA . CYS B 1 48 ? 9.609 -4.562 -30.203 1 42.78 48 CYS B CA 1
ATOM 2877 C C . CYS B 1 48 ? 9.656 -3.596 -29.031 1 42.78 48 CYS B C 1
ATOM 2879 O O . CYS B 1 48 ? 8.672 -3.457 -28.297 1 42.78 48 CYS B O 1
ATOM 2881 N N . ILE B 1 49 ? 10.781 -2.936 -29.016 1 45.06 49 ILE B N 1
ATOM 2882 C CA . ILE B 1 49 ? 10.938 -1.974 -27.938 1 45.06 49 ILE B CA 1
ATOM 2883 C C . ILE B 1 49 ? 9.961 -0.816 -28.125 1 45.06 49 ILE B C 1
ATOM 2885 O O . ILE B 1 49 ? 9.336 -0.352 -27.172 1 45.06 49 ILE B O 1
ATOM 2889 N N . PHE B 1 50 ? 9.852 -0.354 -29.391 1 43.47 50 PHE B N 1
ATOM 2890 C CA . PHE B 1 50 ? 8.945 0.755 -29.672 1 43.47 50 PHE B CA 1
ATOM 2891 C C . PHE B 1 50 ? 7.504 0.367 -29.375 1 43.47 50 PHE B C 1
ATOM 2893 O O . PHE B 1 50 ? 6.746 1.156 -28.812 1 43.47 50 PHE B O 1
ATOM 2900 N N . VAL B 1 51 ? 7.164 -0.754 -29.75 1 43.16 51 VAL B N 1
ATOM 2901 C CA . VAL B 1 51 ? 5.801 -1.217 -29.516 1 43.16 51 VAL B CA 1
ATOM 2902 C C . VAL B 1 51 ? 5.551 -1.34 -28.016 1 43.16 51 VAL B C 1
ATOM 2904 O O . VAL B 1 51 ? 4.484 -0.964 -27.531 1 43.16 51 VAL B O 1
ATOM 2907 N N . LEU B 1 52 ? 6.582 -1.711 -27.484 1 44.12 52 LEU B N 1
ATOM 2908 C CA . LEU B 1 52 ? 6.5 -1.893 -26.031 1 44.12 52 LEU B CA 1
ATOM 2909 C C . LEU B 1 52 ? 6.32 -0.553 -25.328 1 44.12 52 LEU B C 1
ATOM 2911 O O . LEU B 1 52 ? 5.492 -0.43 -24.422 1 44.12 52 LEU B O 1
ATOM 2915 N N . ILE B 1 53 ? 7.137 0.345 -25.781 1 44.81 53 ILE B N 1
ATOM 2916 C CA . ILE B 1 53 ? 7.043 1.688 -25.219 1 44.81 53 ILE B CA 1
ATOM 2917 C C . ILE B 1 53 ? 5.664 2.275 -25.531 1 44.81 53 ILE B C 1
ATOM 2919 O O . ILE B 1 53 ? 5.047 2.898 -24.656 1 44.81 53 ILE B O 1
ATOM 2923 N N . SER B 1 54 ? 5.227 2.004 -26.625 1 43.94 54 SER B N 1
ATOM 2924 C CA . SER B 1 54 ? 3.916 2.514 -27.016 1 43.94 54 SER B CA 1
ATOM 2925 C C . SER B 1 54 ? 2.805 1.872 -26.188 1 43.94 54 SER B C 1
ATOM 2927 O O . SER B 1 54 ? 1.854 2.545 -25.781 1 43.94 54 SER B O 1
ATOM 2929 N N . MET B 1 55 ? 3.02 0.707 -25.922 1 43.25 55 MET B N 1
ATOM 2930 C CA . MET B 1 55 ? 2.023 -0.004 -25.125 1 43.25 55 MET B CA 1
ATOM 2931 C C . MET B 1 55 ? 2.006 0.509 -23.688 1 43.25 55 MET B C 1
ATOM 2933 O O . MET B 1 55 ? 0.937 0.69 -23.109 1 43.25 55 MET B O 1
ATOM 2937 N N . VAL B 1 56 ? 3.172 0.696 -23.266 1 47.5 56 VAL B N 1
ATOM 2938 C CA . VAL B 1 56 ? 3.285 1.216 -21.906 1 47.5 56 VAL B CA 1
ATOM 2939 C C . VAL B 1 56 ? 2.67 2.611 -21.844 1 47.5 56 VAL B C 1
ATOM 2941 O O . VAL B 1 56 ? 1.934 2.924 -20.891 1 47.5 56 VAL B O 1
ATOM 2944 N N . ILE B 1 57 ? 2.941 3.328 -22.828 1 45.28 57 ILE B N 1
ATOM 2945 C CA . ILE B 1 57 ? 2.395 4.68 -22.875 1 45.28 57 ILE B CA 1
ATOM 2946 C C . ILE B 1 57 ? 0.874 4.613 -23 1 45.28 57 ILE B C 1
ATOM 2948 O O . ILE B 1 57 ? 0.161 5.383 -22.344 1 45.28 57 ILE B O 1
ATOM 2952 N N . SER B 1 58 ? 0.411 3.693 -23.688 1 42.09 58 SER B N 1
ATOM 2953 C CA . SER B 1 58 ? -1.03 3.551 -23.875 1 42.09 58 SER B CA 1
ATOM 2954 C C . SER B 1 58 ? -1.714 3.154 -22.562 1 42.09 58 SER B C 1
ATOM 2956 O O . SER B 1 58 ? -2.785 3.668 -22.234 1 42.09 58 SER B O 1
ATOM 2958 N N . VAL B 1 59 ? -1.109 2.293 -21.984 1 44.84 59 VAL B N 1
ATOM 2959 C CA . VAL B 1 59 ? -1.678 1.875 -20.703 1 44.84 59 VAL B CA 1
ATOM 2960 C C . VAL B 1 59 ? -1.653 3.043 -19.719 1 44.84 59 VAL B C 1
ATOM 2962 O O . VAL B 1 59 ? -2.619 3.264 -18.984 1 44.84 59 VAL B O 1
ATOM 2965 N N . LEU B 1 60 ? -0.597 3.705 -19.812 1 45.88 60 LEU B N 1
ATOM 2966 C CA . LEU B 1 60 ? -0.457 4.875 -18.953 1 45.88 60 LEU B CA 1
ATOM 2967 C C . LEU B 1 60 ? -1.52 5.918 -19.266 1 45.88 60 LEU B C 1
ATOM 2969 O O . LEU B 1 60 ? -2.094 6.527 -18.359 1 45.88 60 LEU B O 1
ATOM 2973 N N . VAL B 1 61 ? -1.697 6.082 -20.5 1 43.12 61 VAL B N 1
ATOM 2974 C CA . VAL B 1 61 ? -2.721 7.016 -20.953 1 43.12 61 VAL B CA 1
ATOM 2975 C C . VAL B 1 61 ? -4.098 6.527 -20.516 1 43.12 61 VAL B C 1
ATOM 2977 O O . VAL B 1 61 ? -4.934 7.324 -20.078 1 43.12 61 VAL B O 1
ATOM 2980 N N . LEU B 1 62 ? -4.258 5.305 -20.594 1 41.31 62 LEU B N 1
ATOM 2981 C CA . LEU B 1 62 ? -5.527 4.727 -20.156 1 41.31 62 LEU B CA 1
ATOM 2982 C C . LEU B 1 62 ? -5.727 4.895 -18.656 1 41.31 62 LEU B C 1
ATOM 2984 O O . LEU B 1 62 ? -6.816 5.25 -18.203 1 41.31 62 LEU B O 1
ATOM 2988 N N . VAL B 1 63 ? -4.742 4.656 -18.078 1 43.94 63 VAL B N 1
ATOM 2989 C CA . VAL B 1 63 ? -4.836 4.797 -16.625 1 43.94 63 VAL B CA 1
ATOM 2990 C C . VAL B 1 63 ? -5.082 6.258 -16.25 1 43.94 63 VAL B C 1
ATOM 2992 O O . VAL B 1 63 ? -5.891 6.555 -15.375 1 43.94 63 VAL B O 1
ATOM 2995 N N . THR B 1 64 ? -4.336 7.062 -16.891 1 43.09 64 THR B N 1
ATOM 2996 C CA . THR B 1 64 ? -4.527 8.492 -16.656 1 43.09 64 THR B CA 1
ATOM 2997 C C . THR B 1 64 ? -5.93 8.93 -17.062 1 43.09 64 THR B C 1
ATOM 2999 O O . THR B 1 64 ? -6.555 9.742 -16.375 1 43.09 64 THR B O 1
ATOM 3002 N N . ALA B 1 65 ? -6.336 8.422 -18.125 1 41.56 65 ALA B N 1
ATOM 3003 C CA . ALA B 1 65 ? -7.684 8.734 -18.594 1 41.56 65 ALA B CA 1
ATOM 3004 C C . ALA B 1 65 ? -8.742 8.219 -17.625 1 41.56 65 ALA B C 1
ATOM 3006 O O . ALA B 1 65 ? -9.711 8.914 -17.328 1 41.56 65 ALA B O 1
ATOM 3007 N N . VAL B 1 66 ? -8.531 7.094 -17.297 1 41.72 66 VAL B N 1
ATOM 3008 C CA . VAL B 1 66 ? -9.469 6.504 -16.359 1 41.72 66 VAL B CA 1
ATOM 3009 C C . VAL B 1 66 ? -9.422 7.258 -15.031 1 41.72 66 VAL B C 1
ATOM 3011 O O . VAL B 1 66 ? -10.453 7.566 -14.438 1 41.72 66 VAL B O 1
ATOM 3014 N N . ALA B 1 67 ? -8.227 7.473 -14.641 1 43.38 67 ALA B N 1
ATOM 3015 C CA . ALA B 1 67 ? -8.062 8.258 -13.422 1 43.38 67 ALA B CA 1
ATOM 3016 C C . ALA B 1 67 ? -8.719 9.633 -13.562 1 43.38 67 ALA B C 1
ATOM 3018 O O . ALA B 1 67 ? -9.406 10.094 -12.641 1 43.38 67 ALA B O 1
ATOM 3019 N N . GLN B 1 68 ? -8.445 10.234 -14.617 1 40.47 68 GLN B N 1
ATOM 3020 C CA . GLN B 1 68 ? -9.055 11.539 -14.891 1 40.47 68 GLN B CA 1
ATOM 3021 C C . GLN B 1 68 ? -10.578 11.422 -14.977 1 40.47 68 GLN B C 1
ATOM 3023 O O . GLN B 1 68 ? -11.297 12.273 -14.453 1 40.47 68 GLN B O 1
ATOM 3028 N N . SER B 1 69 ? -11 10.461 -15.758 1 40.78 69 SER B N 1
ATOM 3029 C CA . SER B 1 69 ? -12.438 10.242 -15.867 1 40.78 69 SER B CA 1
ATOM 3030 C C . SER B 1 69 ? -13.055 9.898 -14.508 1 40.78 69 SER B C 1
ATOM 3032 O O . SER B 1 69 ? -14.125 10.398 -14.164 1 40.78 69 SER B O 1
ATOM 3034 N N . LEU B 1 70 ? -12.469 9.023 -14.016 1 40.97 70 LEU B N 1
ATOM 3035 C CA . LEU B 1 70 ? -12.969 8.664 -12.695 1 40.97 70 LEU B CA 1
ATOM 3036 C C . LEU B 1 70 ? -12.938 9.875 -11.758 1 40.97 70 LEU B C 1
ATOM 3038 O O . LEU B 1 70 ? -13.867 10.078 -10.977 1 40.97 70 LEU B O 1
ATOM 3042 N N . CYS B 1 71 ? -11.82 10.484 -11.812 1 40.12 71 CYS B N 1
ATOM 3043 C CA . CYS B 1 71 ? -11.719 11.703 -11.023 1 40.12 71 CYS B CA 1
ATOM 3044 C C . CYS B 1 71 ? -12.797 12.703 -11.422 1 40.12 71 CYS B C 1
ATOM 3046 O O . CYS B 1 71 ? -13.422 13.32 -10.555 1 40.12 71 CYS B O 1
ATOM 3048 N N . SER B 1 72 ? -13 12.953 -12.688 1 39.94 72 SER B N 1
ATOM 3049 C CA . SER B 1 72 ? -14.039 13.875 -13.125 1 39.94 72 SER B CA 1
ATOM 3050 C C . SER B 1 72 ? -15.422 13.359 -12.75 1 39.94 72 SER B C 1
ATOM 3052 O O . SER B 1 72 ? -16.25 14.117 -12.242 1 39.94 72 SER B O 1
ATOM 3054 N N . SER B 1 73 ? -15.711 12.188 -13.188 1 39.78 73 SER B N 1
ATOM 3055 C CA . SER B 1 73 ? -17.047 11.664 -12.93 1 39.78 73 SER B CA 1
ATOM 3056 C C . SER B 1 73 ? -17.25 11.375 -11.453 1 39.78 73 SER B C 1
ATOM 3058 O O . SER B 1 73 ? -18.297 11.711 -10.891 1 39.78 73 SER B O 1
ATOM 3060 N N . PHE B 1 74 ? -16.438 10.594 -10.969 1 40.78 74 PHE B N 1
ATOM 3061 C CA . PHE B 1 74 ? -16.609 10.234 -9.562 1 40.78 74 PHE B CA 1
ATOM 3062 C C . PHE B 1 74 ? -16.438 11.453 -8.664 1 40.78 74 PHE B C 1
ATOM 3064 O O . PHE B 1 74 ? -17.172 11.625 -7.691 1 40.78 74 PHE B O 1
ATOM 3071 N N . GLY B 1 75 ? -15.445 12.281 -8.859 1 38.59 75 GLY B N 1
ATOM 3072 C CA . GLY B 1 75 ? -15.383 13.578 -8.211 1 38.59 75 GLY B CA 1
ATOM 3073 C C . GLY B 1 75 ? -16.656 14.383 -8.359 1 38.59 75 GLY B C 1
ATOM 3074 O O . GLY B 1 75 ? -17.125 14.984 -7.391 1 38.59 75 GLY B O 1
ATOM 3075 N N . ALA B 1 76 ? -17.188 14.406 -9.586 1 39.91 76 ALA B N 1
ATOM 3076 C CA . ALA B 1 76 ? -18.484 15.047 -9.781 1 39.91 76 ALA B CA 1
ATOM 3077 C C . ALA B 1 76 ? -19.562 14.367 -8.953 1 39.91 76 ALA B C 1
ATOM 3079 O O . ALA B 1 76 ? -20.422 15.031 -8.367 1 39.91 76 ALA B O 1
ATOM 3080 N N . TRP B 1 77 ? -19.578 13.117 -9.008 1 38.88 77 TRP B N 1
ATOM 3081 C CA . TRP B 1 77 ? -20.594 12.398 -8.266 1 38.88 77 TRP B CA 1
ATOM 3082 C C . TRP B 1 77 ? -20.391 12.547 -6.762 1 38.88 77 TRP B C 1
ATOM 3084 O O . TRP B 1 77 ? -21.344 12.836 -6.027 1 38.88 77 TRP B O 1
ATOM 3094 N N . ILE B 1 78 ? -19.25 12.289 -6.277 1 38.56 78 ILE B N 1
ATOM 3095 C CA . ILE B 1 78 ? -18.984 12.469 -4.855 1 38.56 78 ILE B CA 1
ATOM 3096 C C . ILE B 1 78 ? -19.188 13.93 -4.473 1 38.56 78 ILE B C 1
ATOM 3098 O O . ILE B 1 78 ? -19.766 14.234 -3.426 1 38.56 78 ILE B O 1
ATOM 3102 N N . ALA B 1 79 ? -18.625 14.789 -5.23 1 36.41 79 ALA B N 1
ATOM 3103 C CA . ALA B 1 79 ? -18.875 16.219 -5.035 1 36.41 79 ALA B CA 1
ATOM 3104 C C . ALA B 1 79 ? -20.359 16.531 -5.051 1 36.41 79 ALA B C 1
ATOM 3106 O O . ALA B 1 79 ? -20.844 17.359 -4.277 1 36.41 79 ALA B O 1
ATOM 3107 N N . GLY B 1 80 ? -21.031 16.047 -5.988 1 36.91 80 GLY B N 1
ATOM 3108 C CA . GLY B 1 80 ? -22.469 16.312 -5.969 1 36.91 80 GLY B CA 1
ATOM 3109 C C . GLY B 1 80 ? -23.125 15.906 -4.664 1 36.91 80 GLY B C 1
ATOM 3110 O O . GLY B 1 80 ? -23.938 16.656 -4.125 1 36.91 80 GLY B O 1
ATOM 3111 N N . GLU B 1 81 ? -22.891 14.695 -4.309 1 36.62 81 GLU B N 1
ATOM 3112 C CA . GLU B 1 81 ? -23.609 14.25 -3.127 1 36.62 81 GLU B CA 1
ATOM 3113 C C . GLU B 1 81 ? -23.094 14.93 -1.865 1 36.62 81 GLU B C 1
ATOM 3115 O O . GLU B 1 81 ? -23.875 15.242 -0.957 1 36.62 81 GLU B O 1
ATOM 3120 N N . LEU B 1 82 ? -21.781 15.023 -1.761 1 33.72 82 LEU B N 1
ATOM 3121 C CA . LEU B 1 82 ? -21.281 15.734 -0.591 1 33.72 82 LEU B CA 1
ATOM 3122 C C . LEU B 1 82 ? -21.656 17.219 -0.644 1 33.72 82 LEU B C 1
ATOM 3124 O O . LEU B 1 82 ? -21.812 17.859 0.397 1 33.72 82 LEU B O 1
ATOM 3128 N N . VAL B 1 83 ? -21.656 17.859 -1.748 1 33.88 83 VAL B N 1
ATOM 3129 C CA . VAL B 1 83 ? -22.078 19.25 -1.907 1 33.88 83 VAL B CA 1
ATOM 3130 C C . VAL B 1 83 ? -23.562 19.375 -1.597 1 33.88 83 VAL B C 1
ATOM 3132 O O . VAL B 1 83 ? -24.062 20.469 -1.338 1 33.88 83 VAL B O 1
ATOM 3135 N N . ASN B 1 84 ? -24.438 18.578 -1.882 1 35.19 84 ASN B N 1
ATOM 3136 C CA . ASN B 1 84 ? -25.781 19 -1.491 1 35.19 84 ASN B CA 1
ATOM 3137 C C . ASN B 1 84 ? -25.812 19.516 -0.056 1 35.19 84 ASN B C 1
ATOM 3139 O O . ASN B 1 84 ? -26.688 20.297 0.315 1 35.19 84 ASN B O 1
ATOM 3143 N N . ASN B 1 85 ? -25.312 18.906 0.989 1 33.06 85 ASN B N 1
ATOM 3144 C CA . ASN B 1 85 ? -25.625 19.562 2.256 1 33.06 85 ASN B CA 1
ATOM 3145 C C . ASN B 1 85 ? -24.828 20.844 2.43 1 33.06 85 ASN B C 1
ATOM 3147 O O . ASN B 1 85 ? -25.359 21.844 2.916 1 33.06 85 ASN B O 1
ATOM 3151 N N . SER B 1 86 ? -23.547 21.016 2.951 1 32.88 86 SER B N 1
ATOM 3152 C CA . SER B 1 86 ? -23.109 22.344 3.355 1 32.88 86 SER B CA 1
ATOM 3153 C C . SER B 1 86 ? -22.875 23.234 2.143 1 32.88 86 SER B C 1
ATOM 3155 O O . SER B 1 86 ? -22.641 22.75 1.037 1 32.88 86 SER B O 1
ATOM 3157 N N . SER B 1 87 ? -23.078 24.672 2.127 1 33.09 87 SER B N 1
ATOM 3158 C CA . SER B 1 87 ? -22.812 25.844 1.292 1 33.09 87 SER B CA 1
ATOM 3159 C C . SER B 1 87 ? -21.5 25.688 0.532 1 33.09 87 SER B C 1
ATOM 3161 O O . SER B 1 87 ? -20.984 26.641 -0.052 1 33.09 87 SER B O 1
ATOM 3163 N N . ALA B 1 88 ? -20.75 24.781 0.855 1 33.19 88 ALA B N 1
ATOM 3164 C CA . ALA B 1 88 ? -19.453 24.734 0.187 1 33.19 88 ALA B CA 1
ATOM 3165 C C . ALA B 1 88 ? -19.609 24.516 -1.315 1 33.19 88 ALA B C 1
ATOM 3167 O O . ALA B 1 88 ? -20.266 23.562 -1.746 1 33.19 88 ALA B O 1
ATOM 3168 N N . THR B 1 89 ? -19.656 25.578 -2.189 1 31.19 89 THR B N 1
ATOM 3169 C CA . THR B 1 89 ? -19.828 25.797 -3.625 1 31.19 89 THR B CA 1
ATOM 3170 C C . THR B 1 89 ? -19.172 24.672 -4.414 1 31.19 89 THR B C 1
ATOM 3172 O O . THR B 1 89 ? -18.141 24.125 -4.004 1 31.19 89 THR B O 1
ATOM 3175 N N . GLN B 1 90 ? -19.781 23.953 -5.352 1 35 90 GLN B N 1
ATOM 3176 C CA . GLN B 1 90 ? -19.469 23.078 -6.484 1 35 90 GLN B CA 1
ATOM 3177 C C . GLN B 1 90 ? -18.078 23.375 -7.039 1 35 90 GLN B C 1
ATOM 3179 O O . GLN B 1 90 ? -17.422 22.5 -7.598 1 35 90 GLN B O 1
ATOM 3184 N N . GLU B 1 91 ? -17.766 24.672 -7.242 1 35.09 91 GLU B N 1
ATOM 3185 C CA . GLU B 1 91 ? -16.641 25.234 -7.953 1 35.09 91 GLU B CA 1
ATOM 3186 C C . GLU B 1 91 ? -15.312 24.781 -7.344 1 35.09 91 GLU B C 1
ATOM 3188 O O . GLU B 1 91 ? -14.273 24.828 -8 1 35.09 91 GLU B O 1
ATOM 3193 N N . ASP B 1 92 ? -15.32 24.453 -6.098 1 35.31 92 ASP B N 1
ATOM 3194 C CA . ASP B 1 92 ? -14.008 24.344 -5.477 1 35.31 92 ASP B CA 1
ATOM 3195 C C . ASP B 1 92 ? -13.383 22.984 -5.75 1 35.31 92 ASP B C 1
ATOM 3197 O O . ASP B 1 92 ? -12.156 22.844 -5.812 1 35.31 92 ASP B O 1
ATOM 3201 N N . PHE B 1 93 ? -14.141 22.016 -5.746 1 34.81 93 PHE B N 1
ATOM 3202 C CA . PHE B 1 93 ? -13.5 20.719 -5.863 1 34.81 93 PHE B CA 1
ATOM 3203 C C . PHE B 1 93 ? -13.016 20.469 -7.289 1 34.81 93 PHE B C 1
ATOM 3205 O O . PHE B 1 93 ? -11.984 19.844 -7.504 1 34.81 93 PHE B O 1
ATOM 3212 N N . LEU B 1 94 ? -13.875 20.734 -8.391 1 35.59 94 LEU B N 1
ATOM 3213 C CA . LEU B 1 94 ? -13.547 20.578 -9.805 1 35.59 94 LEU B CA 1
ATOM 3214 C C . LEU B 1 94 ? -12.867 21.828 -10.352 1 35.59 94 LEU B C 1
ATOM 3216 O O . LEU B 1 94 ? -12.625 21.922 -11.555 1 35.59 94 LEU B O 1
ATOM 3220 N N . ASP B 1 95 ? -13.023 22.984 -9.789 1 35 95 ASP B N 1
ATOM 3221 C CA . ASP B 1 95 ? -12.32 24.125 -10.383 1 35 95 ASP B CA 1
ATOM 3222 C C . ASP B 1 95 ? -10.859 23.766 -10.68 1 35 95 ASP B C 1
ATOM 3224 O O . ASP B 1 95 ? -10.25 22.984 -9.945 1 35 95 ASP B O 1
ATOM 3228 N N . SER B 1 96 ? -10.477 23.906 -11.953 1 38.16 96 SER B N 1
ATOM 3229 C CA . SER B 1 96 ? -9.078 23.953 -12.367 1 38.16 96 SER B CA 1
ATOM 3230 C C . SER B 1 96 ? -8.148 24.062 -11.164 1 38.16 96 SER B C 1
ATOM 3232 O O . SER B 1 96 ? -6.938 23.844 -11.281 1 38.16 96 SER B O 1
ATOM 3234 N N . HIS B 1 97 ? -8.664 24.375 -9.844 1 41.06 97 HIS B N 1
ATOM 3235 C CA . HIS B 1 97 ? -7.965 24.672 -8.594 1 41.06 97 HIS B CA 1
ATOM 3236 C C . HIS B 1 97 ? -8.117 23.531 -7.598 1 41.06 97 HIS B C 1
ATOM 3238 O O . HIS B 1 97 ? -7.762 23.672 -6.426 1 41.06 97 HIS B O 1
ATOM 3244 N N . SER B 1 98 ? -8.898 22.469 -8.039 1 48.66 98 SER B N 1
ATOM 3245 C CA . SER B 1 98 ? -8.992 21.375 -7.078 1 48.66 98 SER B CA 1
ATOM 3246 C C . SER B 1 98 ? -7.641 20.688 -6.902 1 48.66 98 SER B C 1
ATOM 3248 O O . SER B 1 98 ? -6.949 20.406 -7.883 1 48.66 98 SER B O 1
ATOM 3250 N N . PRO B 1 99 ? -7.199 20.609 -5.844 1 54.88 99 PRO B N 1
ATOM 3251 C CA . PRO B 1 99 ? -5.848 20.141 -5.531 1 54.88 99 PRO B CA 1
ATOM 3252 C C . PRO B 1 99 ? -5.578 18.719 -6.055 1 54.88 99 PRO B C 1
ATOM 3254 O O . PRO B 1 99 ? -4.43 18.375 -6.34 1 54.88 99 PRO B O 1
ATOM 3257 N N . PHE B 1 100 ? -6.734 17.938 -6.457 1 58.12 100 PHE B N 1
ATOM 3258 C CA . PHE B 1 100 ? -6.492 16.578 -6.957 1 58.12 100 PHE B CA 1
ATOM 3259 C C . PHE B 1 100 ? -6.285 16.594 -8.469 1 58.12 100 PHE B C 1
ATOM 3261 O O . PHE B 1 100 ? -5.863 15.594 -9.047 1 58.12 100 PHE B O 1
ATOM 3268 N N . CYS B 1 101 ? -6.461 17.719 -8.977 1 61.78 101 CYS B N 1
ATOM 3269 C CA . CYS B 1 101 ? -6.238 17.859 -10.414 1 61.78 101 CYS B CA 1
ATOM 3270 C C . CYS B 1 101 ? -4.965 18.656 -10.695 1 61.78 101 CYS B C 1
ATOM 3272 O O . CYS B 1 101 ? -4.699 19.031 -11.836 1 61.78 101 CYS B O 1
ATOM 3274 N N . SER B 1 102 ? -4.266 18.781 -9.672 1 74.12 102 SER B N 1
ATOM 3275 C CA . SER B 1 102 ? -2.982 19.438 -9.883 1 74.12 102 SER B CA 1
ATOM 3276 C C . SER B 1 102 ? -2.029 18.562 -10.68 1 74.12 102 SER B C 1
ATOM 3278 O O . SER B 1 102 ? -1.99 17.344 -10.477 1 74.12 102 SER B O 1
ATOM 3280 N N . PRO B 1 103 ? -1.416 19.156 -11.719 1 78.12 103 PRO B N 1
ATOM 3281 C CA . PRO B 1 103 ? -0.461 18.391 -12.516 1 78.12 103 PRO B CA 1
ATOM 3282 C C . PRO B 1 103 ? 0.557 17.641 -11.656 1 78.12 103 PRO B C 1
ATOM 3284 O O . PRO B 1 103 ? 0.945 16.516 -11.992 1 78.12 103 PRO B O 1
ATOM 3287 N N . LEU B 1 104 ? 0.923 18.25 -10.602 1 85.44 104 LEU B N 1
ATOM 3288 C CA . LEU B 1 104 ? 1.887 17.609 -9.711 1 85.44 104 LEU B CA 1
ATOM 3289 C C . LEU B 1 104 ? 1.312 16.328 -9.125 1 85.44 104 LEU B C 1
ATOM 3291 O O . LEU B 1 104 ? 1.977 15.289 -9.117 1 85.44 104 LEU B O 1
ATOM 3295 N N . PHE B 1 105 ? 0.072 16.391 -8.727 1 85.94 105 PHE B N 1
ATOM 3296 C CA . PHE B 1 105 ? -0.583 15.242 -8.117 1 85.94 105 PHE B CA 1
ATOM 3297 C C . PHE B 1 105 ? -0.747 14.117 -9.133 1 85.94 105 PHE B C 1
ATOM 3299 O O . PHE B 1 105 ? -0.429 12.961 -8.844 1 85.94 105 PHE B O 1
ATOM 3306 N N . ILE B 1 106 ? -1.052 14.422 -10.242 1 81.12 106 ILE B N 1
ATOM 3307 C CA . ILE B 1 106 ? -1.303 13.445 -11.289 1 81.12 106 ILE B CA 1
ATOM 3308 C C . ILE B 1 106 ? 0.007 12.766 -11.688 1 81.12 106 ILE B C 1
ATOM 3310 O O . ILE B 1 106 ? 0.067 11.539 -11.82 1 81.12 106 ILE B O 1
ATOM 3314 N N . VAL B 1 107 ? 1.017 13.539 -11.883 1 85.88 107 VAL B N 1
ATOM 3315 C CA . VAL B 1 107 ? 2.309 12.984 -12.281 1 85.88 107 VAL B CA 1
ATOM 3316 C C . VAL B 1 107 ? 2.854 12.094 -11.164 1 85.88 107 VAL B C 1
ATOM 3318 O O . VAL B 1 107 ? 3.479 11.062 -11.438 1 85.88 107 VAL B O 1
ATOM 3321 N N . LEU B 1 108 ? 2.559 12.484 -9.961 1 90.88 108 LEU B N 1
ATOM 3322 C CA . LEU B 1 108 ? 2.979 11.672 -8.828 1 90.88 108 LEU B CA 1
ATOM 3323 C C . LEU B 1 108 ? 2.27 10.32 -8.828 1 90.88 108 LEU B C 1
ATOM 3325 O O . LEU B 1 108 ? 2.891 9.289 -8.562 1 90.88 108 LEU B O 1
ATOM 3329 N N . LEU B 1 109 ? 1.005 10.305 -9.148 1 87.38 109 LEU B N 1
ATOM 3330 C CA . LEU B 1 109 ? 0.236 9.062 -9.203 1 87.38 109 LEU B CA 1
ATOM 3331 C C . LEU B 1 109 ? 0.734 8.164 -10.328 1 87.38 109 LEU B C 1
ATOM 3333 O O . LEU B 1 109 ? 0.877 6.953 -10.148 1 87.38 109 LEU B O 1
ATOM 3337 N N . ILE B 1 110 ? 1.07 8.781 -11.359 1 84.44 110 ILE B N 1
ATOM 3338 C CA . ILE B 1 110 ? 1.553 8.031 -12.516 1 84.44 110 ILE B CA 1
ATOM 3339 C C . ILE B 1 110 ? 2.916 7.418 -12.195 1 84.44 110 ILE B C 1
ATOM 3341 O O . ILE B 1 110 ? 3.156 6.242 -12.477 1 84.44 110 ILE B O 1
ATOM 3345 N N . THR B 1 111 ? 3.756 8.242 -11.648 1 92.06 111 THR B N 1
ATOM 3346 C CA . THR B 1 111 ? 5.082 7.77 -11.266 1 92.06 111 THR B CA 1
ATOM 3347 C C . THR B 1 111 ? 4.98 6.566 -10.328 1 92.06 111 THR B C 1
ATOM 3349 O O . THR B 1 111 ? 5.66 5.559 -10.531 1 92.06 111 THR B O 1
ATOM 3352 N N . SER B 1 112 ? 4.109 6.684 -9.406 1 92.75 112 SER B N 1
ATOM 3353 C CA . SER B 1 112 ? 3.961 5.621 -8.422 1 92.75 112 SER B CA 1
ATOM 3354 C C . SER B 1 112 ? 3.375 4.359 -9.047 1 92.75 112 SER B C 1
ATOM 3356 O O . SER B 1 112 ? 3.787 3.248 -8.711 1 92.75 112 SER B O 1
ATOM 3358 N N . ALA B 1 113 ? 2.469 4.543 -9.93 1 88.25 113 ALA B N 1
ATOM 3359 C CA . ALA B 1 113 ? 1.854 3.412 -10.617 1 88.25 113 ALA B CA 1
ATOM 3360 C C . ALA B 1 113 ? 2.877 2.662 -11.461 1 88.25 113 ALA B C 1
ATOM 3362 O O . ALA B 1 113 ? 2.932 1.431 -11.438 1 88.25 113 ALA B O 1
ATOM 3363 N N . LEU B 1 114 ? 3.684 3.375 -12.133 1 88.81 114 LEU B N 1
ATOM 3364 C CA . LEU B 1 114 ? 4.711 2.773 -12.977 1 88.81 114 LEU B CA 1
ATOM 3365 C C . LEU B 1 114 ? 5.758 2.053 -12.133 1 88.81 114 LEU B C 1
ATOM 3367 O O . LEU B 1 114 ? 6.141 0.923 -12.445 1 88.81 114 LEU B O 1
ATOM 3371 N N . ARG B 1 115 ? 6.133 2.742 -11.133 1 92.06 115 ARG B N 1
ATOM 3372 C CA . ARG B 1 115 ? 7.129 2.148 -10.25 1 92.06 115 ARG B CA 1
ATOM 3373 C C . ARG B 1 115 ? 6.605 0.862 -9.625 1 92.06 115 ARG B C 1
ATOM 3375 O O . ARG B 1 115 ? 7.344 -0.116 -9.484 1 92.06 115 ARG B O 1
ATOM 3382 N N . CYS B 1 116 ? 5.402 0.94 -9.211 1 90.94 116 CYS B N 1
ATOM 3383 C CA . CYS B 1 116 ? 4.801 -0.245 -8.609 1 90.94 116 CYS B CA 1
ATOM 3384 C C . CYS B 1 116 ? 4.613 -1.348 -9.648 1 90.94 116 CYS B C 1
ATOM 3386 O O . CYS B 1 116 ? 4.91 -2.514 -9.383 1 90.94 116 CYS B O 1
ATOM 3388 N N . GLY B 1 117 ? 4.207 -1 -10.797 1 88.69 117 GLY B N 1
ATOM 3389 C CA . GLY B 1 117 ? 3.977 -1.964 -11.859 1 88.69 117 GLY B CA 1
ATOM 3390 C C . GLY B 1 117 ? 5.227 -2.719 -12.258 1 88.69 117 GLY B C 1
ATOM 3391 O O . GLY B 1 117 ? 5.203 -3.945 -12.391 1 88.69 117 GLY B O 1
ATOM 3392 N N . GLY B 1 118 ? 6.293 -1.993 -12.477 1 91.56 118 GLY B N 1
ATOM 3393 C CA . GLY B 1 118 ? 7.547 -2.646 -12.812 1 91.56 118 GLY B CA 1
ATOM 3394 C C . GLY B 1 118 ? 8 -3.635 -11.75 1 91.56 118 GLY B C 1
ATOM 3395 O O . GLY B 1 118 ? 8.508 -4.715 -12.078 1 91.56 118 GLY B O 1
ATOM 3396 N N . GLY B 1 119 ? 7.812 -3.281 -10.508 1 90.81 119 GLY B N 1
ATOM 3397 C CA . GLY B 1 119 ? 8.18 -4.172 -9.422 1 90.81 119 GLY B CA 1
ATOM 3398 C C . GLY B 1 119 ? 7.344 -5.441 -9.383 1 90.81 119 GLY B C 1
ATOM 3399 O O . GLY B 1 119 ? 7.875 -6.531 -9.156 1 90.81 119 GLY B O 1
ATOM 3400 N N . TYR B 1 120 ? 6.113 -5.301 -9.656 1 86.19 120 TYR B N 1
ATOM 3401 C CA . TYR B 1 120 ? 5.227 -6.461 -9.648 1 86.19 120 TYR B CA 1
ATOM 3402 C C . TYR B 1 120 ? 5.555 -7.402 -10.797 1 86.19 120 TYR B C 1
ATOM 3404 O O . TYR B 1 120 ? 5.5 -8.625 -10.641 1 86.19 120 TYR B O 1
ATOM 3412 N N . VAL B 1 121 ? 5.844 -6.859 -11.875 1 88.62 121 VAL B N 1
ATOM 3413 C CA . VAL B 1 121 ? 6.223 -7.691 -13.016 1 88.62 121 VAL B CA 1
ATOM 3414 C C . VAL B 1 121 ? 7.422 -8.562 -12.641 1 88.62 121 VAL B C 1
ATOM 3416 O O . VAL B 1 121 ? 7.438 -9.758 -12.922 1 88.62 121 VAL B O 1
ATOM 3419 N N . PHE B 1 122 ? 8.344 -7.969 -12.016 1 92 122 PHE B N 1
ATOM 3420 C CA . PHE B 1 122 ? 9.523 -8.711 -11.586 1 92 122 PHE B CA 1
ATOM 3421 C C . PHE B 1 122 ? 9.156 -9.75 -10.531 1 92 122 PHE B C 1
ATOM 3423 O O . PHE B 1 122 ? 9.562 -10.914 -10.633 1 92 122 PHE B O 1
ATOM 3430 N N . MET B 1 123 ? 8.359 -9.406 -9.594 1 85.25 123 MET B N 1
ATOM 3431 C CA . MET B 1 123 ? 8.008 -10.289 -8.484 1 85.25 123 MET B CA 1
ATOM 3432 C C . MET B 1 123 ? 7.215 -11.5 -8.977 1 85.25 123 MET B C 1
ATOM 3434 O O . MET B 1 123 ? 7.434 -12.617 -8.516 1 85.25 123 MET B O 1
ATOM 3438 N N . TYR B 1 124 ? 6.41 -11.273 -9.914 1 81.12 124 TYR B N 1
ATOM 3439 C CA . TYR B 1 124 ? 5.551 -12.344 -10.406 1 81.12 124 TYR B CA 1
ATOM 3440 C C . TYR B 1 124 ? 6.312 -13.273 -11.336 1 81.12 124 TYR B C 1
ATOM 3442 O O . TYR B 1 124 ? 5.93 -14.43 -11.523 1 81.12 124 TYR B O 1
ATOM 3450 N N . ASN B 1 125 ? 7.422 -12.852 -11.883 1 88 125 ASN B N 1
ATOM 3451 C CA . ASN B 1 125 ? 8.094 -13.641 -12.906 1 88 125 ASN B CA 1
ATOM 3452 C C . ASN B 1 125 ? 9.492 -14.07 -12.461 1 88 125 ASN B C 1
ATOM 3454 O O . ASN B 1 125 ? 10.219 -14.711 -13.219 1 88 125 ASN B O 1
ATOM 3458 N N . ILE B 1 126 ? 9.82 -13.758 -11.281 1 88.69 126 ILE B N 1
ATOM 3459 C CA . ILE B 1 126 ? 11.188 -13.969 -10.82 1 88.69 126 ILE B CA 1
ATOM 3460 C C . ILE B 1 126 ? 11.484 -15.469 -10.75 1 88.69 126 ILE B C 1
ATOM 3462 O O . ILE B 1 126 ? 12.57 -15.906 -11.141 1 88.69 126 ILE B O 1
ATOM 3466 N N . HIS B 1 127 ? 10.594 -16.234 -10.328 1 84.19 127 HIS B N 1
ATOM 3467 C CA . HIS B 1 127 ? 10.812 -17.672 -10.219 1 84.19 127 HIS B CA 1
ATOM 3468 C C . HIS B 1 127 ? 10.898 -18.328 -11.594 1 84.19 127 HIS B C 1
ATOM 3470 O O . HIS B 1 127 ? 11.773 -19.156 -11.836 1 84.19 127 HIS B O 1
ATOM 3476 N N . ASN B 1 128 ? 10.008 -17.922 -12.406 1 87 128 ASN B N 1
ATOM 3477 C CA . ASN B 1 128 ? 10.031 -18.422 -13.781 1 87 128 ASN B CA 1
ATOM 3478 C C . ASN B 1 128 ? 11.336 -18.047 -14.484 1 87 128 ASN B C 1
ATOM 3480 O O . ASN B 1 128 ? 11.875 -18.844 -15.25 1 87 128 ASN B O 1
ATOM 3484 N N . TYR B 1 129 ? 11.797 -16.953 -14.25 1 93.44 129 TYR B N 1
ATOM 3485 C CA . TYR B 1 129 ? 13.016 -16.469 -14.883 1 93.44 129 TYR B CA 1
ATOM 3486 C C . TYR B 1 129 ? 14.219 -17.297 -14.461 1 93.44 129 TYR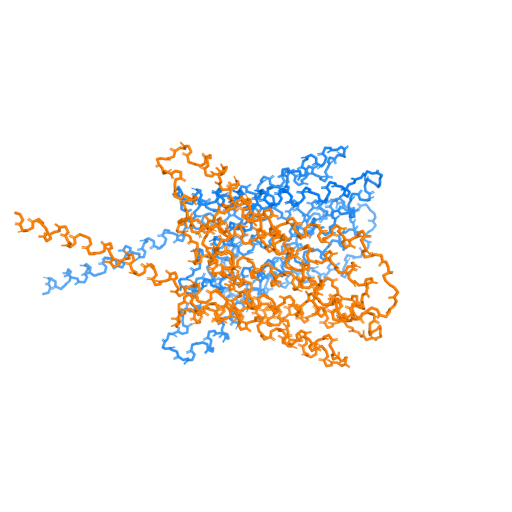 B C 1
ATOM 3488 O O . TYR B 1 129 ? 14.953 -17.812 -15.305 1 93.44 129 TYR B O 1
ATOM 3496 N N . PHE B 1 130 ? 14.406 -17.562 -13.203 1 92.62 130 PHE B N 1
ATOM 3497 C CA . PHE B 1 130 ? 15.594 -18.266 -12.727 1 92.62 130 PHE B CA 1
ATOM 3498 C C . PHE B 1 130 ? 15.477 -19.766 -13 1 92.62 130 PHE B C 1
ATOM 3500 O O . PHE B 1 130 ? 16.484 -20.422 -13.25 1 92.62 130 PHE B O 1
ATOM 3507 N N . HIS B 1 131 ? 14.25 -20.188 -12.977 1 90.56 131 HIS B N 1
ATOM 3508 C CA . HIS B 1 131 ? 14.055 -21.594 -13.32 1 90.56 131 HIS B CA 1
ATOM 3509 C C . HIS B 1 131 ? 14.383 -21.859 -14.789 1 90.56 131 HIS B C 1
ATOM 3511 O O . HIS B 1 131 ? 14.953 -22.891 -15.125 1 90.56 131 HIS B O 1
ATOM 3517 N N . ARG B 1 132 ? 14.086 -20.984 -15.625 1 91.62 132 ARG B N 1
ATOM 3518 C CA . ARG B 1 132 ? 14.273 -21.141 -17.062 1 91.62 132 ARG B CA 1
ATOM 3519 C C . ARG B 1 132 ? 15.734 -20.969 -17.453 1 91.62 132 ARG B C 1
ATOM 3521 O O . ARG B 1 132 ? 16.266 -21.75 -18.25 1 91.62 132 ARG B O 1
ATOM 3528 N N . TYR B 1 133 ? 16.406 -20.078 -16.938 1 93.44 133 TYR B N 1
ATOM 3529 C CA . TYR B 1 133 ? 17.734 -19.719 -17.406 1 93.44 133 TYR B CA 1
ATOM 3530 C C . TYR B 1 133 ? 18.812 -20.406 -16.547 1 93.44 133 TYR B C 1
ATOM 3532 O O . TYR B 1 133 ? 19.922 -20.641 -17.016 1 93.44 133 TYR B O 1
ATOM 3540 N N . TYR B 1 134 ? 18.375 -20.812 -15.281 1 94.19 134 TYR B N 1
ATOM 3541 C CA . TYR B 1 134 ? 19.328 -21.469 -14.391 1 94.19 134 TYR B CA 1
ATOM 3542 C C . TYR B 1 134 ? 18.656 -22.625 -13.633 1 94.19 134 TYR B C 1
ATOM 3544 O O . TYR B 1 134 ? 18.672 -22.641 -12.398 1 94.19 134 TYR B O 1
ATOM 3552 N N . PRO B 1 135 ? 18.062 -23.609 -14.172 1 87.44 135 PRO B N 1
ATOM 3553 C CA . PRO B 1 135 ? 17.281 -24.672 -13.547 1 87.44 135 PRO B CA 1
ATOM 3554 C C . PRO B 1 135 ? 18.094 -25.453 -12.5 1 87.44 135 PRO B C 1
ATOM 3556 O O . PRO B 1 135 ? 17.531 -25.906 -11.508 1 87.44 135 PRO B O 1
ATOM 3559 N N . GLY B 1 136 ? 19.203 -25.422 -12.352 1 88.44 136 GLY B N 1
ATOM 3560 C CA . GLY B 1 136 ? 20.016 -26.203 -11.43 1 88.44 136 GLY B CA 1
ATOM 3561 C C . GLY B 1 136 ? 20.562 -25.391 -10.273 1 88.44 136 GLY B C 1
ATOM 3562 O O . GLY B 1 136 ? 21.125 -25.938 -9.328 1 88.44 136 GLY B O 1
ATOM 3563 N N . TYR B 1 137 ? 20.391 -24.188 -10.352 1 91.56 137 TYR B N 1
ATOM 3564 C CA . TYR B 1 137 ? 20.875 -23.312 -9.281 1 91.56 137 TYR B CA 1
ATOM 3565 C C . TYR B 1 137 ? 19.828 -23.172 -8.18 1 91.56 137 TYR B C 1
ATOM 3567 O O . TYR B 1 137 ? 18.641 -23.078 -8.461 1 91.56 137 TYR B O 1
ATOM 3575 N N . PRO B 1 138 ? 20.203 -23.266 -6.934 1 90.31 138 PRO B N 1
ATOM 3576 C CA . PRO B 1 138 ? 19.25 -23.141 -5.828 1 90.31 138 PRO B CA 1
ATOM 3577 C C . PRO B 1 138 ? 18.781 -21.719 -5.617 1 90.31 138 PRO B C 1
ATOM 3579 O O . PRO B 1 138 ? 19.016 -21.125 -4.559 1 90.31 138 PRO B O 1
ATOM 3582 N N . TYR B 1 139 ? 18.047 -21.094 -6.52 1 88.81 139 TYR B N 1
ATOM 3583 C CA . TYR B 1 139 ? 17.609 -19.703 -6.492 1 88.81 139 TYR B CA 1
ATOM 3584 C C . TYR B 1 139 ? 16.547 -19.484 -5.422 1 88.81 139 TYR B C 1
ATOM 3586 O O . TYR B 1 139 ? 16.391 -18.375 -4.914 1 88.81 139 TYR B O 1
ATOM 3594 N N . GLU B 1 140 ? 15.773 -20.5 -5.074 1 80.44 140 GLU B N 1
ATOM 3595 C CA . GLU B 1 140 ? 14.68 -20.391 -4.113 1 80.44 140 GLU B CA 1
ATOM 3596 C C . GLU B 1 140 ? 15.188 -19.938 -2.746 1 80.44 140 GLU B C 1
ATOM 3598 O O . GLU B 1 140 ? 14.508 -19.188 -2.041 1 80.44 140 GLU B O 1
ATOM 3603 N N . HIS B 1 141 ? 16.344 -20.438 -2.484 1 81.88 141 HIS B N 1
ATOM 3604 C CA . HIS B 1 141 ? 16.922 -20.062 -1.204 1 81.88 141 HIS B CA 1
ATOM 3605 C C . HIS B 1 141 ? 17.203 -18.562 -1.143 1 81.88 141 HIS B C 1
ATOM 3607 O O . HIS B 1 141 ? 16.906 -17.906 -0.134 1 81.88 141 HIS B O 1
ATOM 3613 N N . PHE B 1 142 ? 17.703 -17.984 -2.193 1 85.88 142 PHE B N 1
ATOM 3614 C CA . PHE B 1 142 ? 18.031 -16.562 -2.248 1 85.88 142 PHE B CA 1
ATOM 3615 C C . PHE B 1 142 ? 16.766 -15.719 -2.307 1 85.88 142 PHE B C 1
ATOM 3617 O O . PHE B 1 142 ? 16.703 -14.648 -1.69 1 85.88 142 PHE B O 1
ATOM 3624 N N . MET B 1 143 ? 15.75 -16.297 -2.959 1 85.81 143 MET B N 1
ATOM 3625 C CA . MET B 1 143 ? 14.508 -15.539 -3.146 1 85.81 143 MET B CA 1
ATOM 3626 C C . MET B 1 143 ? 13.664 -15.57 -1.882 1 85.81 143 MET B C 1
ATOM 3628 O O . MET B 1 143 ? 12.727 -14.773 -1.738 1 85.81 143 MET B O 1
ATOM 3632 N N . THR B 1 144 ? 14 -16.406 -1.016 1 71.62 144 THR B N 1
ATOM 3633 C CA . THR B 1 144 ? 13.242 -16.5 0.228 1 71.62 144 THR B CA 1
ATOM 3634 C C . THR B 1 144 ? 13.664 -15.406 1.2 1 71.62 144 THR B C 1
ATOM 3636 O O . THR B 1 144 ? 12.82 -14.727 1.782 1 71.62 144 THR B O 1
ATOM 3639 N N . TRP B 1 145 ? 14.906 -15.141 1.31 1 77.56 145 TRP B N 1
ATOM 3640 C CA . TRP B 1 145 ? 15.312 -14.25 2.393 1 77.56 145 TRP B CA 1
ATOM 3641 C C . TRP B 1 145 ? 15.672 -12.867 1.854 1 77.56 145 TRP B C 1
ATOM 3643 O O . TRP B 1 145 ? 15.516 -11.859 2.551 1 77.56 145 TRP B O 1
ATOM 3653 N N . ILE B 1 146 ? 16.156 -12.711 0.621 1 86.31 146 ILE B N 1
ATOM 3654 C CA . ILE B 1 146 ? 16.641 -11.43 0.111 1 86.31 146 ILE B CA 1
ATOM 3655 C C . ILE B 1 146 ? 15.5 -10.422 0.05 1 86.31 146 ILE B C 1
ATOM 3657 O O . ILE B 1 146 ? 15.617 -9.312 0.573 1 86.31 146 ILE B O 1
ATOM 3661 N N . PRO B 1 147 ? 14.336 -10.789 -0.522 1 82.75 147 PRO B N 1
ATOM 3662 C CA . PRO B 1 147 ? 13.258 -9.805 -0.596 1 82.75 147 PRO B CA 1
ATOM 3663 C C . PRO B 1 147 ? 12.773 -9.352 0.78 1 82.75 147 PRO B C 1
ATOM 3665 O O . PRO B 1 147 ? 12.484 -8.172 0.978 1 82.75 147 PRO B O 1
ATOM 3668 N N . VAL B 1 148 ? 12.789 -10.219 1.685 1 74 148 VAL B N 1
ATOM 3669 C CA . VAL B 1 148 ? 12.258 -9.914 3.008 1 74 148 VAL B CA 1
ATOM 3670 C C . VAL B 1 148 ? 13.242 -9.031 3.773 1 74 148 VAL B C 1
ATOM 3672 O O . VAL B 1 148 ? 12.883 -7.965 4.273 1 74 148 VAL B O 1
ATOM 3675 N N . THR B 1 149 ? 14.43 -9.414 3.85 1 79.25 149 THR B N 1
ATOM 3676 C CA . THR B 1 149 ? 15.438 -8.711 4.629 1 79.25 149 THR B CA 1
ATOM 3677 C C . THR B 1 149 ? 15.75 -7.355 4 1 79.25 149 THR B C 1
ATOM 3679 O O . THR B 1 149 ? 15.75 -6.328 4.684 1 79.25 149 THR B O 1
ATOM 3682 N N . MET B 1 150 ? 15.969 -7.395 2.717 1 86.81 150 MET B N 1
ATOM 3683 C CA . MET B 1 150 ? 16.344 -6.152 2.047 1 86.81 150 MET B CA 1
ATOM 3684 C C . MET B 1 150 ? 15.125 -5.262 1.832 1 86.81 150 MET B C 1
ATOM 3686 O O . MET B 1 150 ? 15.258 -4.039 1.732 1 86.81 150 MET B O 1
ATOM 3690 N N . GLY B 1 151 ? 14 -5.91 1.802 1 83.31 151 GLY B N 1
ATOM 3691 C CA . GLY B 1 151 ? 12.773 -5.121 1.763 1 83.31 151 GLY B CA 1
ATOM 3692 C C . GLY B 1 151 ? 12.562 -4.281 3.008 1 83.31 151 GLY B C 1
ATOM 3693 O O . GLY B 1 151 ? 12.219 -3.102 2.914 1 83.31 151 GLY B O 1
ATOM 3694 N N . ILE B 1 152 ? 12.797 -4.867 4.086 1 76.88 152 ILE B N 1
ATOM 3695 C CA . ILE B 1 152 ? 12.68 -4.176 5.363 1 76.88 152 ILE B CA 1
ATOM 3696 C C . ILE B 1 152 ? 13.719 -3.057 5.441 1 76.88 152 ILE B C 1
ATOM 3698 O O . ILE B 1 152 ? 13.383 -1.91 5.746 1 76.88 152 ILE B O 1
ATOM 3702 N N . PHE B 1 153 ? 14.844 -3.449 5.137 1 84.12 153 PHE B N 1
ATOM 3703 C CA . PHE B 1 153 ? 15.945 -2.504 5.191 1 84.12 153 PHE B CA 1
ATOM 3704 C C . PHE B 1 153 ? 15.703 -1.323 4.258 1 84.12 153 PHE B C 1
ATOM 3706 O O . PHE B 1 153 ? 15.867 -0.168 4.652 1 84.12 153 PHE B O 1
ATOM 3713 N N . GLY B 1 154 ? 15.32 -1.604 3.088 1 89.25 154 GLY B N 1
ATOM 3714 C CA . GLY B 1 154 ? 15.086 -0.562 2.1 1 89.25 154 GLY B CA 1
ATOM 3715 C C . GLY B 1 154 ? 13.945 0.367 2.473 1 89.25 154 GLY B C 1
ATOM 3716 O O . GLY B 1 154 ? 14.055 1.586 2.33 1 89.25 154 GLY B O 1
ATOM 3717 N N . ALA B 1 155 ? 12.883 -0.18 2.938 1 87.62 155 ALA B N 1
ATOM 3718 C CA . ALA B 1 155 ? 11.719 0.616 3.309 1 87.62 155 ALA B CA 1
ATOM 3719 C C . ALA B 1 155 ? 12.055 1.592 4.434 1 87.62 155 ALA B C 1
ATOM 3721 O O . ALA B 1 155 ? 11.711 2.773 4.359 1 87.62 155 ALA B O 1
ATOM 3722 N N . LEU B 1 156 ? 12.695 1.156 5.387 1 84.12 156 LEU B N 1
ATOM 3723 C CA . LEU B 1 156 ? 13.039 1.995 6.531 1 84.12 156 LEU B CA 1
ATOM 3724 C C . LEU B 1 156 ? 14.094 3.025 6.148 1 84.12 156 LEU B C 1
ATOM 3726 O O . LEU B 1 156 ? 14.016 4.184 6.57 1 84.12 156 LEU B O 1
ATOM 3730 N N . LEU B 1 157 ? 15.016 2.527 5.395 1 89.81 157 LEU B N 1
ATOM 3731 C CA . LEU B 1 157 ? 16.047 3.449 4.918 1 89.81 157 LEU B CA 1
ATOM 3732 C C . LEU B 1 157 ? 15.422 4.57 4.094 1 89.81 157 LEU B C 1
ATOM 3734 O O . LEU B 1 157 ? 15.781 5.738 4.25 1 89.81 157 LEU B O 1
ATOM 3738 N N . GLY B 1 158 ? 14.57 4.184 3.254 1 92.44 158 GLY B N 1
ATOM 3739 C CA . GLY B 1 158 ? 13.883 5.184 2.451 1 92.44 158 GLY B CA 1
ATOM 3740 C C . GLY B 1 158 ? 13.117 6.191 3.285 1 92.44 158 GLY B C 1
ATOM 3741 O O . GLY B 1 158 ? 13.188 7.398 3.037 1 92.44 158 GLY B O 1
ATOM 3742 N N . GLY B 1 159 ? 12.375 5.707 4.246 1 91.31 159 GLY 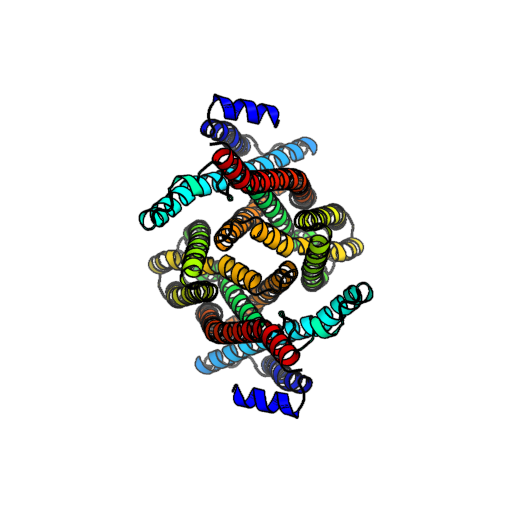B N 1
ATOM 3743 C CA . GLY B 1 159 ? 11.641 6.594 5.133 1 91.31 159 GLY B CA 1
ATOM 3744 C C . GLY B 1 159 ? 12.531 7.547 5.898 1 91.31 159 GLY B C 1
ATOM 3745 O O . GLY B 1 159 ? 12.242 8.742 5.988 1 91.31 159 GLY B O 1
ATOM 3746 N N . MET B 1 160 ? 13.547 7.07 6.348 1 89.06 160 MET B N 1
ATOM 3747 C CA . MET B 1 160 ? 14.477 7.879 7.125 1 89.06 160 MET B CA 1
ATOM 3748 C C . MET B 1 160 ? 15.148 8.93 6.25 1 89.06 160 MET B C 1
ATOM 3750 O O . MET B 1 160 ? 15.25 10.094 6.633 1 89.06 160 MET B O 1
ATOM 3754 N N . LEU B 1 161 ? 15.586 8.492 5.137 1 92.94 161 LEU B N 1
ATOM 3755 C CA . LEU B 1 161 ? 16.266 9.406 4.227 1 92.94 161 LEU B CA 1
ATOM 3756 C C . LEU B 1 161 ? 15.32 10.484 3.719 1 92.94 161 LEU B C 1
ATOM 3758 O O . LEU B 1 161 ? 15.711 11.633 3.545 1 92.94 161 LEU B O 1
ATOM 3762 N N . ALA B 1 162 ? 14.133 10.055 3.5 1 95.19 162 ALA B N 1
ATOM 3763 C CA . ALA B 1 162 ? 13.141 11.008 3 1 95.19 162 ALA B CA 1
ATOM 3764 C C . ALA B 1 162 ? 12.82 12.062 4.051 1 95.19 162 ALA B C 1
ATOM 3766 O O . ALA B 1 162 ? 12.711 13.25 3.73 1 95.19 162 ALA B O 1
ATOM 3767 N N . ASP B 1 163 ? 12.625 11.672 5.262 1 91.25 163 ASP B N 1
ATOM 3768 C CA . ASP B 1 163 ? 12.352 12.633 6.328 1 91.25 163 ASP B CA 1
ATOM 3769 C C . ASP B 1 163 ? 13.539 13.57 6.539 1 91.25 163 ASP B C 1
ATOM 3771 O O . ASP B 1 163 ? 13.352 14.766 6.766 1 91.25 163 ASP B O 1
ATOM 3775 N N . LYS B 1 164 ? 14.68 12.992 6.461 1 90.94 164 LYS B N 1
ATOM 3776 C CA . LYS B 1 164 ? 15.875 13.812 6.594 1 90.94 164 LYS B CA 1
ATOM 3777 C C . LYS B 1 164 ? 15.984 14.82 5.445 1 90.94 164 LYS B C 1
ATOM 3779 O O . LYS B 1 164 ? 16.297 15.992 5.668 1 90.94 164 LYS B O 1
ATOM 3784 N N . ALA B 1 165 ? 15.781 14.375 4.32 1 94 165 ALA B N 1
ATOM 3785 C CA . ALA B 1 165 ? 15.836 15.25 3.156 1 94 165 ALA B CA 1
ATOM 3786 C C . ALA B 1 165 ? 14.758 16.328 3.238 1 94 165 ALA B C 1
ATOM 3788 O O . ALA B 1 165 ? 14.977 17.469 2.818 1 94 165 ALA B O 1
ATOM 3789 N N . ALA B 1 166 ? 13.648 15.93 3.688 1 92.62 166 ALA B N 1
ATOM 3790 C CA . ALA B 1 166 ? 12.555 16.891 3.836 1 92.62 166 ALA B CA 1
ATOM 3791 C C . ALA B 1 166 ? 12.898 17.953 4.875 1 92.62 166 ALA B C 1
ATOM 3793 O O . ALA B 1 166 ? 12.461 19.109 4.77 1 92.62 166 ALA B O 1
ATOM 3794 N N . TYR B 1 167 ? 13.602 17.531 5.855 1 89.69 167 TYR B N 1
ATOM 3795 C CA . TYR B 1 167 ? 14.039 18.453 6.891 1 89.69 167 TYR B CA 1
ATOM 3796 C C . TYR B 1 167 ? 14.922 19.547 6.297 1 89.69 167 TYR B C 1
ATOM 3798 O O . TYR B 1 167 ? 14.805 20.719 6.672 1 89.69 167 TYR B O 1
ATOM 3806 N N . TYR B 1 168 ? 15.719 19.203 5.336 1 90.88 168 TYR B N 1
ATOM 3807 C CA . TYR B 1 168 ? 16.688 20.156 4.781 1 90.88 168 TYR B CA 1
ATOM 3808 C C . TYR B 1 168 ? 16.109 20.891 3.58 1 90.88 168 TYR B C 1
ATOM 3810 O O . TYR B 1 168 ? 16.391 22.062 3.371 1 90.88 168 TYR B O 1
ATOM 3818 N N . ARG B 1 169 ? 15.344 20.234 2.754 1 92.94 169 ARG B N 1
ATOM 3819 C CA . ARG B 1 169 ? 14.93 20.828 1.489 1 92.94 169 ARG B CA 1
ATOM 3820 C C . ARG B 1 169 ? 13.406 20.844 1.362 1 92.94 169 ARG B C 1
ATOM 3822 O O . ARG B 1 169 ? 12.875 21.078 0.276 1 92.94 169 ARG B O 1
ATOM 3829 N N . GLY B 1 170 ? 12.75 20.484 2.396 1 92.31 170 GLY B N 1
ATOM 3830 C CA . GLY B 1 170 ? 11.297 20.5 2.367 1 92.31 170 GLY B CA 1
ATOM 3831 C C . GLY B 1 170 ? 10.711 19.406 1.495 1 92.31 170 GLY B C 1
ATOM 3832 O O . GLY B 1 170 ? 11.234 18.281 1.445 1 92.31 170 GLY B O 1
ATOM 3833 N N . TYR B 1 171 ? 9.586 19.75 0.863 1 93.12 171 TYR B N 1
ATOM 3834 C CA . TYR B 1 171 ? 8.836 18.812 0.034 1 93.12 171 TYR B CA 1
ATOM 3835 C C . TYR B 1 171 ? 9.695 18.297 -1.112 1 93.12 171 TYR B C 1
ATOM 3837 O O . TYR B 1 171 ? 9.633 17.109 -1.459 1 93.12 171 TYR B O 1
ATOM 3845 N N . ILE B 1 172 ? 10.578 19.141 -1.667 1 95.06 172 ILE B N 1
ATOM 3846 C CA . ILE B 1 172 ? 11.406 18.781 -2.812 1 95.06 172 ILE B CA 1
ATOM 3847 C C . ILE B 1 172 ? 12.438 17.734 -2.396 1 95.06 172 ILE B C 1
ATOM 3849 O O . ILE B 1 172 ? 12.844 16.906 -3.205 1 95.06 172 ILE B O 1
ATOM 3853 N N . GLY B 1 173 ? 12.828 17.781 -1.168 1 95.5 173 GLY B N 1
ATOM 3854 C CA . GLY B 1 173 ? 13.742 16.781 -0.644 1 95.5 173 GLY B CA 1
ATOM 3855 C C . GLY B 1 173 ? 13.188 15.367 -0.729 1 95.5 173 GLY B C 1
ATOM 3856 O O . GLY B 1 173 ? 13.914 14.43 -1.071 1 95.5 173 GLY B O 1
ATOM 3857 N N . ARG B 1 174 ? 11.961 15.211 -0.45 1 94.56 174 ARG B N 1
ATOM 3858 C CA . ARG B 1 174 ? 11.297 13.914 -0.543 1 94.56 174 ARG B CA 1
ATOM 3859 C C . ARG B 1 174 ? 11.281 13.406 -1.983 1 94.56 174 ARG B C 1
ATOM 3861 O O . ARG B 1 174 ? 11.477 12.219 -2.232 1 94.56 174 ARG B O 1
ATOM 3868 N N . LEU B 1 175 ? 11.047 14.328 -2.883 1 96.62 175 LEU B N 1
ATOM 3869 C CA . LEU B 1 175 ? 10.977 13.953 -4.289 1 96.62 175 LEU B CA 1
ATOM 3870 C C . LEU B 1 175 ? 12.352 13.531 -4.809 1 96.62 175 LEU B C 1
ATOM 3872 O O . LEU B 1 175 ? 12.453 12.648 -5.66 1 96.62 175 LEU B O 1
ATOM 3876 N N . TYR B 1 176 ? 13.359 14.133 -4.227 1 96.81 176 TYR B N 1
ATOM 3877 C CA . TYR B 1 176 ? 14.719 13.734 -4.594 1 96.81 176 TYR B CA 1
ATOM 3878 C C . TYR B 1 176 ? 15 12.297 -4.164 1 96.81 176 TYR B C 1
ATOM 3880 O O . TYR B 1 176 ? 15.57 11.523 -4.93 1 96.81 176 TYR B O 1
ATOM 3888 N N . ILE B 1 177 ? 14.641 11.984 -2.965 1 96.88 177 ILE B N 1
ATOM 3889 C CA . ILE B 1 177 ? 14.875 10.633 -2.473 1 96.88 177 ILE B CA 1
ATOM 3890 C C . ILE B 1 177 ? 14.07 9.633 -3.295 1 96.88 177 ILE B C 1
ATOM 3892 O O . ILE B 1 177 ? 14.547 8.539 -3.6 1 96.88 177 ILE B O 1
ATOM 3896 N N . PHE B 1 178 ? 12.805 10.039 -3.635 1 97.31 178 PHE B N 1
ATOM 3897 C CA . PHE B 1 178 ? 11.977 9.227 -4.516 1 97.31 178 PHE B CA 1
ATOM 3898 C C . PHE B 1 178 ? 12.68 8.969 -5.84 1 97.31 178 PHE B C 1
ATOM 3900 O O . PHE B 1 178 ? 12.773 7.82 -6.289 1 97.31 178 PHE B O 1
ATOM 3907 N N . SER B 1 179 ? 13.281 9.961 -6.438 1 97.44 179 SER B N 1
ATOM 3908 C CA . SER B 1 179 ? 13.961 9.875 -7.723 1 97.44 179 SER B CA 1
ATOM 3909 C C . SER B 1 179 ? 15.242 9.047 -7.609 1 97.44 179 SER B C 1
ATOM 3911 O O . SER B 1 179 ? 15.547 8.234 -8.484 1 97.44 179 SER B O 1
ATOM 3913 N N . ILE B 1 180 ? 15.961 9.219 -6.57 1 97.31 180 ILE B N 1
ATOM 3914 C CA . ILE B 1 180 ? 17.219 8.508 -6.359 1 97.31 180 ILE B CA 1
ATOM 3915 C C . ILE B 1 180 ? 16.938 7.016 -6.191 1 97.31 180 ILE B C 1
ATOM 3917 O O . ILE B 1 180 ? 17.688 6.172 -6.695 1 97.31 180 ILE B O 1
ATOM 3921 N N . SER B 1 181 ? 15.922 6.711 -5.461 1 96.75 181 SER B N 1
ATOM 3922 C CA . SER B 1 181 ? 15.562 5.312 -5.262 1 96.75 181 SER B CA 1
ATOM 3923 C C . SER B 1 181 ? 15.273 4.617 -6.59 1 96.75 181 SER B C 1
ATOM 3925 O O . SER B 1 181 ? 15.695 3.479 -6.801 1 96.75 181 SER B O 1
ATOM 3927 N N . ILE B 1 182 ? 14.547 5.301 -7.488 1 97.38 182 ILE B N 1
ATOM 3928 C CA . ILE B 1 182 ? 14.234 4.719 -8.789 1 97.38 182 ILE B CA 1
ATOM 3929 C C . ILE B 1 182 ? 15.5 4.633 -9.641 1 97.38 182 ILE B C 1
ATOM 3931 O O . ILE B 1 182 ? 15.758 3.613 -10.281 1 97.38 182 ILE B O 1
ATOM 3935 N N . PHE B 1 183 ? 16.281 5.656 -9.594 1 97.75 183 PHE B N 1
ATOM 3936 C CA . PHE B 1 183 ? 17.5 5.738 -10.406 1 97.75 183 PHE B CA 1
ATOM 3937 C C . PHE B 1 183 ? 18.453 4.605 -10.062 1 97.75 183 PHE B C 1
ATOM 3939 O O . PHE B 1 183 ? 18.984 3.938 -10.953 1 97.75 183 PHE B O 1
ATOM 3946 N N . VAL B 1 184 ? 18.672 4.402 -8.789 1 97.75 184 VAL B N 1
ATOM 3947 C CA . VAL B 1 184 ? 19.609 3.383 -8.336 1 97.75 184 VAL B CA 1
ATOM 3948 C C . VAL B 1 184 ? 19.078 1.994 -8.695 1 97.75 184 VAL B C 1
ATOM 3950 O O . VAL B 1 184 ? 19.859 1.088 -9 1 97.75 184 VAL B O 1
ATOM 3953 N N . SER B 1 185 ? 17.812 1.801 -8.719 1 97.5 185 SER B N 1
ATOM 3954 C CA . SER B 1 185 ? 17.203 0.499 -8.977 1 97.5 185 SER B CA 1
ATOM 3955 C C . SER B 1 185 ? 17.344 0.096 -10.438 1 97.5 185 SER B C 1
ATOM 3957 O O . SER B 1 185 ? 17.359 -1.094 -10.758 1 97.5 185 SER B O 1
ATOM 3959 N N . ILE B 1 186 ? 17.469 1.062 -11.32 1 97.31 186 ILE B N 1
ATOM 3960 C CA . ILE B 1 186 ? 17.453 0.788 -12.758 1 97.31 186 ILE B CA 1
ATOM 3961 C C . ILE B 1 186 ? 18.703 -0.022 -13.133 1 97.31 186 ILE B C 1
ATOM 3963 O O . ILE B 1 186 ? 18.578 -1.149 -13.617 1 97.31 186 ILE B O 1
ATOM 3967 N N . PRO B 1 187 ? 19.906 0.444 -12.867 1 97.75 187 PRO B N 1
ATOM 3968 C CA . PRO B 1 187 ? 21.078 -0.347 -13.234 1 97.75 187 PRO B CA 1
ATOM 3969 C C . PRO B 1 187 ? 21.172 -1.666 -12.469 1 97.75 187 PRO B C 1
ATOM 3971 O O . PRO B 1 187 ? 21.641 -2.67 -13.016 1 97.75 187 PRO B O 1
ATOM 3974 N N . LEU B 1 188 ? 20.766 -1.712 -11.297 1 98.12 188 LEU B N 1
ATOM 3975 C CA . LEU B 1 188 ? 20.812 -2.934 -10.5 1 98.12 188 LEU B CA 1
ATOM 3976 C C . LEU B 1 188 ? 19.844 -3.979 -11.055 1 98.12 188 LEU B C 1
ATOM 3978 O O . LEU B 1 188 ? 20.172 -5.168 -11.086 1 98.12 188 LEU B O 1
ATOM 3982 N N . SER B 1 189 ? 18.688 -3.48 -11.461 1 97.5 189 SER B N 1
ATOM 3983 C CA . SER B 1 189 ? 17.719 -4.398 -12.047 1 97.5 189 SER B CA 1
ATOM 3984 C C . SER B 1 189 ? 18.219 -4.988 -13.352 1 97.5 189 SER B C 1
ATOM 3986 O O . SER B 1 189 ? 17.969 -6.156 -13.656 1 97.5 189 SER B O 1
ATOM 3988 N N . ILE B 1 190 ? 18.906 -4.199 -14.141 1 97.19 190 ILE B N 1
ATOM 3989 C CA . ILE B 1 190 ? 19.531 -4.699 -15.367 1 97.19 190 ILE B CA 1
ATOM 3990 C C . ILE B 1 190 ? 20.594 -5.73 -15.023 1 97.19 190 ILE B C 1
ATOM 3992 O O . ILE B 1 190 ? 20.703 -6.77 -15.672 1 97.19 190 ILE B O 1
ATOM 3996 N N . GLY B 1 191 ? 21.359 -5.469 -13.984 1 97 191 GLY B N 1
ATOM 3997 C CA . GLY B 1 191 ? 22.406 -6.387 -13.539 1 97 191 GLY B CA 1
ATOM 3998 C C . GLY B 1 191 ? 21.859 -7.727 -13.094 1 97 191 GLY B C 1
ATOM 3999 O O . GLY B 1 191 ? 22.453 -8.773 -13.367 1 97 191 GLY B O 1
ATOM 4000 N N . VAL B 1 192 ? 20.719 -7.688 -12.438 1 96.69 192 VAL B N 1
ATOM 4001 C CA . VAL B 1 192 ? 20.094 -8.922 -11.953 1 96.69 192 VAL B CA 1
ATOM 4002 C C . VAL B 1 192 ? 19.719 -9.805 -13.141 1 96.69 192 VAL B C 1
ATOM 4004 O O . VAL B 1 192 ? 19.859 -11.023 -13.086 1 96.69 192 VAL B O 1
ATOM 4007 N N . LEU B 1 193 ? 19.281 -9.18 -14.234 1 95.69 193 LEU B N 1
ATOM 4008 C CA . LEU B 1 193 ? 18.781 -9.93 -15.375 1 95.69 193 LEU B CA 1
ATOM 4009 C C . LEU B 1 193 ? 19.906 -10.305 -16.328 1 95.69 193 LEU B C 1
ATOM 4011 O O . LEU B 1 193 ? 19.75 -11.211 -17.156 1 95.69 193 LEU B O 1
ATOM 4015 N N . TYR B 1 194 ? 21.062 -9.672 -16.203 1 93.5 194 TYR B N 1
ATOM 4016 C CA . TYR B 1 194 ? 22.125 -9.891 -17.188 1 93.5 194 TYR B CA 1
ATOM 4017 C C . TYR B 1 194 ? 23.25 -10.719 -16.578 1 93.5 194 TYR B C 1
ATOM 4019 O O . TYR B 1 194 ? 23.938 -11.445 -17.297 1 93.5 194 TYR B O 1
ATOM 4027 N N . LEU B 1 195 ? 23.438 -10.688 -15.359 1 95.31 195 LEU B N 1
ATOM 4028 C CA . LEU B 1 195 ? 24.547 -11.391 -14.727 1 95.31 195 LEU B CA 1
ATOM 4029 C C . LEU B 1 195 ? 24.172 -12.836 -14.43 1 95.31 195 LEU B C 1
ATOM 4031 O O . LEU B 1 195 ? 23 -13.148 -14.203 1 95.31 195 LEU B O 1
ATOM 4035 N N . ASP B 1 196 ? 25.125 -13.664 -14.375 1 94.94 196 ASP B N 1
ATOM 4036 C CA . ASP B 1 196 ? 24.953 -15.07 -14.031 1 94.94 196 ASP B CA 1
ATOM 4037 C C . ASP B 1 196 ? 25.109 -15.289 -12.523 1 94.94 196 ASP B C 1
ATOM 4039 O O . ASP B 1 196 ? 25.766 -14.492 -11.844 1 94.94 196 ASP B O 1
ATOM 4043 N N . PRO B 1 197 ? 24.578 -16.375 -12.078 1 93.88 197 PRO B N 1
ATOM 4044 C CA . PRO B 1 197 ? 24.812 -16.719 -10.672 1 93.88 197 PRO B CA 1
ATOM 4045 C C . PRO B 1 197 ? 26.281 -16.984 -10.367 1 93.88 197 PRO B C 1
ATOM 4047 O O . PRO B 1 197 ? 27 -17.516 -11.203 1 93.88 197 PRO B O 1
ATOM 4050 N N . PRO B 1 198 ? 26.781 -16.547 -9.227 1 94.19 198 PRO B N 1
ATOM 4051 C CA . PRO B 1 198 ? 26.062 -16 -8.078 1 94.19 198 PRO B CA 1
ATOM 4052 C C . PRO B 1 198 ? 25.953 -14.477 -8.109 1 94.19 198 PRO B C 1
ATOM 4054 O O . PRO B 1 198 ? 25.359 -13.875 -7.219 1 94.19 198 PRO B O 1
ATOM 4057 N N . TRP B 1 199 ? 26.516 -13.859 -9.117 1 95.44 199 TRP B N 1
ATOM 4058 C CA . TRP B 1 199 ? 26.594 -12.398 -9.203 1 95.44 199 TRP B CA 1
ATOM 4059 C C . TRP B 1 199 ? 25.219 -11.773 -9.289 1 95.44 199 TRP B C 1
ATOM 4061 O O . TRP B 1 199 ? 24.984 -10.688 -8.758 1 95.44 199 TRP B O 1
ATOM 4071 N N . CYS B 1 200 ? 24.25 -12.422 -9.992 1 96.12 200 CYS B N 1
ATOM 4072 C CA . CYS B 1 200 ? 22.906 -11.883 -10.094 1 96.12 200 CYS B CA 1
ATOM 4073 C C . CYS B 1 200 ? 22.25 -11.773 -8.719 1 96.12 200 CYS B C 1
ATOM 4075 O O . CYS B 1 200 ? 21.531 -10.82 -8.445 1 96.12 200 CYS B O 1
ATOM 4077 N N . PHE B 1 201 ? 22.609 -12.656 -7.809 1 95.5 201 PHE B N 1
ATOM 4078 C CA . PHE B 1 201 ? 22.031 -12.641 -6.473 1 95.5 201 PHE B CA 1
ATOM 4079 C C . PHE B 1 201 ? 22.734 -11.617 -5.59 1 95.5 201 PHE B C 1
ATOM 4081 O O . PHE B 1 201 ? 22.109 -11.008 -4.723 1 95.5 201 PHE B O 1
ATOM 4088 N N . ILE B 1 202 ? 23.938 -11.469 -5.84 1 96.19 202 ILE B N 1
ATOM 4089 C CA . ILE B 1 202 ? 24.688 -10.453 -5.094 1 96.19 202 ILE B CA 1
ATOM 4090 C C . ILE B 1 202 ? 24.156 -9.062 -5.453 1 96.19 202 ILE B C 1
ATOM 4092 O O . ILE B 1 202 ? 23.984 -8.211 -4.578 1 96.19 202 ILE B O 1
ATOM 4096 N N . VAL B 1 203 ? 23.859 -8.867 -6.684 1 97.19 203 VAL B N 1
ATOM 4097 C CA . VAL B 1 203 ? 23.328 -7.59 -7.145 1 97.19 203 VAL B CA 1
ATOM 4098 C C . VAL B 1 203 ? 21.859 -7.449 -6.715 1 97.19 203 VAL B C 1
ATOM 4100 O O . VAL B 1 203 ? 21.375 -6.336 -6.512 1 97.19 203 VAL B O 1
ATOM 4103 N N . LEU B 1 204 ? 21.266 -8.578 -6.555 1 96.75 204 LEU B N 1
ATOM 4104 C CA . LEU B 1 204 ? 19.859 -8.594 -6.137 1 96.75 204 LEU B CA 1
ATOM 4105 C C . LEU B 1 204 ? 19.703 -7.996 -4.746 1 96.75 204 LEU B C 1
ATOM 4107 O O . LEU B 1 204 ? 18.672 -7.391 -4.438 1 96.75 204 LEU B O 1
ATOM 4111 N N . ILE B 1 205 ? 20.719 -8.078 -3.963 1 95.62 205 ILE B N 1
ATOM 4112 C CA . ILE B 1 205 ? 20.688 -7.594 -2.586 1 95.62 205 ILE B CA 1
ATOM 4113 C C . ILE B 1 205 ? 20.484 -6.082 -2.576 1 95.62 205 ILE B C 1
ATOM 4115 O O . ILE B 1 205 ? 19.469 -5.582 -2.08 1 95.62 205 ILE B O 1
ATOM 4119 N N . PRO B 1 206 ? 21.344 -5.324 -3.168 1 96.44 206 PRO B N 1
ATOM 4120 C CA . PRO B 1 206 ? 21.109 -3.879 -3.195 1 96.44 206 PRO B CA 1
ATOM 4121 C C . PRO B 1 206 ? 19.906 -3.494 -4.059 1 96.44 206 PRO B C 1
ATOM 4123 O O . PRO B 1 206 ? 19.297 -2.451 -3.828 1 96.44 206 PRO B O 1
ATOM 4126 N N . ASN B 1 207 ? 19.562 -4.328 -5.004 1 96.56 207 ASN B N 1
ATOM 4127 C CA . ASN B 1 207 ? 18.406 -4.035 -5.844 1 96.56 207 ASN B CA 1
ATOM 4128 C C . ASN B 1 207 ? 17.109 -4.043 -5.039 1 96.56 207 ASN B C 1
ATOM 4130 O O . ASN B 1 207 ? 16.312 -3.117 -5.141 1 96.56 207 ASN B O 1
ATOM 4134 N N . PHE B 1 208 ? 17 -5.031 -4.238 1 94.25 208 PHE B N 1
ATOM 4135 C CA . PHE B 1 208 ? 15.789 -5.121 -3.434 1 94.25 208 PHE B CA 1
ATOM 4136 C C . PHE B 1 208 ? 15.734 -4 -2.402 1 94.25 208 PHE B C 1
ATOM 4138 O O . PHE B 1 208 ? 14.664 -3.477 -2.1 1 94.25 208 PHE B O 1
ATOM 4145 N N . ALA B 1 209 ? 16.844 -3.609 -1.903 1 92.62 209 ALA B N 1
ATOM 4146 C CA . ALA B 1 209 ? 16.891 -2.482 -0.977 1 92.62 209 AL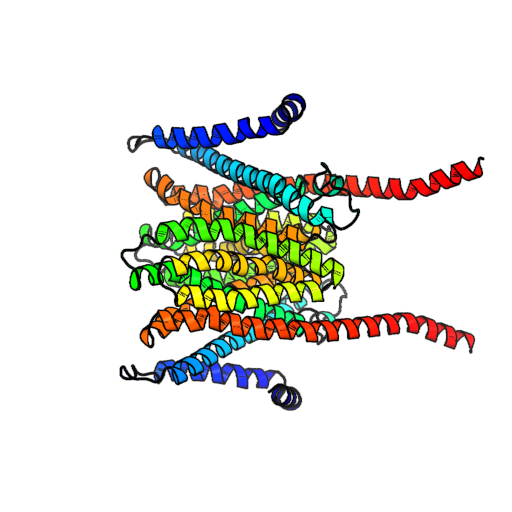A B CA 1
ATOM 4147 C C . ALA B 1 209 ? 16.453 -1.19 -1.663 1 92.62 209 ALA B C 1
ATOM 4149 O O . ALA B 1 209 ? 15.648 -0.43 -1.117 1 92.62 209 ALA B O 1
ATOM 4150 N N . ALA B 1 210 ? 16.906 -1.031 -2.846 1 94.31 210 ALA B N 1
ATOM 4151 C CA . ALA B 1 210 ? 16.609 0.183 -3.598 1 94.31 210 ALA B CA 1
ATOM 4152 C C . ALA B 1 210 ? 15.148 0.209 -4.035 1 94.31 210 ALA B C 1
ATOM 4154 O O . ALA B 1 210 ? 14.5 1.257 -3.994 1 94.31 210 ALA B O 1
ATOM 4155 N N . ILE B 1 211 ? 14.625 -0.915 -4.398 1 91.5 211 ILE B N 1
ATOM 4156 C CA . ILE B 1 211 ? 13.273 -0.963 -4.945 1 91.5 211 ILE B CA 1
ATOM 4157 C C . ILE B 1 211 ? 12.258 -0.783 -3.822 1 91.5 211 ILE B C 1
ATOM 4159 O O . ILE B 1 211 ? 11.141 -0.305 -4.055 1 91.5 211 ILE B O 1
ATOM 4163 N N . GLU B 1 212 ? 12.641 -1.016 -2.6 1 89.5 212 GLU B N 1
ATOM 4164 C CA . GLU B 1 212 ? 11.68 -0.929 -1.504 1 89.5 212 GLU B CA 1
ATOM 4165 C C . GLU B 1 212 ? 11.719 0.446 -0.842 1 89.5 212 GLU B C 1
ATOM 4167 O O . GLU B 1 212 ? 10.875 0.763 -0.006 1 89.5 212 GLU B O 1
ATOM 4172 N N . MET B 1 213 ? 12.531 1.31 -1.266 1 93 213 MET B N 1
ATOM 4173 C CA . MET B 1 213 ? 12.695 2.635 -0.674 1 93 213 MET B CA 1
ATOM 4174 C C . MET B 1 213 ? 11.57 3.566 -1.096 1 93 213 MET B C 1
ATOM 4176 O O . MET B 1 213 ? 11.25 4.523 -0.386 1 93 213 MET B O 1
ATOM 4180 N N . TRP B 1 214 ? 10.797 3.309 -2.021 1 92.38 214 TRP B N 1
ATOM 4181 C CA . TRP B 1 214 ? 9.953 4.289 -2.695 1 92.38 214 TRP B CA 1
ATOM 4182 C C . TRP B 1 214 ? 8.594 4.402 -2.006 1 92.38 214 TRP B C 1
ATOM 4184 O O . TRP B 1 214 ? 7.98 5.469 -2 1 92.38 214 TRP B O 1
ATOM 4194 N N . GLY B 1 215 ? 8.047 3.352 -1.468 1 92.12 215 GLY B N 1
ATOM 4195 C CA . GLY B 1 215 ? 6.648 3.273 -1.074 1 92.12 215 GLY B CA 1
ATOM 4196 C C . GLY B 1 215 ? 6.254 4.332 -0.062 1 92.12 215 GLY B C 1
ATOM 4197 O O . GLY B 1 215 ? 5.332 5.113 -0.3 1 92.12 215 GLY B O 1
ATOM 4198 N N . SER B 1 216 ? 6.953 4.379 0.985 1 92.94 216 SER B N 1
ATOM 4199 C CA . SER B 1 216 ? 6.641 5.328 2.047 1 92.94 216 SER B CA 1
ATOM 4200 C C . SER B 1 216 ? 6.895 6.762 1.597 1 92.94 216 SER B C 1
ATOM 4202 O O . SER B 1 216 ? 6.168 7.68 1.988 1 92.94 216 SER B O 1
ATOM 4204 N N . VAL B 1 217 ? 7.859 6.867 0.764 1 95.5 217 VAL B N 1
ATOM 4205 C CA . VAL B 1 217 ? 8.211 8.195 0.273 1 95.5 217 VAL B CA 1
ATOM 4206 C C . VAL B 1 217 ? 7.098 8.727 -0.625 1 95.5 217 VAL B C 1
ATOM 4208 O O . VAL B 1 217 ? 6.672 9.875 -0.485 1 95.5 217 VAL B O 1
ATOM 4211 N N . ALA B 1 218 ? 6.629 7.852 -1.444 1 95.69 218 ALA B N 1
ATOM 4212 C CA . ALA B 1 218 ? 5.547 8.242 -2.346 1 95.69 218 ALA B CA 1
ATOM 4213 C C . ALA B 1 218 ? 4.281 8.586 -1.567 1 95.69 218 ALA B C 1
ATOM 4215 O O . ALA B 1 218 ? 3.609 9.578 -1.87 1 95.69 218 ALA B O 1
ATOM 4216 N N . MET B 1 219 ? 4.012 7.863 -0.589 1 95.5 219 MET B N 1
ATOM 4217 C CA . MET B 1 219 ? 2.811 8.086 0.207 1 95.5 219 MET B CA 1
ATOM 4218 C C . MET B 1 219 ? 2.895 9.414 0.953 1 95.5 219 MET B C 1
ATOM 4220 O O . MET B 1 219 ? 1.923 10.172 0.99 1 95.5 219 MET B O 1
ATOM 4224 N N . SER B 1 220 ? 3.994 9.633 1.512 1 95.06 220 SER B N 1
ATOM 4225 C CA . SER B 1 220 ? 4.156 10.891 2.238 1 95.06 220 SER B CA 1
ATOM 4226 C C . SER B 1 220 ? 4.102 12.086 1.296 1 95.06 220 SER B C 1
ATOM 4228 O O . SER B 1 220 ? 3.584 13.148 1.657 1 95.06 220 SER B O 1
ATOM 4230 N N . ALA B 1 221 ? 4.645 11.883 0.128 1 94.94 221 ALA B N 1
ATOM 4231 C CA . ALA B 1 221 ? 4.57 12.953 -0.861 1 94.94 221 ALA B CA 1
ATOM 4232 C C . ALA B 1 221 ? 3.125 13.242 -1.258 1 94.94 221 ALA B C 1
ATOM 4234 O O . ALA B 1 221 ? 2.74 14.398 -1.442 1 94.94 221 ALA B O 1
ATOM 4235 N N . VAL B 1 222 ? 2.344 12.234 -1.341 1 93.25 222 VAL B N 1
ATOM 4236 C CA . VAL B 1 222 ? 0.939 12.375 -1.713 1 93.25 222 VAL B CA 1
ATOM 4237 C C . VAL B 1 222 ? 0.177 13.094 -0.604 1 93.25 222 VAL B C 1
ATOM 4239 O O . VAL B 1 222 ? -0.591 14.023 -0.873 1 93.25 222 VAL B O 1
ATOM 4242 N N . VAL B 1 223 ? 0.48 12.742 0.59 1 91.75 223 VAL B N 1
ATOM 4243 C CA . VAL B 1 223 ? -0.224 13.312 1.731 1 91.75 223 VAL B CA 1
ATOM 4244 C C . VAL B 1 223 ? 0.136 14.789 1.87 1 91.75 223 VAL B C 1
ATOM 4246 O O . VAL B 1 223 ? -0.731 15.625 2.143 1 91.75 223 VAL B O 1
ATOM 4249 N N . GLU B 1 224 ? 1.36 15.023 1.703 1 90.5 224 GLU B N 1
ATOM 4250 C CA . GLU B 1 224 ? 1.825 16.406 1.865 1 90.5 224 GLU B CA 1
ATOM 4251 C C . GLU B 1 224 ? 1.268 17.312 0.77 1 90.5 224 GLU B C 1
ATOM 4253 O O . GLU B 1 224 ? 1.062 18.5 0.989 1 90.5 224 GLU B O 1
ATOM 4258 N N . GLN B 1 225 ? 1.004 16.75 -0.343 1 87.81 225 GLN B N 1
ATOM 4259 C CA . GLN B 1 225 ? 0.506 17.531 -1.469 1 87.81 225 GLN B CA 1
ATOM 4260 C C . GLN B 1 225 ? -1.015 17.656 -1.428 1 87.81 225 GLN B C 1
ATOM 4262 O O . GLN B 1 225 ? -1.594 18.516 -2.1 1 87.81 225 GLN B O 1
ATOM 4267 N N . ALA B 1 226 ? -1.626 16.828 -0.707 1 85.88 226 ALA B N 1
ATOM 4268 C CA . ALA B 1 226 ? -3.084 16.812 -0.645 1 85.88 226 ALA B CA 1
ATOM 4269 C C . ALA B 1 226 ? -3.617 18.031 0.12 1 85.88 226 ALA B C 1
ATOM 4271 O O . ALA B 1 226 ? -3 18.469 1.088 1 85.88 226 ALA B O 1
ATOM 4272 N N . PRO B 1 227 ? -4.719 18.547 -0.393 1 79.12 227 PRO B N 1
ATOM 4273 C CA . PRO B 1 227 ? -5.34 19.656 0.353 1 79.12 227 PRO B CA 1
ATOM 4274 C C . PRO B 1 227 ? -5.73 19.25 1.774 1 79.12 227 PRO B C 1
ATOM 4276 O O . PRO B 1 227 ? -6.004 18.078 2.037 1 79.12 227 PRO B O 1
ATOM 4279 N N . ARG B 1 228 ? -5.746 20.297 2.566 1 80.75 228 ARG B N 1
ATOM 4280 C CA . ARG B 1 228 ? -6.109 20.047 3.959 1 80.75 228 ARG B CA 1
ATOM 4281 C C . ARG B 1 228 ? -7.5 19.438 4.062 1 80.75 228 ARG B C 1
ATOM 4283 O O . ARG B 1 228 ? -8.445 19.906 3.43 1 80.75 228 ARG B O 1
ATOM 4290 N N . GLY B 1 229 ? -7.602 18.344 4.68 1 82.31 229 GLY B N 1
ATOM 4291 C CA . GLY B 1 229 ? -8.891 17.703 4.906 1 82.31 229 GLY B CA 1
ATOM 4292 C C . GLY B 1 229 ? -9.234 16.656 3.865 1 82.31 229 GLY B C 1
ATOM 4293 O O . GLY B 1 229 ? -10.281 16.016 3.941 1 82.31 229 GLY B O 1
ATOM 4294 N N . ARG B 1 230 ? -8.375 16.531 2.896 1 86.62 230 ARG B N 1
ATOM 4295 C CA . ARG B 1 230 ? -8.641 15.547 1.855 1 86.62 230 ARG B CA 1
ATOM 4296 C C . ARG B 1 230 ? -7.449 14.617 1.672 1 86.62 230 ARG B C 1
ATOM 4298 O O . ARG B 1 230 ? -7.172 14.164 0.559 1 86.62 230 ARG B O 1
ATOM 4305 N N . GLN B 1 231 ? -6.773 14.414 2.717 1 90.19 231 GLN B N 1
ATOM 4306 C CA . GLN B 1 231 ? -5.559 13.602 2.66 1 90.19 231 GLN B CA 1
ATOM 4307 C C . GLN B 1 231 ? -5.891 12.125 2.479 1 90.19 231 GLN B C 1
ATOM 4309 O O . GLN B 1 231 ? -5.191 11.414 1.754 1 90.19 231 GLN B O 1
ATOM 4314 N N . THR B 1 232 ? -6.965 11.734 3.092 1 91.62 232 THR B N 1
ATOM 4315 C CA . THR B 1 232 ? -7.32 10.328 2.986 1 91.62 232 THR B CA 1
ATOM 4316 C C . THR B 1 232 ? -7.805 9.992 1.579 1 91.62 232 THR B C 1
ATOM 4318 O O . THR B 1 232 ? -7.477 8.938 1.037 1 91.62 232 THR B O 1
ATOM 4321 N N . LEU B 1 233 ? -8.531 10.852 1.04 1 86.88 233 LEU B N 1
ATOM 4322 C CA . LEU B 1 233 ? -9.008 10.656 -0.327 1 86.88 233 LEU B CA 1
ATOM 4323 C C . LEU B 1 233 ? -7.836 10.641 -1.308 1 86.88 233 LEU B C 1
ATOM 4325 O O . LEU B 1 233 ? -7.828 9.852 -2.256 1 86.88 233 LEU B O 1
ATOM 4329 N N . ALA B 1 234 ? -6.887 11.531 -1.073 1 89.06 234 ALA B N 1
ATOM 4330 C CA . ALA B 1 234 ? -5.684 11.539 -1.904 1 89.06 234 ALA B CA 1
ATOM 4331 C C . ALA B 1 234 ? -4.961 10.195 -1.836 1 89.06 234 ALA B C 1
ATOM 4333 O O . ALA B 1 234 ? -4.523 9.664 -2.861 1 89.06 234 ALA B O 1
ATOM 4334 N N . LEU B 1 235 ? -4.895 9.648 -0.68 1 92.5 235 LEU B N 1
ATOM 4335 C CA . LEU B 1 235 ? -4.262 8.344 -0.496 1 92.5 235 LEU B CA 1
ATOM 4336 C C . LEU B 1 235 ? -5.07 7.246 -1.173 1 92.5 235 LEU B C 1
ATOM 4338 O O . LEU B 1 235 ? -4.508 6.273 -1.679 1 92.5 235 LEU B O 1
ATOM 4342 N N . ALA B 1 236 ? -6.359 7.461 -1.159 1 88.56 236 ALA B N 1
ATOM 4343 C CA . ALA B 1 236 ? -7.207 6.496 -1.851 1 88.56 236 ALA B CA 1
ATOM 4344 C C . ALA B 1 236 ? -6.918 6.484 -3.35 1 88.56 236 ALA B C 1
ATOM 4346 O O . ALA B 1 236 ? -6.832 5.418 -3.963 1 88.56 236 ALA B O 1
ATOM 4347 N N . PHE B 1 237 ? -6.742 7.609 -3.875 1 84.12 237 PHE B N 1
ATOM 4348 C CA . PHE B 1 237 ? -6.395 7.711 -5.289 1 84.12 237 PHE B CA 1
ATOM 4349 C C . PHE B 1 237 ? -5.027 7.098 -5.555 1 84.12 237 PHE B C 1
ATOM 4351 O O . PHE B 1 237 ? -4.824 6.453 -6.586 1 84.12 237 PHE B O 1
ATOM 4358 N N . TYR B 1 238 ? -4.195 7.352 -4.676 1 89.38 238 TYR B N 1
ATOM 4359 C CA . TYR B 1 238 ? -2.863 6.766 -4.77 1 89.38 238 TYR B CA 1
ATOM 4360 C C . TYR B 1 238 ? -2.936 5.246 -4.797 1 89.38 238 TYR B C 1
ATOM 4362 O O . TYR B 1 238 ? -2.338 4.605 -5.664 1 89.38 238 TYR B O 1
ATOM 4370 N N . VAL B 1 239 ? -3.607 4.691 -3.85 1 85.19 239 VAL B N 1
ATOM 4371 C CA . VAL B 1 239 ? -3.725 3.242 -3.74 1 85.19 239 VAL B CA 1
ATOM 4372 C C . VAL B 1 239 ? -4.438 2.688 -4.973 1 85.19 239 VAL B C 1
ATOM 4374 O O . VAL B 1 239 ? -4.059 1.638 -5.496 1 85.19 239 VAL B O 1
ATOM 4377 N N . PHE B 1 240 ? -5.359 3.416 -5.379 1 79.38 240 PHE B N 1
ATOM 4378 C CA . PHE B 1 240 ? -6.066 3.01 -6.586 1 79.38 240 PHE B CA 1
ATOM 4379 C C . PHE B 1 240 ? -5.117 2.955 -7.781 1 79.38 240 PHE B C 1
ATOM 4381 O O . PHE B 1 240 ? -5.125 1.985 -8.539 1 79.38 240 PHE B O 1
ATOM 4388 N N . SER B 1 241 ? -4.379 3.945 -7.848 1 81.5 241 SER B N 1
ATOM 4389 C CA . SER B 1 241 ? -3.467 4.047 -8.984 1 81.5 241 SER B CA 1
ATOM 4390 C C . SER B 1 241 ? -2.449 2.912 -8.977 1 81.5 241 SER B C 1
ATOM 4392 O O . SER B 1 241 ? -2.205 2.287 -10.016 1 81.5 241 SER B O 1
ATOM 4394 N N . ILE B 1 242 ? -1.914 2.586 -7.832 1 86 242 ILE B N 1
ATOM 4395 C CA . ILE B 1 242 ? -0.854 1.584 -7.793 1 86 242 ILE B CA 1
ATOM 4396 C C . ILE B 1 242 ? -1.455 0.19 -7.953 1 86 242 ILE B C 1
ATOM 4398 O O . ILE B 1 242 ? -0.828 -0.701 -8.531 1 86 242 ILE B O 1
ATOM 4402 N N . ASN B 1 243 ? -2.703 -0.005 -7.508 1 73.5 243 ASN B N 1
ATOM 4403 C CA . ASN B 1 243 ? -3.324 -1.319 -7.621 1 73.5 243 ASN B CA 1
ATOM 4404 C C . ASN B 1 243 ? -3.834 -1.577 -9.039 1 73.5 243 ASN B C 1
ATOM 4406 O O . ASN B 1 243 ? -3.768 -2.703 -9.531 1 73.5 243 ASN B O 1
ATOM 4410 N N . MET B 1 244 ? -4.32 -0.584 -9.562 1 69 244 MET B N 1
ATOM 4411 C CA . MET B 1 244 ? -4.859 -0.737 -10.906 1 69 244 MET B CA 1
ATOM 4412 C C . MET B 1 244 ? -3.736 -0.944 -11.922 1 69 244 MET B C 1
ATOM 4414 O O . MET B 1 244 ? -3.836 -1.807 -12.797 1 69 244 MET B O 1
ATOM 4418 N N . PHE B 1 245 ? -2.709 -0.301 -11.688 1 64.62 245 PHE B N 1
ATOM 4419 C CA . PHE B 1 245 ? -1.626 -0.389 -12.656 1 64.62 245 PHE B CA 1
ATOM 4420 C C . PHE B 1 245 ? -0.656 -1.504 -12.289 1 64.62 245 PHE B C 1
ATOM 4422 O O . PHE B 1 245 ? -0.18 -2.234 -13.156 1 64.62 245 PHE B O 1
ATOM 4429 N N . GLY B 1 246 ? -0.352 -1.532 -11.102 1 60.97 246 GLY B N 1
ATOM 4430 C CA . GLY B 1 246 ? 0.649 -2.496 -10.68 1 60.97 246 GLY B CA 1
ATOM 4431 C C . GLY B 1 246 ? 0.262 -3.932 -10.984 1 60.97 246 GLY B C 1
ATOM 4432 O O . GLY B 1 246 ? 1.053 -4.688 -11.555 1 60.97 246 GLY B O 1
ATOM 4433 N N . GLY B 1 247 ? -0.972 -4.219 -10.781 1 59.34 247 GLY B N 1
ATOM 4434 C CA . GLY B 1 247 ? -1.405 -5.59 -11.008 1 59.34 247 GLY B CA 1
ATOM 4435 C C . GLY B 1 247 ? -1.67 -5.898 -12.469 1 59.34 247 GLY B C 1
ATOM 4436 O O . GLY B 1 247 ? -1.539 -7.043 -12.906 1 59.34 247 GLY B O 1
ATOM 4437 N N . ASN B 1 248 ? -1.86 -4.945 -13.234 1 66.06 248 ASN B N 1
ATOM 4438 C CA . ASN B 1 248 ? -2.295 -5.184 -14.602 1 66.06 248 ASN B CA 1
ATOM 4439 C C . ASN B 1 248 ? -1.122 -5.148 -15.578 1 66.06 248 ASN B C 1
ATOM 4441 O O . ASN B 1 248 ? -1.232 -5.629 -16.703 1 66.06 248 ASN B O 1
ATOM 4445 N N . LEU B 1 249 ? -0.013 -4.625 -15.094 1 75.44 249 LEU B N 1
ATOM 4446 C CA . LEU B 1 249 ? 1.146 -4.578 -15.984 1 75.44 249 LEU B CA 1
ATOM 4447 C C . LEU B 1 249 ? 1.66 -5.98 -16.281 1 75.44 249 LEU B C 1
ATOM 4449 O O . LEU B 1 249 ? 2.195 -6.234 -17.359 1 75.44 249 LEU B O 1
ATOM 4453 N N . ASN B 1 250 ? 1.422 -6.816 -15.352 1 78.25 250 ASN B N 1
ATOM 4454 C CA . ASN B 1 250 ? 1.901 -8.18 -15.516 1 78.25 250 ASN B CA 1
ATOM 4455 C C . ASN B 1 250 ? 1.129 -8.914 -16.609 1 78.25 250 ASN B C 1
ATOM 4457 O O . ASN B 1 250 ? 1.606 -9.922 -17.141 1 78.25 250 ASN B O 1
ATOM 4461 N N . ILE B 1 251 ? -0.025 -8.477 -16.938 1 70.44 251 ILE B N 1
ATOM 4462 C CA . ILE B 1 251 ? -0.844 -9.109 -17.969 1 70.44 251 ILE B CA 1
ATOM 4463 C C . ILE B 1 251 ? -0.147 -9.008 -19.328 1 70.44 251 ILE B C 1
ATOM 4465 O O . ILE B 1 251 ? -0.364 -9.836 -20.203 1 70.44 251 ILE B O 1
ATOM 4469 N N . ILE B 1 252 ? 0.755 -8.133 -19.438 1 76.38 252 ILE B N 1
ATOM 4470 C CA . ILE B 1 252 ? 1.443 -7.879 -20.703 1 76.38 252 ILE B CA 1
ATOM 4471 C C . ILE B 1 252 ? 2.551 -8.906 -20.906 1 76.38 252 ILE B C 1
ATOM 4473 O O . ILE B 1 252 ? 2.961 -9.172 -22.031 1 76.38 252 ILE B O 1
ATOM 4477 N N . VAL B 1 253 ? 2.984 -9.562 -19.891 1 81.81 253 VAL B N 1
ATOM 4478 C CA . VAL B 1 253 ? 4.172 -10.406 -19.938 1 81.81 253 VAL B CA 1
ATOM 4479 C C . VAL B 1 253 ? 3.92 -11.609 -20.844 1 81.81 253 VAL B C 1
ATOM 4481 O O . VAL B 1 253 ? 4.715 -11.898 -21.734 1 81.81 253 VAL B O 1
ATOM 4484 N N . PRO B 1 254 ? 2.803 -12.289 -20.672 1 75.94 254 PRO B N 1
ATOM 4485 C CA . PRO B 1 254 ? 2.588 -13.453 -21.531 1 75.94 254 PRO B CA 1
ATOM 4486 C C . PRO B 1 254 ? 2.486 -13.07 -23.016 1 75.94 254 PRO B C 1
ATOM 4488 O O . PRO B 1 254 ? 2.939 -13.82 -23.875 1 75.94 254 PRO B O 1
ATOM 4491 N N . PHE B 1 255 ? 1.937 -11.984 -23.328 1 70.25 255 PHE B N 1
ATOM 4492 C CA . PHE B 1 255 ? 1.806 -11.539 -24.719 1 70.25 255 PHE B CA 1
ATOM 4493 C C . PHE B 1 255 ? 3.164 -11.156 -25.297 1 70.25 255 PHE B C 1
ATOM 4495 O O . PHE B 1 255 ? 3.459 -11.469 -26.453 1 70.25 255 PHE B O 1
ATOM 4502 N N . MET B 1 256 ? 3.982 -10.609 -24.5 1 79.5 256 MET B N 1
ATOM 4503 C CA . MET B 1 256 ? 5.289 -10.148 -24.953 1 79.5 256 MET B CA 1
ATOM 4504 C C . MET B 1 256 ? 6.289 -11.297 -25.016 1 79.5 256 MET B C 1
ATOM 4506 O O . MET B 1 256 ? 7.156 -11.336 -25.875 1 79.5 256 MET B O 1
ATOM 4510 N N . LYS B 1 257 ? 6.082 -12.133 -24.109 1 82.19 257 LYS B N 1
ATOM 4511 C CA . LYS B 1 257 ? 6.98 -13.281 -24.047 1 82.19 257 LYS B CA 1
ATOM 4512 C C . LYS B 1 257 ? 6.832 -14.164 -25.281 1 82.19 257 LYS B C 1
ATOM 4514 O O . LYS B 1 257 ? 7.781 -14.852 -25.672 1 82.19 257 LYS B O 1
ATOM 4519 N N . SER B 1 258 ? 5.664 -14.172 -25.875 1 77.62 258 SER B N 1
ATOM 4520 C CA . SER B 1 258 ? 5.418 -14.961 -27.078 1 77.62 258 SER B CA 1
ATOM 4521 C C . SER B 1 258 ? 6.16 -14.391 -28.281 1 77.62 258 SER B C 1
ATOM 4523 O O . SER B 1 258 ? 6.441 -15.102 -29.234 1 77.62 258 SER B O 1
ATOM 4525 N N . VAL B 1 259 ? 6.527 -13.172 -28.203 1 73.38 259 VAL B N 1
ATOM 4526 C CA . VAL B 1 259 ? 7.172 -12.5 -29.328 1 73.38 259 VAL B CA 1
ATOM 4527 C C . VAL B 1 259 ? 8.672 -12.391 -29.078 1 73.38 259 VAL B C 1
ATOM 4529 O O . VAL B 1 259 ? 9.477 -12.555 -30 1 73.38 259 VAL B O 1
ATOM 4532 N N . ILE B 1 260 ? 8.984 -12.141 -27.875 1 83.38 260 ILE B N 1
ATOM 4533 C CA . ILE B 1 260 ? 10.383 -12.008 -27.5 1 83.38 260 ILE B CA 1
ATOM 4534 C C . ILE B 1 260 ? 10.688 -12.898 -26.297 1 83.38 260 ILE B C 1
ATOM 4536 O O . ILE B 1 260 ? 9.781 -13.336 -25.594 1 83.38 260 ILE B O 1
ATOM 4540 N N . GLU B 1 261 ? 11.93 -13.141 -26.172 1 88.25 261 GLU B N 1
ATOM 4541 C CA . GLU B 1 261 ? 12.352 -13.992 -25.062 1 88.25 261 GLU B CA 1
ATOM 4542 C C . GLU B 1 261 ? 12.008 -13.367 -23.719 1 88.25 261 GLU B C 1
ATOM 4544 O O . GLU B 1 261 ? 11.875 -12.148 -23.625 1 88.25 261 GLU B O 1
ATOM 4549 N N . LEU B 1 262 ? 11.891 -14.188 -22.75 1 91.19 262 LEU B N 1
ATOM 4550 C CA . LEU B 1 262 ? 11.469 -13.773 -21.422 1 91.19 262 LEU B CA 1
ATOM 4551 C C . LEU B 1 262 ? 12.422 -12.734 -20.844 1 91.19 262 LEU B C 1
ATOM 4553 O O . LEU B 1 262 ? 11.984 -11.758 -20.219 1 91.19 262 LEU B O 1
ATOM 4557 N N . ARG B 1 263 ? 13.68 -12.922 -21.094 1 92.44 263 ARG B N 1
ATOM 4558 C CA . ARG B 1 263 ? 14.672 -12 -20.562 1 92.44 263 ARG B CA 1
ATOM 4559 C C . ARG B 1 263 ? 14.453 -10.586 -21.094 1 92.44 263 ARG B C 1
ATOM 4561 O O . ARG B 1 263 ? 14.445 -9.617 -20.312 1 92.44 263 ARG B O 1
ATOM 4568 N N . TYR B 1 264 ? 14.227 -10.477 -22.281 1 89.81 264 TYR B N 1
ATOM 4569 C CA . TYR B 1 264 ? 14.031 -9.172 -22.906 1 89.81 264 TYR B CA 1
ATOM 4570 C C . TYR B 1 264 ? 12.68 -8.586 -22.516 1 89.81 264 TYR B C 1
ATOM 4572 O O . TYR B 1 264 ? 12.539 -7.371 -22.391 1 89.81 264 TYR B O 1
ATOM 4580 N N . THR B 1 265 ? 11.727 -9.477 -22.375 1 90.56 265 THR B N 1
ATOM 4581 C CA . THR B 1 265 ? 10.422 -9.031 -21.891 1 90.56 265 THR B CA 1
ATOM 4582 C C . THR B 1 265 ? 10.547 -8.383 -20.516 1 90.56 265 THR B C 1
ATOM 4584 O O . THR B 1 265 ? 10.016 -7.293 -20.297 1 90.56 265 THR B O 1
ATOM 4587 N N . LEU B 1 266 ? 11.344 -8.984 -19.703 1 94.44 266 LEU B N 1
ATOM 4588 C CA . LEU B 1 266 ? 11.523 -8.469 -18.344 1 94.44 266 LEU B CA 1
ATOM 4589 C C . LEU B 1 266 ? 12.383 -7.215 -18.344 1 94.44 266 LEU B C 1
ATOM 4591 O O . LEU B 1 266 ? 12.18 -6.316 -17.516 1 94.44 266 LEU B O 1
ATOM 4595 N N . LEU B 1 267 ? 13.273 -7.152 -19.25 1 93 267 LEU B N 1
ATOM 4596 C CA . LEU B 1 267 ? 14.117 -5.957 -19.344 1 93 267 LEU B CA 1
ATOM 4597 C C . LEU B 1 267 ? 13.281 -4.738 -19.719 1 93 267 LEU B C 1
ATOM 4599 O O . LEU B 1 267 ? 13.531 -3.637 -19.219 1 93 267 LEU B O 1
ATOM 4603 N N . VAL B 1 268 ? 12.32 -4.938 -20.422 1 89.25 268 VAL B N 1
ATOM 4604 C CA . VAL B 1 268 ? 11.477 -3.838 -20.875 1 89.25 268 VAL B CA 1
ATOM 4605 C C . VAL B 1 268 ? 10.461 -3.48 -19.797 1 89.25 268 VAL B C 1
ATOM 4607 O O . VAL B 1 268 ? 10.258 -2.303 -19.484 1 89.25 268 VAL B O 1
ATOM 4610 N N . LEU B 1 269 ? 9.898 -4.457 -19.141 1 91.06 269 LEU B N 1
ATOM 4611 C CA . LEU B 1 269 ? 8.75 -4.234 -18.281 1 91.06 269 LEU B CA 1
ATOM 4612 C C . LEU B 1 269 ? 9.188 -4.035 -16.828 1 91.06 269 LEU B C 1
ATOM 4614 O O . LEU B 1 269 ? 8.367 -3.734 -15.961 1 91.06 269 LEU B O 1
ATOM 4618 N N . TYR B 1 270 ? 10.422 -4.199 -16.641 1 93.88 270 TYR B N 1
ATOM 4619 C CA . TYR B 1 270 ? 10.938 -3.977 -15.297 1 93.88 270 TYR B CA 1
ATOM 4620 C C . TYR B 1 270 ? 11.883 -2.779 -15.273 1 93.88 270 TYR B C 1
ATOM 4622 O O . TYR B 1 270 ? 11.438 -1.635 -15.141 1 93.88 270 TYR B O 1
ATOM 4630 N N . PRO B 1 271 ? 13.188 -2.826 -15.602 1 95.81 271 PRO B N 1
ATOM 4631 C CA . PRO B 1 271 ? 14.008 -1.613 -15.633 1 95.81 271 PRO B CA 1
ATOM 4632 C C . PRO B 1 271 ? 13.531 -0.602 -16.672 1 95.81 271 PRO B C 1
ATOM 4634 O O . PRO B 1 271 ? 13.672 0.607 -16.469 1 95.81 271 PRO B O 1
ATOM 4637 N N . GLY B 1 272 ? 12.969 -1.068 -17.766 1 92.19 272 GLY B N 1
ATOM 4638 C CA . GLY B 1 272 ? 12.406 -0.154 -18.75 1 92.19 272 GLY B CA 1
ATOM 4639 C C . GLY B 1 272 ? 11.289 0.707 -18.188 1 92.19 272 GLY B C 1
ATOM 4640 O O . GLY B 1 272 ? 11.281 1.924 -18.391 1 92.19 272 GLY B O 1
ATOM 4641 N N . VAL B 1 273 ? 10.406 0.107 -17.531 1 92.25 273 VAL B N 1
ATOM 4642 C CA . VAL B 1 273 ? 9.297 0.834 -16.922 1 92.25 273 VAL B CA 1
ATOM 4643 C C . VAL B 1 273 ? 9.812 1.72 -15.797 1 92.25 273 VAL B C 1
ATOM 4645 O O . VAL B 1 273 ? 9.305 2.822 -15.586 1 92.25 273 VAL B O 1
ATOM 4648 N N . TYR B 1 274 ? 10.844 1.284 -15.039 1 95.19 274 TYR B N 1
ATOM 4649 C CA . TYR B 1 274 ? 11.477 2.117 -14.023 1 95.19 274 TYR B CA 1
ATOM 4650 C C . TYR B 1 274 ? 12.07 3.377 -14.641 1 95.19 274 TYR B C 1
ATOM 4652 O O . TYR B 1 274 ? 12.039 4.449 -14.031 1 95.19 274 TYR B O 1
ATOM 4660 N N . THR B 1 275 ? 12.617 3.219 -15.812 1 94.19 275 THR B N 1
ATOM 4661 C CA . THR B 1 275 ? 13.18 4.379 -16.5 1 94.19 275 THR B CA 1
ATOM 4662 C C . THR B 1 275 ? 12.094 5.395 -16.828 1 94.19 275 THR B C 1
ATOM 4664 O O . THR B 1 275 ? 12.273 6.598 -16.625 1 94.19 275 THR B O 1
ATOM 4667 N N . LEU B 1 276 ? 11 4.887 -17.266 1 88.94 276 LEU B N 1
ATOM 4668 C CA . LEU B 1 276 ? 9.859 5.762 -17.531 1 88.94 276 LEU B CA 1
ATOM 4669 C C . LEU B 1 276 ? 9.375 6.422 -16.234 1 88.94 276 LEU B C 1
ATOM 4671 O O . LEU B 1 276 ? 9.055 7.613 -16.234 1 88.94 276 LEU B O 1
ATOM 4675 N N . ALA B 1 277 ? 9.305 5.648 -15.164 1 93.12 277 ALA B N 1
ATOM 4676 C CA . ALA B 1 277 ? 8.906 6.18 -13.859 1 93.12 277 ALA B CA 1
ATOM 4677 C C . ALA B 1 277 ? 9.859 7.281 -13.406 1 93.12 277 ALA B C 1
ATOM 4679 O O . ALA B 1 277 ? 9.43 8.281 -12.828 1 93.12 277 ALA B O 1
ATOM 4680 N N . LEU B 1 278 ? 11.141 7.066 -13.688 1 95.19 278 LEU B N 1
ATOM 4681 C CA . LEU B 1 278 ? 12.141 8.055 -13.297 1 95.19 278 LEU B CA 1
ATOM 4682 C C . LEU B 1 278 ? 11.914 9.375 -14.031 1 95.19 278 LEU B C 1
ATOM 4684 O O . LEU B 1 278 ? 12.031 10.445 -13.445 1 95.19 278 LEU B O 1
ATOM 4688 N N . ILE B 1 279 ? 11.586 9.312 -15.289 1 91.69 279 ILE B N 1
ATOM 4689 C CA . ILE B 1 279 ? 11.344 10.5 -16.094 1 91.69 279 ILE B CA 1
ATOM 4690 C C . ILE B 1 279 ? 10.164 11.281 -15.523 1 91.69 279 ILE B C 1
ATOM 4692 O O . ILE B 1 279 ? 10.25 12.5 -15.328 1 91.69 279 ILE B O 1
ATOM 4696 N N . PHE B 1 280 ? 9.109 10.617 -15.188 1 89.44 280 PHE B N 1
ATOM 4697 C CA . PHE B 1 280 ? 7.941 11.273 -14.609 1 89.44 280 PHE B CA 1
ATOM 4698 C C . PHE B 1 280 ? 8.258 11.805 -13.219 1 89.44 280 PHE B C 1
ATOM 4700 O O . PHE B 1 280 ? 7.781 12.875 -12.828 1 89.44 280 PHE B O 1
ATOM 4707 N N . CYS B 1 281 ? 9.023 11.031 -12.516 1 95.44 281 CYS B N 1
ATOM 4708 C CA . CYS B 1 281 ? 9.383 11.461 -11.164 1 95.44 281 CYS B CA 1
ATOM 4709 C C . CYS B 1 281 ? 10.203 12.75 -11.211 1 95.44 281 CYS B C 1
ATOM 4711 O O . CYS B 1 281 ? 9.977 13.656 -10.406 1 95.44 281 CYS B O 1
ATOM 4713 N N . LEU B 1 282 ? 11.133 12.797 -12.125 1 94.44 282 LEU B N 1
ATOM 4714 C CA . LEU B 1 282 ? 11.961 13.992 -12.258 1 94.44 282 LEU B CA 1
ATOM 4715 C C . LEU B 1 282 ? 11.117 15.188 -12.688 1 94.44 282 LEU B C 1
ATOM 4717 O O . LEU B 1 282 ? 11.422 16.328 -12.344 1 94.44 282 LEU B O 1
ATOM 4721 N N . LEU B 1 283 ? 10.055 14.938 -13.367 1 88.88 283 LEU B N 1
ATOM 4722 C CA . LEU B 1 283 ? 9.148 15.992 -13.789 1 88.88 283 LEU B CA 1
ATOM 4723 C C . LEU B 1 283 ? 8.375 16.562 -12.602 1 88.88 283 LEU B C 1
ATOM 4725 O O . LEU B 1 283 ? 7.895 17.703 -12.656 1 88.88 283 LEU B O 1
ATOM 4729 N N . THR B 1 284 ? 8.258 15.797 -11.555 1 91.94 284 THR B N 1
ATOM 4730 C CA . THR B 1 284 ? 7.539 16.281 -10.383 1 91.94 284 THR B CA 1
ATOM 4731 C C . THR B 1 284 ? 8.32 17.391 -9.695 1 91.94 284 THR B C 1
ATOM 4733 O O . THR B 1 284 ? 7.727 18.266 -9.039 1 91.94 284 THR B O 1
ATOM 4736 N N . ILE B 1 285 ? 9.648 17.453 -9.82 1 93.12 285 ILE B N 1
ATOM 4737 C CA . ILE B 1 285 ? 10.492 18.406 -9.117 1 93.12 285 ILE B CA 1
ATOM 4738 C C . ILE B 1 285 ? 10.234 19.812 -9.656 1 93.12 285 ILE B C 1
ATOM 4740 O O . ILE B 1 285 ? 9.875 20.719 -8.898 1 93.12 285 ILE B O 1
ATOM 4744 N N . PRO B 1 286 ? 10.305 20.031 -10.992 1 88.88 286 PRO B N 1
ATOM 4745 C CA . PRO B 1 286 ? 9.984 21.375 -11.484 1 88.88 286 PRO B CA 1
ATOM 4746 C C . PRO B 1 286 ? 8.516 21.734 -11.266 1 88.88 286 PRO B C 1
ATOM 4748 O O . PRO B 1 286 ? 8.195 22.906 -11.023 1 88.88 286 PRO B O 1
ATOM 4751 N N . LEU B 1 287 ? 7.629 20.828 -11.344 1 85.5 287 LEU B N 1
ATOM 4752 C CA . LEU B 1 287 ? 6.215 21.094 -11.086 1 85.5 287 LEU B CA 1
ATOM 4753 C C . LEU B 1 287 ? 5.996 21.531 -9.641 1 85.5 287 LEU B C 1
ATOM 4755 O O . LEU B 1 287 ? 5.18 22.406 -9.367 1 85.5 287 LEU B O 1
ATOM 4759 N N . ALA B 1 288 ? 6.699 20.875 -8.789 1 90.31 288 ALA B N 1
ATOM 4760 C CA . ALA B 1 288 ? 6.605 21.219 -7.375 1 90.31 288 ALA B CA 1
ATOM 4761 C C . ALA B 1 288 ? 7.152 22.625 -7.117 1 90.31 288 ALA B C 1
ATOM 4763 O O . ALA B 1 288 ? 6.594 23.375 -6.324 1 90.31 288 ALA B O 1
ATOM 4764 N N . ARG B 1 289 ? 8.203 23 -7.766 1 89.31 289 ARG B N 1
ATOM 4765 C CA . ARG B 1 289 ? 8.797 24.328 -7.621 1 89.31 289 ARG B CA 1
ATOM 4766 C C . ARG B 1 289 ? 7.844 25.406 -8.133 1 89.31 289 ARG B C 1
ATOM 4768 O O . ARG B 1 289 ? 7.719 26.469 -7.52 1 89.31 289 ARG B O 1
ATOM 4775 N N . ILE B 1 290 ? 7.199 25.078 -9.195 1 83.19 290 ILE B N 1
ATOM 4776 C CA . ILE B 1 290 ? 6.246 26.016 -9.773 1 83.19 290 ILE B CA 1
ATOM 4777 C C . ILE B 1 290 ? 5.062 26.203 -8.828 1 83.19 290 ILE B C 1
ATOM 4779 O O . ILE B 1 290 ? 4.613 27.328 -8.602 1 83.19 290 ILE B O 1
ATOM 4783 N N . ARG B 1 291 ? 4.621 25.156 -8.297 1 80.62 291 ARG B N 1
ATOM 4784 C CA . ARG B 1 291 ? 3.48 25.219 -7.383 1 80.62 291 ARG B CA 1
ATOM 4785 C C . ARG B 1 291 ? 3.834 25.984 -6.113 1 80.62 291 ARG B C 1
ATOM 4787 O O . ARG B 1 291 ? 3.027 26.766 -5.609 1 80.62 291 ARG B O 1
ATOM 4794 N N . MET B 1 292 ? 4.965 25.734 -5.609 1 82.25 292 MET B N 1
ATOM 4795 C CA . MET B 1 292 ? 5.406 26.422 -4.402 1 82.25 292 MET B CA 1
ATOM 4796 C C . MET B 1 292 ? 5.57 27.922 -4.66 1 82.25 292 MET B C 1
ATOM 4798 O O . MET B 1 292 ? 5.262 28.734 -3.795 1 82.25 292 MET B O 1
ATOM 4802 N N . ALA B 1 293 ? 6.031 28.219 -5.773 1 77.88 293 ALA B N 1
ATOM 4803 C CA . ALA B 1 293 ? 6.188 29.625 -6.148 1 77.88 293 ALA B CA 1
ATOM 4804 C C . ALA B 1 293 ? 4.828 30.312 -6.273 1 77.88 293 ALA B C 1
ATOM 4806 O O . ALA B 1 293 ? 4.672 31.469 -5.863 1 77.88 293 ALA B O 1
ATOM 4807 N N . HIS B 1 294 ? 3.939 29.562 -6.82 1 74.5 294 HIS B N 1
ATOM 4808 C CA . HIS B 1 294 ? 2.594 30.109 -6.98 1 74.5 294 HIS B CA 1
ATOM 4809 C C . HIS B 1 294 ? 1.931 30.344 -5.625 1 74.5 294 HIS B C 1
ATOM 4811 O O . HIS B 1 294 ? 1.24 31.344 -5.43 1 74.5 294 HIS B O 1
ATOM 4817 N N . MET B 1 295 ? 2.135 29.422 -4.719 1 74.5 295 MET B N 1
ATOM 4818 C CA . MET B 1 295 ? 1.532 29.516 -3.393 1 74.5 295 MET B CA 1
ATOM 4819 C C . MET B 1 295 ? 2.152 30.672 -2.602 1 74.5 295 MET B C 1
ATOM 4821 O O . MET B 1 295 ? 1.476 31.312 -1.799 1 74.5 295 MET B O 1
ATOM 4825 N N . GLN B 1 296 ? 3.342 30.875 -2.74 1 70.56 296 GLN B N 1
ATOM 4826 C CA . GLN B 1 296 ? 4.012 31.984 -2.074 1 70.56 296 GLN B CA 1
ATOM 4827 C C . GLN B 1 296 ? 3.527 33.312 -2.615 1 70.56 296 GLN B C 1
ATOM 4829 O O . GLN B 1 296 ? 3.359 34.281 -1.856 1 70.56 296 GLN B O 1
ATOM 4834 N N . THR B 1 297 ? 3.281 33.344 -3.889 1 68.19 297 THR B N 1
ATOM 4835 C CA . THR B 1 297 ? 2.781 34.562 -4.492 1 68.19 297 THR B CA 1
ATOM 4836 C C . THR B 1 297 ? 1.369 34.875 -4.004 1 68.19 297 THR B C 1
ATOM 4838 O O . THR B 1 297 ? 1.035 36.031 -3.746 1 68.19 297 THR B O 1
ATOM 4841 N N . LEU B 1 298 ? 0.593 33.844 -3.871 1 67 298 LEU B N 1
ATOM 4842 C CA . LEU B 1 298 ? -0.769 34.031 -3.381 1 67 298 LEU B CA 1
ATOM 4843 C C . LEU B 1 298 ? -0.767 34.469 -1.922 1 67 298 LEU B C 1
ATOM 4845 O O . LEU B 1 298 ? -1.585 35.312 -1.52 1 67 298 LEU B O 1
ATOM 4849 N N . ALA B 1 299 ? 0.116 33.969 -1.108 1 67.38 299 ALA B N 1
ATOM 4850 C CA . ALA B 1 299 ? 0.232 34.344 0.3 1 67.38 299 ALA B CA 1
ATOM 4851 C C . ALA B 1 299 ? 0.69 35.781 0.454 1 67.38 299 ALA B C 1
ATOM 4853 O O . ALA B 1 299 ? 0.208 36.5 1.331 1 67.38 299 ALA B O 1
ATOM 4854 N N . THR B 1 300 ? 1.509 36.156 -0.404 1 69.44 300 THR B N 1
ATOM 4855 C CA . THR B 1 300 ? 1.994 37.531 -0.372 1 69.44 300 THR B CA 1
ATOM 4856 C C . THR B 1 300 ? 0.908 38.5 -0.833 1 69.44 300 THR B C 1
ATOM 4858 O O . THR B 1 300 ? 0.772 39.594 -0.285 1 69.44 300 THR B O 1
ATOM 4861 N N . ASP B 1 301 ? 0.129 38.031 -1.746 1 65.38 301 ASP B N 1
ATOM 4862 C CA . ASP B 1 301 ? -0.956 38.875 -2.246 1 65.38 301 ASP B CA 1
ATOM 4863 C C . ASP B 1 301 ? -2.062 39 -1.203 1 65.38 301 ASP B C 1
ATOM 4865 O O . ASP B 1 301 ? -2.658 40.094 -1.066 1 65.38 301 ASP B O 1
ATOM 4869 N N . ASP B 1 302 ? -2.371 37.938 -0.531 1 62.97 302 ASP B N 1
ATOM 4870 C CA . ASP B 1 302 ? -3.391 37.938 0.513 1 62.97 302 ASP B CA 1
ATOM 4871 C C . ASP B 1 302 ? -2.963 38.844 1.675 1 62.97 302 ASP B C 1
ATOM 4873 O O . ASP B 1 302 ? -3.803 39.469 2.32 1 62.97 302 ASP B O 1
ATOM 4877 N N . GLU B 1 303 ? -1.701 38.844 2.002 1 63.56 303 GLU B N 1
ATOM 4878 C CA . GLU B 1 303 ? -1.179 39.719 3.043 1 63.56 303 GLU B CA 1
ATOM 4879 C C . GLU B 1 303 ? -1.19 41.188 2.592 1 63.56 303 GLU B C 1
ATOM 4881 O O . GLU B 1 303 ? -1.362 42.094 3.408 1 63.56 303 GLU B O 1
ATOM 4886 N N . ARG B 1 304 ? -1.073 41.469 1.428 1 63.47 304 ARG B N 1
ATOM 4887 C CA . ARG B 1 304 ? -1.03 42.812 0.893 1 63.47 304 ARG B CA 1
ATOM 4888 C C . ARG B 1 304 ? -2.434 43.406 0.758 1 63.47 304 ARG B C 1
ATOM 4890 O O . ARG B 1 304 ? -2.615 44.625 0.807 1 63.47 304 ARG B O 1
ATOM 4897 N N . LYS B 1 305 ? -3.33 42.562 0.572 1 66 305 LYS B N 1
ATOM 4898 C CA . LYS B 1 305 ? -4.691 43.031 0.332 1 66 305 LYS B CA 1
ATOM 4899 C C . LYS B 1 305 ? -5.195 43.875 1.495 1 66 305 LYS B C 1
ATOM 4901 O O . LYS B 1 305 ? -5.719 44.969 1.288 1 66 305 LYS B O 1
ATOM 4906 N N . PRO B 1 306 ? -5.09 43.25 2.652 1 60.56 306 PRO B N 1
ATOM 4907 C CA . PRO B 1 306 ? -5.562 44.156 3.713 1 60.56 306 PRO B CA 1
ATOM 4908 C C . PRO B 1 306 ? -4.754 45.438 3.797 1 60.56 306 PRO B C 1
ATOM 4910 O O . PRO B 1 306 ? -5.301 46.5 4.125 1 60.56 306 PRO B O 1
ATOM 4913 N N . LEU B 1 307 ? -3.539 45.375 3.469 1 64.12 307 LEU B N 1
ATOM 4914 C CA . LEU B 1 307 ? -2.697 46.562 3.555 1 64.12 307 LEU B CA 1
ATOM 4915 C C . LEU B 1 307 ? -3.104 47.594 2.508 1 64.12 307 LEU B C 1
ATOM 4917 O O . LEU B 1 307 ? -3.094 48.812 2.779 1 64.12 307 LEU B O 1
ATOM 4921 N N . LEU B 1 308 ? -3.457 47.094 1.456 1 61.88 308 LEU B N 1
ATOM 4922 C CA . LEU B 1 308 ? -3.912 47.969 0.391 1 61.88 308 LEU B CA 1
ATOM 4923 C C . LEU B 1 308 ? -5.281 48.562 0.717 1 61.88 308 LEU B C 1
ATOM 4925 O O . LEU B 1 308 ? -5.543 49.75 0.439 1 61.88 308 LEU B O 1
ATOM 4929 N N . ASN B 1 309 ? -6.059 47.688 1.266 1 62.5 309 ASN B N 1
ATOM 4930 C CA . ASN B 1 309 ? -7.363 48.188 1.683 1 62.5 309 ASN B CA 1
ATOM 4931 C C . ASN B 1 309 ? -7.238 49.25 2.787 1 62.5 309 ASN B C 1
ATOM 4933 O O . ASN B 1 309 ? -7.965 50.25 2.791 1 62.5 309 ASN B O 1
ATOM 4937 N N . GLU B 1 310 ? -6.398 49 3.688 1 63 310 GLU B N 1
ATOM 4938 C CA . GLU B 1 310 ? -6.145 49.969 4.75 1 63 310 GLU B CA 1
ATOM 4939 C C . GLU B 1 310 ? -5.551 51.25 4.191 1 63 310 GLU B C 1
ATOM 4941 O O . GLU B 1 310 ? -5.902 52.344 4.629 1 63 310 GLU B O 1
ATOM 4946 N N . ALA B 1 311 ? -4.746 51.188 3.277 1 69.81 311 ALA B N 1
ATOM 4947 C CA . ALA B 1 311 ? -4.145 52.375 2.648 1 69.81 311 ALA B CA 1
ATOM 4948 C C . ALA B 1 311 ? -5.184 53.156 1.868 1 69.81 311 ALA B C 1
ATOM 4950 O O . ALA B 1 311 ? -5.184 54.406 1.905 1 69.81 311 ALA B O 1
ATOM 4951 N N . THR B 1 312 ? -6.023 52.469 1.342 1 66.75 312 THR B N 1
ATOM 4952 C CA . THR B 1 312 ? -7.074 53.156 0.59 1 66.75 312 THR B CA 1
ATOM 4953 C C . THR B 1 312 ? -8.062 53.812 1.533 1 66.75 312 THR B C 1
ATOM 4955 O O . THR B 1 312 ? -8.57 54.906 1.234 1 66.75 312 THR B O 1
ATOM 4958 N N . GLU B 1 313 ? -8.227 53.219 2.641 1 66.5 313 GLU B N 1
ATOM 4959 C CA . GLU B 1 313 ? -9.125 53.812 3.621 1 66.5 313 GLU B CA 1
ATOM 4960 C C . GLU B 1 313 ? -8.484 55.031 4.289 1 66.5 313 GLU B C 1
ATOM 4962 O O . GLU B 1 313 ? -9.18 55.969 4.66 1 66.5 313 GLU B O 1
ATOM 4967 N N . SER B 1 314 ? -7.258 55.031 4.355 1 64.56 314 SER B N 1
ATOM 4968 C CA . SER B 1 314 ? -6.582 56.156 4.969 1 64.56 314 SER B CA 1
ATOM 4969 C C . SER B 1 314 ? -6.512 57.344 4.008 1 64.56 314 SER B C 1
ATOM 4971 O O . SER B 1 314 ? -6.277 58.469 4.426 1 64.56 314 SER B O 1
ATOM 4973 N N . ILE B 1 315 ? -6.641 57.062 2.828 1 67.25 315 ILE B N 1
ATOM 4974 C CA . ILE B 1 315 ? -6.602 58.156 1.844 1 67.25 315 ILE B CA 1
ATOM 4975 C C . ILE B 1 315 ? -7.992 58.75 1.692 1 67.25 315 ILE B C 1
ATOM 4977 O O . ILE B 1 315 ? -8.125 59.906 1.298 1 67.25 315 ILE B O 1
ATOM 4981 N N . ASN B 1 316 ? -8.945 58 1.986 1 52.31 316 ASN B N 1
ATOM 4982 C CA . ASN B 1 316 ? -10.258 58.656 1.969 1 52.31 316 ASN B CA 1
ATOM 4983 C C . ASN B 1 316 ? -10.594 59.281 3.312 1 52.31 316 ASN B C 1
ATOM 4985 O O . ASN B 1 316 ? -10.391 58.688 4.363 1 52.31 316 ASN B O 1
#

Radius of gyration: 26.62 Å; Cα contacts (8 Å, |Δi|>4): 725; chains: 2; bounding box: 52×98×82 Å

Foldseek 3Di:
DVVVLVVCCVPVNPVVSLCVLQVVLVVCVVCCVVVVDVPPQPDDPVVLLVVLVSNVVNVLSVLLSCLVVCCVVVVLVVLVVVVVPDPPDSCACPPVNNLCPQPLLSLLLSLLQLLLQLVLLCVVCVVVLCCVVPVPDPVVVLVVPLLPPLLVLLQVVLVVQLVVLCVPPNLLRLLVSLLVLLVVLLVLVLQLLPDDPPRSSVSSNVNSSSSNSNVVSSLVSQQVSHDPPCSVVSVVSSVVSNVVRNVCLNVCQVVSCSNPPNSSSSNCSHSVSSVVSSVSSVVSNVSVVVVVVVVVVVVVVVVCVVVVVVVVVVVD/DVVVLVVCCVPVNPVVSLCVLQVVLVVCVVCCVVVVDLPPQPPDPVVLLVVLVSNVVNVLSVLLSCLVVCCVVVVLVVLVVVPVPDPPDSCACPPVNNLCPQPLLSLLLSLLQLLLQLVLLCVVCVVVLCCVVPVPDPVVVLVVPLLPPLLVLLQVVLVVQLVVLCVVPNLLRLLVSLLVLLVVLLVLVLQLLPDDPPRSSVSSNVNSSSSNSNVVSSLVSQQVSHDPPCSVVSVVSSVVSNVVRNVCLNVCQVVSCSNPPNSSSSNCSHSVSSVVSSVSSVVSNVSVVVVVVVVVVVVVVVVCVVVVVVVVVVVD

Secondary structure (DSSP, 8-state):
-HHHHHHHHHHHHHHHHHHHHHHHHHHHHHHHHHH-----TT--HHHHHHHHHHHHHHHHHHHHHHHHHIIIIIHHHHHHHHHTTSS--THHHHSTT-GGG-HHHHHHHHHHHHHHHHHHHHHHHHHHHHHHH-TTS-HHHHHHHHHHHHHHHHHHHHHHHHHHHHHHHTHHHHHHHHHHHHHHHHHHHHHHHHSPTTHHHHHHHHHHHHHHSHHHHHHHHHHHHSPTT-HHHHHHHHHHHHHHHHHHHTTHHHHHHTTS-HHHHHHIIIIIHHHHHHHHHHHHHHHHHHHHHHHHHHHHHHHHHHHHHHHHHHH-/-HHHHHHHHHHHHHHHHHHHHHHHHHHHHHHHHHH-----TT--HHHHHHHHHHHHHHHHHHHHHHHHHIIIIIHHHHHHHHHHHSS--THHHHSTT-GGG-HHHHHHHHHHHHHHHHHHHHHHHHHHHHHHH-TTS-HHHHHHHHHHHHHHHHHHHHHHHHHHHHHHHTHHHHHHHHHHHHHHHHHHHHHHHHSPTTHHHHHHHHHHHHHHSHHHHHHHHHHHHSPTT-HHHHHHHHHHHHHHHHHHHTTHHHHHHTTS-HHHHHHIIIIIHHHHHHHHHHHHHHHHHHHHHHHHHHHHHHHHHHHHHHHHHHH-

InterPro domains:
  IPR011701 Major facilitator superfamily [PF07690] (7-247)
  IPR036259 MFS transporter superfamily [G3DSA:1.20.1250.20] (1-289)
  IPR036259 MFS transporter superfamily [SSF103473] (7-286)
  IPR044770 Protein spinster-like [PTHR23505] (12-286)

Nearest PDB structures (foldseek):
  7yub-assembly1_R  TM=6.931E-01  e=1.093E-02  Homo sapiens
  7yud-assembly1_R  TM=6.875E-01  e=4.401E-02  Homo sapiens
  8ex6-assembly1_A  TM=7.091E-01  e=9.019E-02  Homo sapiens
  8ju0-assembly1_A  TM=5.293E-01  e=2.542E-02  Homo sapiens
  8bvt-assembly1_A  TM=5.457E-01  e=2.703E-01  Rattus nativitatis

Solvent-accessible surface area (backbone atoms only — not comparable to full-atom values): 31492 Å² total; per-residue (Å²): 109,68,64,56,49,52,54,40,39,72,70,61,36,68,66,48,49,45,51,61,57,45,45,53,38,52,47,48,50,51,44,39,64,67,60,56,50,88,70,72,94,80,70,61,70,65,61,52,50,51,52,46,51,48,47,51,50,30,50,48,45,46,47,48,45,46,49,47,45,44,46,51,50,47,45,48,48,51,45,49,63,61,36,65,69,59,87,62,64,75,59,54,66,72,33,96,72,11,56,80,66,29,68,46,49,48,38,49,39,50,19,46,12,32,42,39,12,13,49,40,34,43,66,76,40,47,64,60,50,45,46,69,78,39,66,83,56,77,56,65,65,54,63,59,49,44,53,54,57,25,28,50,50,12,20,46,49,24,4,48,50,21,26,52,30,25,72,76,53,36,75,59,22,30,51,48,46,40,37,49,25,41,56,59,22,30,62,29,44,48,41,37,76,69,42,55,85,69,55,16,58,59,36,38,43,61,23,34,20,28,62,32,17,36,61,24,34,52,49,42,53,47,42,70,62,28,46,90,71,37,34,21,35,43,41,16,52,43,52,44,36,29,52,60,34,15,65,50,49,42,66,49,47,67,65,40,37,75,77,36,56,60,68,59,39,46,47,47,48,21,36,42,30,28,50,53,18,34,54,38,39,56,51,36,53,61,44,47,52,51,50,52,51,51,52,51,51,50,53,52,50,59,61,43,45,60,53,50,52,51,52,55,51,68,72,97,111,69,65,58,51,52,55,43,40,70,68,61,36,68,64,49,52,46,51,61,57,49,46,50,38,53,47,47,50,51,45,40,63,66,60,57,51,87,69,68,94,78,72,62,70,63,61,52,49,52,51,45,51,50,47,51,48,32,51,47,48,46,48,48,45,46,49,48,45,44,44,53,50,46,44,47,49,50,44,49,62,61,35,65,69,58,88,62,64,76,59,54,67,71,32,97,74,12,56,78,66,30,67,49,49,47,39,50,37,48,21,46,12,33,43,40,11,14,51,41,34,44,66,76,39,46,63,61,49,44,48,70,80,40,67,82,54,77,55,66,65,53,61,59,48,43,53,55,56,24,29,51,51,11,20,44,49,25,3,47,50,20,27,52,29,26,71,75,53,36,77,57,21,30,50,49,46,41,34,48,25,41,56,59,22,29,63,29,46,50,40,36,74,68,42,57,84,68,55,15,56,60,37,38,44,62,21,33,20,27,62,31,17,35,61,24,32,53,51,43,52,47,44,71,61,28,46,91,71,37,34,21,36,44,39,16,51,42,53,45,36,29,53,59,37,14,64,51,50,42,66,49,47,68,66,40,37,75,77,35,57,59,68,60,41,46,47,46,47,21,36,42,30,28,51,54,18,34,56,38,39,56,51,36,53,61,43,47,52,52,51,51,51,52,51,52,50,51,53,52,48,60,60,42,44,58,52,52,52,50,52,53,52,68,71,98